Protein 3FW9 (pdb70)

Sequence (495 aa):
DLLSCLTFNGVRNHTTVFSADSDSDFNNRFLHLSIQNPLFQNSLISKPSAIILPGSKEELSNTIRCIRKGSWTIRLRSSGGHSYEGLSYTSDTPFILIDLMNLNRVSSIDLESETAWVESGSTLGELYYAITTESSSKLGFTAGWCPTVGTGGHISGGGFGMMSRRKYGLAADNVVDAILIDANGAILDRQAMGEDVFWAIRGGGGGVWGAIYAWKIKLLPVPEKVTVFRRVTKNVAIDDEATSLLHKWQFVAEEELEEDFTLSVLGGADEKQVWLTMLGFHFFGLKTVAKSTFDLLFPELGLVEEDYLEMSWGESFAYLAGLETVSQLNNRFLKFDERAFKTKVDLTKEEPLPSKAFYGLLERLSKEPNGFIALNGFGGQQMSKISSDFTPFPHRSGTRLMVEEYIVAWNQSEQKKKTEFLDWLEKVYEFMKPFVSKNPRLGYVNHHIIDLDLGGIDWGNKTVVNNAIEEISSRSWGESSYFLSNYYERLIRRAKTLIDPNNVFNHPQSIPPMA

Foldseek 3Di:
DLVVQLVVQPFDAKAFDDPPCPDVQLVVLVLQQQFCVQNDPVFAAARMEGEQQALSSQLSNLQSCVVDDAAEAEAQRNVQLVSRRGGDPTHHYHYYHLNLADWAADPVQQKIKGFQNHWQLQVLLVVVVVDLWWGAAFDLDLLHTNQFGQQAFGHYQLCLPVNTRLLFFDKWWFQFSNSDTDMDVRLDDLLSQCSRRVGHLFQGGTGITMGHIDTADSKKKKFKDKDKAFLVLQLVLVLLVLVCQQPPASQKHWKWKWFAAAGIIIIIIIIIGRDDDVVVCVSCVVRPCSVVDDSVRMDIHGPLQSSCVSLPHPGSVVSSPSSPNSDRWRKHKFKFWAQDRFDSVLSSVLHVLRNVAVQKMKIKTFHHRVQQVQDLSSHQQRQRNRTTMMMMIMGTDHPVCVVCVVVSVVSNVVNVVSCVVGGDPPPGAGGNSSDDCVLDFDDPVDVVCLVVVQVSLCSHLCRHGNPCLVSSQVSSCSRPVVRSRDDGNHRRHDD

InterPro domains:
  IPR006093 Oxygen oxidoreductase covalent FAD-binding site [PS00862] (71-104)
  IPR006094 FAD linked oxidase, N-terminal [PF01565] (71-207)
  IPR012951 Berberine/berberine-like [PF08031] (456-517)
  IPR016166 FAD-binding domain, PCMH-type [PS51387] (67-241)
  IPR016167 FAD-binding, type PCMH, subdomain 1 [G3DSA:3.30.43.10] (26-125)
  IPR016169 FAD-binding, type PCMH, subdomain 2 [G3DSA:3.30.465.10] (129-518)
  IPR036318 FAD-binding, type PCMH-like superfamily [SSF56176] (50-242)

Solvent-accessible surface area: 19916 Å² total; per-residue (Å²): 135,20,51,67,22,0,89,180,41,29,0,186,65,44,28,78,100,41,94,82,91,121,11,86,8,44,134,35,3,45,64,3,15,47,0,44,26,31,55,71,107,172,42,42,58,0,39,5,0,0,6,0,27,35,71,87,36,0,9,30,0,0,89,3,2,91,146,40,108,91,22,8,18,33,1,10,5,4,40,32,55,25,0,27,17,3,19,14,157,70,89,2,0,0,0,0,6,18,54,0,57,131,36,70,43,64,82,166,47,74,14,1,82,0,12,0,0,0,2,0,0,13,0,3,53,22,0,32,120,36,26,62,124,8,0,0,0,0,4,73,39,6,6,22,4,0,10,38,20,0,5,1,0,0,21,6,10,0,0,2,45,39,0,0,0,0,18,20,6,57,32,0,24,0,0,18,7,105,6,37,72,29,56,65,151,64,15,28,93,47,2,0,5,0,1,21,1,2,4,30,30,3,7,5,0,16,34,3,0,57,0,79,3,15,88,8,50,86,100,0,2,0,3,88,25,65,41,124,22,59,40,102,82,0,7,66,5,1,59,64,0,6,69,10,0,42,124,7,132,57,43,8,7,2,4,2,28,0,0,2,69,128,170,139,3,86,0,8,2,7,0,2,11,20,12,96,57,104,80,1,46,71,25,4,64,139,68,2,76,90,0,45,20,76,106,137,33,4,68,75,21,24,5,2,76,0,14,4,70,2,6,42,22,144,69,29,74,49,3,70,69,22,88,53,150,70,65,118,81,10,32,41,17,13,11,0,0,0,110,117,51,2,48,52,141,0,1,84,4,0,0,71,73,0,20,166,6,75,27,1,46,0,14,0,22,3,0,5,20,51,0,44,158,20,67,59,79,94,0,0,5,9,3,4,87,45,8,73,2,5,0,25,0,17,0,3,6,70,147,104,46,104,198,79,84,112,98,0,45,64,22,1,119,121,1,44,98,46,0,98,81,34,3,4,109,144,51,44,10,8,6,26,38,24,17,16,55,93,64,28,41,9,86,54,73,56,152,102,36,53,113,75,6,42,106,51,0,69,68,8,0,59,4,4,5,59,104,8,1,74,66,0,6,131,0,0,45,120,19,0,73,110,24,24,4,29,20,38,11,0,5,0,21,122,155

B-factor: mean 27.11, std 11.71, range [14.14, 94.74]

Radius of gyration: 22.15 Å; Cα contacts (8 Å, |Δi|>4): 1169; chains: 1; bounding box: 49×49×66 Å

CATH classification: 3.30.43.10 (+2 more: 3.30.465.10, 3.40.462.20)

Structure (mmCIF, N/CA/C/O backbone):
data_3FW9
#
_entry.id   3FW9
#
_cell.length_a   68.720
_cell.length_b   68.720
_cell.length_c   247.170
_cell.angle_alpha   90.000
_cell.angle_beta   90.000
_cell.angle_gamma   90.000
#
_symmetry.space_group_name_H-M   'P 41 21 2'
#
loop_
_entity.id
_entity.type
_entity.pdbx_description
1 polymer 'Reticuline oxidase'
2 branched alpha-D-mannopyranose-(1-4)-2-acetamido-2-deoxy-beta-D-glucopyranose-(1-4)-2-acetamido-2-deoxy-beta-D-glucopyranose
3 non-polymer 'FLAVIN-ADENINE DINUCLEOTIDE'
4 non-polymer (13aS)-3,10-dimethoxy-5,8,13,13a-tetrahydro-6H-isoquino[3,2-a]isoquinoline-2,9-diol
5 non-polymer 2-acetamido-2-deoxy-beta-D-glucopyranose
6 non-polymer 'MAGNESIUM ION'
7 water water
#
loop_
_atom_site.group_PDB
_atom_site.id
_atom_site.type_symbol
_atom_site.label_atom_id
_atom_site.label_alt_id
_atom_site.label_comp_id
_atom_site.label_asym_id
_atom_site.label_entity_id
_atom_site.label_seq_id
_atom_site.pdbx_PDB_ins_code
_atom_site.Cartn_x
_atom_site.Cartn_y
_atom_site.Cartn_z
_atom_site.occupancy
_atom_site.B_iso_or_equiv
_atom_site.auth_seq_id
_atom_site.auth_comp_id
_atom_site.auth_asym_id
_atom_site.auth_atom_id
_atom_site.pdbx_PDB_model_num
ATOM 1 N N . ASP A 1 1 ? -14.305 3.637 -48.468 1.00 71.39 26 ASP A N 1
ATOM 2 C CA . ASP A 1 1 ? -14.594 2.599 -47.486 1.00 64.01 26 ASP A CA 1
ATOM 3 C C . ASP A 1 1 ? -14.358 3.112 -46.067 1.00 58.76 26 ASP A C 1
ATOM 4 O O . ASP A 1 1 ? -13.497 3.962 -45.835 1.00 49.35 26 ASP A O 1
ATOM 9 N N . LEU A 1 2 ? -15.133 2.598 -45.120 1.00 50.61 27 LEU A N 1
ATOM 10 C CA . LEU A 1 2 ? -14.965 2.969 -43.721 1.00 43.35 27 LEU A CA 1
ATOM 11 C C . LEU A 1 2 ? -13.560 2.610 -43.248 1.00 46.25 27 LEU A C 1
ATOM 12 O O . LEU A 1 2 ? -12.898 3.397 -42.567 1.00 39.50 27 LEU A O 1
ATOM 17 N N . LEU A 1 3 ? -13.107 1.418 -43.625 1.00 56.33 28 LEU A N 1
ATOM 18 C CA . LEU A 1 3 ? -11.794 0.925 -43.226 1.00 61.62 28 LEU A CA 1
ATOM 19 C C . LEU A 1 3 ? -10.670 1.838 -43.704 1.00 60.54 28 LEU A C 1
ATOM 20 O O . LEU A 1 3 ? -9.730 2.117 -42.960 1.00 56.33 28 LEU A O 1
ATOM 25 N N . SER A 1 4 ? -10.767 2.301 -44.946 1.00 60.51 29 SER A N 1
ATOM 26 C CA . SER A 1 4 ? -9.738 3.166 -45.510 1.00 63.28 29 SER A CA 1
ATOM 27 C C . SER A 1 4 ? -9.658 4.486 -44.751 1.00 54.60 29 SER A C 1
ATOM 28 O O . SER A 1 4 ? -8.575 5.045 -44.577 1.00 48.67 29 SER A O 1
ATOM 31 N N . CYS A 1 5 ? -10.805 4.984 -44.297 1.00 40.54 30 CYS A N 1
ATOM 32 C CA . CYS A 1 5 ? -10.821 6.199 -43.497 1.00 38.42 30 CYS A CA 1
ATOM 33 C C . CYS A 1 5 ? -10.166 5.914 -42.149 1.00 39.60 30 CYS A C 1
ATOM 34 O O . CYS A 1 5 ? -9.312 6.674 -41.691 1.00 36.33 30 CYS A O 1
ATOM 37 N N . LEU A 1 6 ? -10.561 4.807 -41.527 1.00 37.09 31 LEU A N 1
ATOM 38 C CA . LEU A 1 6 ? -10.023 4.425 -40.224 1.00 34.37 31 LEU A CA 1
ATOM 39 C C . LEU A 1 6 ? -8.505 4.280 -40.278 1.00 38.50 31 LEU A C 1
ATOM 40 O O . LEU A 1 6 ? -7.797 4.698 -39.366 1.00 38.25 31 LEU A O 1
ATOM 45 N N . THR A 1 7 ? -8.010 3.698 -41.364 1.00 45.89 32 THR A N 1
ATOM 46 C CA . THR A 1 7 ? -6.576 3.483 -41.530 1.00 46.58 32 THR A CA 1
ATOM 47 C C . THR A 1 7 ? -5.821 4.786 -41.781 1.00 42.51 32 THR A C 1
ATOM 48 O O . THR A 1 7 ? -4.760 5.016 -41.201 1.00 53.75 32 THR A O 1
ATOM 52 N N . PHE A 1 8 ? -6.372 5.639 -42.639 1.00 43.65 33 PHE A N 1
ATOM 53 C CA . PHE A 1 8 ? -5.781 6.945 -42.907 1.00 54.40 33 PHE A CA 1
ATOM 54 C C . PHE A 1 8 ? -5.651 7.759 -41.622 1.00 50.77 33 PHE A C 1
ATOM 55 O O . PHE A 1 8 ? -4.799 8.643 -41.518 1.00 49.32 33 PHE A O 1
ATOM 63 N N . ASN A 1 9 ? -6.497 7.455 -40.641 1.00 37.48 34 ASN A N 1
ATOM 64 C CA . ASN A 1 9 ? -6.497 8.197 -39.384 1.00 43.05 34 ASN A CA 1
ATOM 65 C C . ASN A 1 9 ? -5.900 7.435 -38.202 1.00 43.54 34 ASN A C 1
ATOM 66 O O . ASN A 1 9 ? -6.001 7.880 -37.060 1.00 47.47 34 ASN A O 1
ATOM 71 N N . GLY A 1 10 ? -5.289 6.288 -38.476 1.00 40.50 35 GLY A N 1
ATOM 72 C CA . GLY A 1 10 ? -4.543 5.569 -37.457 1.00 41.21 35 GLY A CA 1
ATOM 73 C C . GLY A 1 10 ? -5.365 4.735 -36.491 1.00 43.82 35 GLY A C 1
ATOM 74 O O . GLY A 1 10 ? -4.949 4.504 -35.354 1.00 43.08 35 GLY A O 1
ATOM 75 N N . VAL A 1 11 ? -6.532 4.284 -36.937 1.00 33.19 36 VAL A N 1
ATOM 76 C CA . VAL A 1 11 ? -7.348 3.365 -36.151 1.00 33.41 36 VAL A CA 1
ATOM 77 C C . VAL A 1 11 ? -7.258 1.981 -36.780 1.00 36.73 36 VAL A C 1
ATOM 78 O O . VAL A 1 11 ? -7.815 1.744 -37.852 1.00 40.55 36 VAL A O 1
ATOM 82 N N . ARG A 1 12 ? -6.553 1.070 -36.118 1.00 35.01 37 ARG A N 1
ATOM 83 C CA . ARG A 1 12 ? -6.221 -0.216 -36.723 1.00 35.91 37 ARG A CA 1
ATOM 84 C C . ARG A 1 12 ? -7.008 -1.387 -36.148 1.00 33.68 37 ARG A C 1
ATOM 85 O O . ARG A 1 12 ? -7.119 -2.436 -36.782 1.00 34.05 37 ARG A O 1
ATOM 93 N N . ASN A 1 13 ? -7.545 -1.221 -34.944 1.00 29.00 38 ASN A N 1
ATOM 94 C CA . ASN A 1 13 ? -8.253 -2.319 -34.307 1.00 28.20 38 ASN A CA 1
ATOM 95 C C . ASN A 1 13 ? -9.707 -2.367 -34.741 1.00 26.51 38 ASN A C 1
ATOM 96 O O . ASN A 1 13 ? -10.591 -1.790 -34.099 1.00 25.85 38 ASN A O 1
ATOM 101 N N . HIS A 1 14 ? -9.948 -3.051 -35.851 1.00 28.92 39 HIS A N 1
ATOM 102 C CA . HIS A 1 14 ? -11.295 -3.202 -36.367 1.00 32.37 39 HIS A CA 1
ATOM 103 C C . HIS A 1 14 ? -11.468 -4.556 -37.040 1.00 36.42 39 HIS A C 1
ATOM 104 O O . HIS A 1 14 ? -10.506 -5.148 -37.538 1.00 36.15 39 HIS A O 1
ATOM 111 N N . THR A 1 15 ? -12.706 -5.038 -37.041 1.00 30.90 40 THR A N 1
ATOM 112 C CA A THR A 1 15 ? -13.033 -6.330 -37.628 0.24 28.42 40 THR A CA 1
ATOM 113 C CA B THR A 1 15 ? -13.035 -6.333 -37.617 0.76 27.53 40 THR A CA 1
ATOM 114 C C . THR A 1 15 ? -14.380 -6.254 -38.334 1.00 27.16 40 THR A C 1
ATOM 115 O O . THR A 1 15 ? -15.383 -5.870 -37.740 1.00 26.64 40 THR A O 1
ATOM 122 N N . VAL A 1 16 ? -14.406 -6.618 -39.612 1.00 27.79 41 VAL A N 1
ATOM 123 C CA . VAL A 1 16 ? -15.654 -6.584 -40.363 1.00 27.87 41 VAL A CA 1
ATOM 124 C C . VAL A 1 16 ? -16.485 -7.833 -40.101 1.00 26.92 41 VAL A C 1
ATOM 125 O O . VAL A 1 16 ? -15.953 -8.875 -39.707 1.00 28.60 41 VAL A O 1
ATOM 129 N N . PHE A 1 17 ? -17.789 -7.717 -40.331 1.00 27.61 42 PHE A N 1
ATOM 130 C CA . PHE A 1 17 ? -18.700 -8.840 -40.182 1.00 29.55 42 PHE A CA 1
ATOM 131 C C . PHE A 1 17 ? -18.171 -10.080 -40.890 1.00 32.33 42 PHE A C 1
ATOM 132 O O . PHE A 1 17 ? -17.630 -9.998 -41.995 1.00 33.75 42 PHE A O 1
ATOM 140 N N . SER A 1 18 ? -18.334 -11.228 -40.244 1.00 31.80 43 SER A N 1
ATOM 141 C CA . SER A 1 18 ? -17.987 -12.508 -40.847 1.00 31.21 43 SER A CA 1
ATOM 142 C C . SER A 1 18 ? -19.074 -13.535 -40.556 1.00 38.47 43 SER A C 1
ATOM 143 O O . SER A 1 18 ? -19.602 -13.589 -39.446 1.00 36.35 43 SER A O 1
ATOM 146 N N . ALA A 1 19 ? -19.399 -14.351 -41.554 1.00 45.92 44 ALA A N 1
ATOM 147 C CA . ALA A 1 19 ? -20.389 -15.410 -41.389 1.00 60.59 44 ALA A CA 1
ATOM 148 C C . ALA A 1 19 ? -19.799 -16.612 -40.653 1.00 59.57 44 ALA A C 1
ATOM 149 O O . ALA A 1 19 ? -20.530 -17.453 -40.131 1.00 59.03 44 ALA A O 1
ATOM 151 N N . ASP A 1 20 ? -18.471 -16.690 -40.623 1.00 52.11 45 ASP A N 1
ATOM 152 C CA . ASP A 1 20 ? -17.778 -17.745 -39.894 1.00 45.12 45 ASP A CA 1
ATOM 153 C C . ASP A 1 20 ? -18.254 -17.755 -38.445 1.00 53.41 45 ASP A C 1
ATOM 154 O O . ASP A 1 20 ? -18.056 -16.784 -37.713 1.00 43.27 45 ASP A O 1
ATOM 159 N N . SER A 1 21 ? -18.883 -18.855 -38.041 1.00 60.43 46 SER A N 1
ATOM 160 C CA . SER A 1 21 ? -19.507 -18.956 -36.723 1.00 67.80 46 SER A CA 1
ATOM 161 C C . SER A 1 21 ? -18.561 -18.612 -35.573 1.00 59.32 46 SER A C 1
ATOM 162 O O . SER A 1 21 ? -18.954 -17.943 -34.620 1.00 56.42 46 SER A O 1
ATOM 165 N N . ASP A 1 22 ? -17.319 -19.076 -35.656 1.00 45.97 47 ASP A N 1
ATOM 166 C CA . ASP A 1 22 ? -16.337 -18.769 -34.621 1.00 49.64 47 ASP A CA 1
ATOM 167 C C . ASP A 1 22 ? -15.241 -17.842 -35.138 1.00 40.46 47 ASP A C 1
ATOM 168 O O . ASP A 1 22 ? -14.080 -17.941 -34.737 1.00 36.59 47 ASP A O 1
ATOM 173 N N . SER A 1 23 ? -15.628 -16.936 -36.029 1.00 35.55 48 SER A N 1
ATOM 174 C CA . SER A 1 23 ? -14.743 -15.877 -36.492 1.00 33.41 48 SER A CA 1
ATOM 175 C C . SER A 1 23 ? -14.351 -14.983 -35.331 1.00 36.23 48 SER A C 1
ATOM 176 O O . SER A 1 23 ? -15.027 -14.958 -34.300 1.00 31.29 48 SER A O 1
ATOM 179 N N . ASP A 1 24 ? -13.263 -14.243 -35.501 1.00 30.32 49 ASP A N 1
ATOM 180 C CA . ASP A 1 24 ? -12.869 -13.237 -34.522 1.00 27.37 49 ASP A CA 1
ATOM 181 C C . ASP A 1 24 ? -13.978 -12.197 -34.329 1.00 27.97 49 ASP A C 1
ATOM 182 O O . ASP A 1 24 ? -14.239 -11.748 -33.214 1.00 29.61 49 ASP A O 1
ATOM 187 N N . PHE A 1 25 ? -14.624 -11.815 -35.424 1.00 26.25 50 PHE A N 1
ATOM 188 C CA . PHE A 1 25 ? -15.745 -10.887 -35.366 1.00 26.86 50 PHE A CA 1
ATOM 189 C C . PHE A 1 25 ? -16.783 -11.354 -34.350 1.00 26.59 50 PHE A C 1
ATOM 190 O O . PHE A 1 25 ? -17.209 -10.592 -33.480 1.00 23.76 50 PHE A O 1
ATOM 198 N N . ASN A 1 26 ? -17.195 -12.611 -34.466 1.00 27.27 51 ASN A N 1
ATOM 199 C CA A ASN A 1 26 ? -18.187 -13.183 -33.562 0.45 29.42 51 ASN A CA 1
ATOM 200 C CA B ASN A 1 26 ? -18.200 -13.138 -33.556 0.55 28.46 51 ASN A CA 1
ATOM 201 C C . ASN A 1 26 ? -17.680 -13.216 -32.125 1.00 28.65 51 ASN A C 1
ATO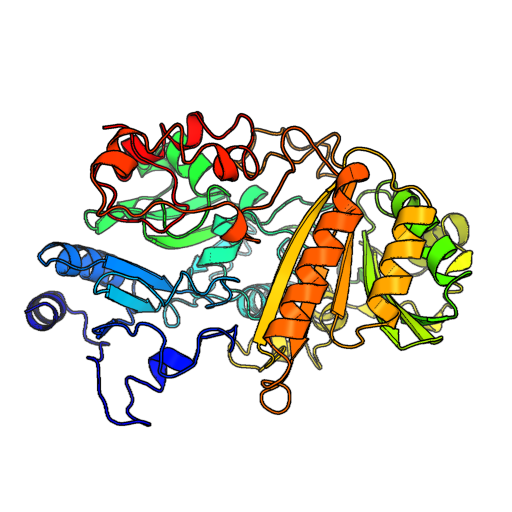M 202 O O . ASN A 1 26 ? -18.433 -12.979 -31.177 1.00 28.58 51 ASN A O 1
ATOM 211 N N . ARG A 1 27 ? -16.397 -13.520 -31.973 1.00 25.67 52 ARG A N 1
ATOM 212 C CA . ARG A 1 27 ? -15.786 -13.576 -30.654 1.00 25.04 52 ARG A CA 1
ATOM 213 C C . ARG A 1 27 ? -15.887 -12.216 -29.973 1.00 28.12 52 ARG A C 1
ATOM 214 O O . ARG A 1 27 ? -16.322 -12.120 -28.822 1.00 26.33 52 ARG A O 1
ATOM 222 N N . PHE A 1 28 ? -15.500 -11.162 -30.688 1.00 24.27 53 PHE A N 1
ATOM 223 C CA . PHE A 1 28 ? -15.586 -9.809 -30.136 1.00 27.22 53 PHE A CA 1
ATOM 224 C C . PHE A 1 28 ? -17.032 -9.394 -29.878 1.00 22.18 53 PHE A C 1
ATOM 225 O O . PHE A 1 28 ? -17.334 -8.776 -28.855 1.00 22.82 53 PHE A O 1
ATOM 233 N N . LEU A 1 29 ? -17.924 -9.723 -30.805 1.00 22.09 54 LEU A N 1
ATOM 234 C CA . LEU A 1 29 ? -19.331 -9.379 -30.634 1.00 23.08 54 LEU A CA 1
ATOM 235 C C . LEU A 1 29 ? -19.864 -9.935 -29.318 1.00 23.24 54 LEU A C 1
ATOM 236 O O . LEU A 1 29 ? -20.454 -9.208 -28.526 1.00 22.95 54 LEU A O 1
ATOM 241 N N . HIS A 1 30 ? -19.644 -11.225 -29.083 1.00 24.60 55 HIS A N 1
ATOM 242 C CA . HIS A 1 30 ? -20.271 -11.908 -27.952 1.00 23.62 55 HIS A CA 1
ATOM 243 C C . HIS A 1 30 ? -19.567 -11.680 -26.622 1.00 25.78 55 HIS A C 1
ATOM 244 O O . HIS A 1 30 ? -20.146 -11.897 -25.557 1.00 26.68 55 HIS A O 1
ATOM 251 N N . LEU A 1 31 ? -18.324 -11.219 -26.697 1.00 23.69 56 LEU A N 1
ATOM 252 C CA . LEU A 1 31 ? -17.481 -11.043 -25.525 1.00 24.56 56 LEU A CA 1
ATOM 253 C C . LEU A 1 31 ? -18.172 -10.214 -24.443 1.00 25.69 56 LEU A C 1
ATOM 254 O O . LEU A 1 31 ? -18.068 -10.523 -23.255 1.00 27.34 56 LEU A O 1
ATOM 259 N N . SER A 1 32 ? -18.882 -9.167 -24.857 1.00 22.36 57 SER A N 1
ATOM 260 C CA . SER A 1 32 ? -19.532 -8.273 -23.904 1.00 24.56 57 SER A CA 1
ATOM 261 C C . SER A 1 32 ? -21.046 -8.209 -24.067 1.00 23.93 57 SER A C 1
ATOM 262 O O . SER A 1 32 ? -21.663 -7.181 -23.782 1.00 25.26 57 SER A O 1
ATOM 265 N N . ILE A 1 33 ? -21.652 -9.295 -24.531 1.00 20.22 58 ILE A N 1
ATOM 266 C CA . ILE A 1 33 ? -23.108 -9.390 -24.482 1.00 21.29 58 ILE A CA 1
ATOM 267 C C . ILE A 1 33 ? -23.475 -9.960 -23.121 1.00 25.82 58 ILE A C 1
ATOM 268 O O . ILE A 1 33 ? -23.200 -11.129 -22.834 1.00 28.30 58 ILE A O 1
ATOM 273 N N . GLN A 1 34 ? -24.071 -9.128 -22.272 1.00 20.64 59 GLN A N 1
ATOM 274 C CA . GLN A 1 34 ? -24.341 -9.535 -20.894 1.00 19.52 59 GLN A CA 1
ATOM 275 C C . GLN A 1 34 ? -25.779 -9.978 -20.657 1.00 26.94 59 GLN A C 1
ATOM 276 O O . GLN A 1 34 ? -26.149 -10.338 -19.543 1.00 31.38 59 GLN A O 1
ATOM 282 N N . ASN A 1 35 ? -26.589 -9.950 -21.707 1.00 23.31 60 ASN A N 1
ATOM 283 C CA . ASN A 1 35 ? -27.917 -10.541 -21.647 1.00 19.75 60 ASN A CA 1
ATOM 284 C C . ASN A 1 35 ? -28.107 -11.487 -22.823 1.00 22.10 60 ASN A C 1
ATOM 285 O O . ASN A 1 35 ? -28.360 -11.039 -23.940 1.00 26.76 60 ASN A O 1
ATOM 290 N N . PRO A 1 36 ? -27.974 -12.800 -22.574 1.00 24.16 61 PRO A N 1
ATOM 291 C CA . PRO A 1 36 ? -28.099 -13.843 -23.598 1.00 24.50 61 PRO A CA 1
ATOM 292 C C . PRO A 1 36 ? -29.397 -13.759 -24.402 1.00 24.99 61 PRO A C 1
ATOM 293 O O . PRO A 1 36 ? -29.471 -14.344 -25.482 1.00 27.38 61 PRO A O 1
ATOM 297 N N . LEU A 1 37 ? -30.398 -13.051 -23.886 1.00 25.38 62 LEU A N 1
ATOM 298 C CA . LEU A 1 37 ? -31.649 -12.850 -24.614 1.00 23.85 62 LEU A CA 1
ATOM 299 C C . LEU A 1 37 ? -31.400 -12.263 -26.006 1.00 24.95 62 LEU A C 1
ATOM 300 O O . LEU A 1 37 ? -32.195 -12.465 -26.925 1.00 28.77 62 LEU A O 1
ATOM 305 N N . PHE A 1 38 ? -30.295 -11.539 -26.157 1.00 25.40 63 PHE A N 1
ATOM 306 C CA . PHE A 1 38 ? -29.989 -10.865 -27.418 1.00 27.12 63 PHE A CA 1
ATOM 307 C C . PHE A 1 38 ? -28.757 -11.445 -28.108 1.00 27.48 63 PHE A C 1
ATOM 308 O O . PHE A 1 38 ? -28.034 -10.735 -28.810 1.00 29.84 63 PHE A O 1
ATOM 316 N N . GLN A 1 39 ? -28.528 -12.738 -27.920 1.00 30.90 64 GLN A N 1
ATOM 317 C CA . GLN A 1 39 ? -27.323 -13.371 -28.444 1.00 35.18 64 GLN A CA 1
ATOM 318 C C . GLN A 1 39 ? -27.577 -14.240 -29.679 1.00 50.31 64 GLN A C 1
ATOM 319 O O . GLN A 1 39 ? -26.650 -14.543 -30.432 1.00 54.48 64 GLN A O 1
ATOM 325 N N . ASN A 1 40 ? -28.833 -14.619 -29.892 1.00 46.85 65 ASN A N 1
ATOM 326 C CA . ASN A 1 40 ? -29.183 -15.594 -30.929 1.00 52.53 65 ASN A CA 1
ATOM 327 C C . ASN A 1 40 ? -29.000 -15.121 -32.376 1.00 50.36 65 ASN A C 1
ATOM 328 O O . ASN A 1 40 ? -28.828 -13.931 -32.644 1.00 46.79 65 ASN A O 1
ATOM 333 N N . SER A 1 41 ? -29.059 -16.074 -33.302 1.00 55.86 66 SER A N 1
ATOM 334 C CA . SER A 1 41 ? -28.744 -15.831 -34.708 1.00 57.60 66 SER A CA 1
ATOM 335 C C . SER A 1 41 ? -29.758 -14.956 -35.447 1.00 53.83 66 SER A C 1
ATOM 336 O O . SER A 1 41 ? -29.474 -14.465 -36.538 1.00 63.20 66 SER A O 1
ATOM 339 N N . LEU A 1 42 ? -30.937 -14.768 -34.864 1.00 45.76 67 LEU A N 1
ATOM 340 C CA . LEU A 1 42 ? -31.974 -13.958 -35.502 1.00 51.04 67 LEU A CA 1
ATOM 341 C C . LEU A 1 42 ? -31.858 -12.467 -35.164 1.00 50.52 67 LEU A C 1
ATOM 342 O O . LEU A 1 42 ? -32.605 -11.644 -35.694 1.00 61.41 67 LEU A O 1
ATOM 347 N N . ILE A 1 43 ? -30.920 -12.131 -34.286 1.00 37.28 68 ILE A N 1
ATOM 348 C CA . ILE A 1 43 ? -30.708 -10.747 -33.864 1.00 31.55 68 ILE A CA 1
ATOM 349 C C . ILE A 1 43 ? -29.839 -9.987 -34.866 1.00 35.66 68 ILE A C 1
ATOM 350 O O . ILE A 1 43 ? -28.959 -10.570 -35.497 1.00 36.24 68 ILE A O 1
ATOM 355 N N . SER A 1 44 ? -30.091 -8.687 -35.004 1.00 36.58 69 SER A N 1
ATOM 356 C CA . SER A 1 44 ? -29.268 -7.817 -35.844 1.00 41.25 69 SER A CA 1
ATOM 357 C C . SER A 1 44 ? -27.798 -7.917 -35.444 1.00 28.51 69 SER A C 1
ATOM 358 O O . SER A 1 44 ? -27.493 -8.051 -34.264 1.00 29.83 69 SER A O 1
ATOM 361 N N . LYS A 1 45 ? -26.897 -7.861 -36.425 1.00 29.07 70 LYS A N 1
ATOM 362 C CA . LYS A 1 45 ? -25.453 -7.898 -36.156 1.00 26.44 70 LYS A CA 1
ATOM 363 C C . LYS A 1 45 ? -24.723 -6.703 -36.780 1.00 26.19 70 LYS A C 1
ATOM 364 O O . LYS A 1 45 ? -25.093 -6.234 -37.857 1.00 27.01 70 LYS A O 1
ATOM 370 N N . PRO A 1 46 ? -23.673 -6.210 -36.108 1.00 23.15 71 PRO A N 1
ATOM 371 C CA . PRO A 1 46 ? -22.936 -5.055 -36.638 1.00 23.72 71 PRO A CA 1
ATOM 372 C C . PRO A 1 46 ? -22.245 -5.373 -37.958 1.00 26.17 71 PRO A C 1
ATOM 373 O O . PRO A 1 46 ? -21.851 -6.517 -38.188 1.00 26.95 71 PRO A O 1
ATOM 377 N N . SER A 1 47 ? -22.082 -4.363 -38.808 1.00 23.67 72 SER A N 1
ATOM 378 C CA . SER A 1 47 ? -21.339 -4.531 -40.054 1.00 24.94 72 SER A CA 1
ATOM 379 C C . SER A 1 47 ? -19.833 -4.545 -39.810 1.00 24.60 72 SER A C 1
ATOM 380 O O . SER A 1 47 ? -19.066 -5.088 -40.608 1.00 26.74 72 SER A O 1
ATOM 383 N N . ALA A 1 48 ? -19.413 -3.939 -38.703 1.00 24.02 73 ALA A N 1
ATOM 384 C CA . ALA A 1 48 ? -18.023 -3.979 -38.276 1.00 22.89 73 ALA A CA 1
ATOM 385 C C . ALA A 1 48 ? -17.959 -3.630 -36.803 1.00 21.19 73 ALA A C 1
ATOM 386 O O . ALA A 1 48 ? -18.881 -3.013 -36.267 1.00 21.75 73 ALA A O 1
ATOM 388 N N . ILE A 1 49 ? -16.874 -4.039 -36.158 1.00 21.20 74 ILE A N 1
ATOM 389 C CA . ILE A 1 49 ? -16.635 -3.725 -34.757 1.00 23.12 74 ILE A CA 1
ATOM 390 C C . ILE A 1 49 ? -15.300 -3.000 -34.668 1.00 23.71 74 ILE A C 1
ATOM 391 O O . ILE A 1 49 ? -14.289 -3.483 -35.180 1.00 23.98 74 ILE A O 1
ATOM 396 N N . ILE A 1 50 ? -15.310 -1.827 -34.039 1.00 23.09 75 ILE A N 1
ATOM 397 C CA . ILE A 1 50 ? -14.111 -1.010 -33.885 1.00 24.21 75 ILE A CA 1
ATOM 398 C C . ILE A 1 50 ? -13.758 -0.935 -32.409 1.00 20.92 75 ILE A C 1
ATOM 399 O O . ILE A 1 50 ? -14.639 -0.696 -31.579 1.00 21.30 75 ILE A O 1
ATOM 404 N N . LEU A 1 51 ? -12.482 -1.134 -32.088 1.00 22.36 76 LEU A N 1
ATOM 405 C CA . LEU A 1 51 ? -11.997 -1.055 -30.711 1.00 23.60 76 LEU A CA 1
ATOM 406 C C . LEU A 1 51 ? -10.955 0.053 -30.570 1.00 24.42 76 LEU A C 1
ATOM 407 O O . LEU A 1 51 ? -9.751 -0.216 -30.602 1.00 28.26 76 LEU A O 1
ATOM 412 N N . PRO A 1 52 ? -11.411 1.304 -30.414 1.00 23.05 77 PRO A N 1
ATOM 413 C CA . PRO A 1 52 ? -10.478 2.432 -30.276 1.00 22.81 77 PRO A CA 1
ATOM 414 C C . PRO A 1 52 ? -9.625 2.311 -29.016 1.00 27.32 77 PRO A C 1
ATOM 415 O O . PRO A 1 52 ? -10.132 1.907 -27.970 1.00 25.55 77 PRO A O 1
ATOM 419 N N . GLY A 1 53 ? -8.344 2.653 -29.122 1.00 27.91 78 GLY A N 1
ATOM 420 C CA . GLY A 1 53 ? -7.425 2.513 -28.005 1.00 31.35 78 GLY A CA 1
ATOM 421 C C . GLY A 1 53 ? -7.049 3.819 -27.329 1.00 29.49 78 GLY A C 1
ATOM 422 O O . GLY A 1 53 ? -6.243 3.834 -26.399 1.00 32.07 78 GLY A O 1
ATOM 423 N N . SER A 1 54 ? -7.624 4.919 -27.798 1.00 25.85 79 SER A N 1
ATOM 424 C CA . SER A 1 54 ? -7.331 6.228 -27.226 1.00 27.67 79 SER A CA 1
ATOM 425 C C . SER A 1 54 ? -8.448 7.201 -27.551 1.00 28.88 79 SER A C 1
ATOM 426 O O . SER A 1 54 ? -9.301 6.918 -28.393 1.00 28.27 79 SER A O 1
ATOM 429 N N . LYS A 1 55 ? -8.448 8.351 -26.885 1.00 29.77 80 LYS A N 1
ATOM 430 C CA . LYS A 1 55 ? -9.478 9.351 -27.137 1.00 32.32 80 LYS A CA 1
ATOM 431 C C . LYS A 1 55 ? -9.372 9.879 -28.562 1.00 29.13 80 LYS A C 1
ATOM 432 O O . LYS A 1 55 ? -10.379 10.203 -29.190 1.00 29.34 80 LYS A O 1
ATOM 438 N N . GLU A 1 56 ? -8.147 9.959 -29.071 1.00 30.99 81 GLU A N 1
ATOM 439 C CA . GLU A 1 56 ? -7.931 10.382 -30.447 1.00 31.72 81 GLU A CA 1
ATOM 440 C C . GLU A 1 56 ? -8.519 9.372 -31.428 1.00 27.77 81 GLU A C 1
ATOM 441 O O . GLU A 1 56 ? -9.145 9.751 -32.417 1.00 27.27 81 GLU A O 1
ATOM 447 N N . GLU A 1 57 ? -8.315 8.087 -31.156 1.00 27.80 82 GLU A N 1
ATOM 448 C CA . GLU A 1 57 ? -8.890 7.041 -32.000 1.00 28.48 82 GLU A CA 1
ATOM 449 C C . GLU A 1 57 ? -10.415 7.046 -31.924 1.00 24.33 82 GLU A C 1
ATOM 450 O O . GLU A 1 57 ? -11.098 6.787 -32.916 1.00 24.75 82 GLU A O 1
ATOM 456 N N . LEU A 1 58 ? -10.953 7.337 -30.744 1.00 23.45 83 LEU A N 1
ATOM 457 C CA . LEU A 1 58 ? -12.401 7.408 -30.594 1.00 23.49 83 LEU A CA 1
ATOM 458 C C . LEU A 1 58 ? -12.960 8.556 -31.437 1.00 25.48 83 LEU A C 1
ATOM 459 O O . LEU A 1 58 ? -13.957 8.397 -32.143 1.00 24.50 83 LEU A O 1
ATOM 464 N N . SER A 1 59 ? -12.298 9.707 -31.367 1.00 27.14 84 SER A N 1
ATOM 465 C CA . SER A 1 59 ? -12.691 10.876 -32.147 1.00 28.38 84 SER A CA 1
ATOM 466 C C . SER A 1 59 ? -12.682 10.599 -33.649 1.00 28.34 84 SER A C 1
ATOM 467 O O . SER A 1 59 ? -13.636 10.915 -34.361 1.00 27.43 84 SER A O 1
ATOM 470 N N . ASN A 1 60 ? -11.596 10.006 -34.126 1.00 28.15 85 ASN A N 1
ATOM 471 C CA . ASN A 1 60 ? -11.454 9.726 -35.549 1.00 27.30 85 ASN A CA 1
ATOM 472 C C . ASN A 1 60 ? -12.388 8.611 -36.014 1.00 28.28 85 ASN A C 1
ATOM 473 O O . ASN A 1 60 ? -12.837 8.606 -37.159 1.00 30.18 85 ASN A O 1
ATOM 478 N N . THR A 1 61 ? -12.692 7.673 -35.125 1.00 29.12 86 THR A N 1
ATOM 479 C CA . THR A 1 61 ? -13.630 6.610 -35.464 1.00 26.43 86 THR A CA 1
ATOM 480 C C . THR A 1 61 ? -15.001 7.204 -35.768 1.00 27.90 86 THR A C 1
ATOM 481 O O . THR A 1 61 ? -15.632 6.872 -36.772 1.00 26.36 86 THR A O 1
ATOM 485 N N . ILE A 1 62 ? -15.454 8.097 -34.897 1.00 25.68 87 ILE A N 1
ATOM 486 C CA . ILE A 1 62 ? -16.723 8.779 -35.101 1.00 27.25 87 ILE A CA 1
ATOM 487 C C . ILE A 1 62 ? -16.696 9.603 -36.390 1.00 30.21 87 ILE A C 1
ATOM 488 O O . ILE A 1 62 ? -17.616 9.525 -37.200 1.00 28.97 87 ILE A O 1
ATOM 493 N N . ARG A 1 63 ? -15.629 10.370 -36.585 1.00 29.18 88 ARG A N 1
ATOM 494 C CA . ARG A 1 63 ? -15.499 11.188 -37.790 1.00 32.47 88 ARG A CA 1
ATOM 495 C C . ARG A 1 63 ? -15.612 10.355 -39.068 1.00 37.36 88 ARG A C 1
ATOM 496 O O . ARG A 1 63 ? -16.259 10.769 -40.032 1.00 34.54 88 ARG A O 1
ATOM 504 N N . CYS A 1 64 ? -14.992 9.180 -39.071 1.00 32.00 89 CYS A N 1
ATOM 505 C CA . CYS A 1 64 ? -15.032 8.304 -40.242 1.00 31.29 89 CYS A CA 1
ATOM 506 C C . CYS A 1 64 ? -16.411 7.703 -40.485 1.00 34.42 89 CYS A C 1
ATOM 507 O O . CYS A 1 64 ? -16.906 7.692 -41.614 1.00 31.12 89 CYS A O 1
ATOM 510 N N . ILE A 1 65 ? -17.026 7.193 -39.424 1.00 28.18 90 ILE A N 1
ATOM 511 C CA . ILE A 1 65 ? -18.339 6.579 -39.540 1.00 29.72 90 ILE A CA 1
ATOM 512 C C . ILE A 1 65 ? -19.339 7.558 -40.146 1.00 35.25 90 ILE A C 1
ATOM 513 O O . ILE A 1 65 ? -20.217 7.171 -40.917 1.00 35.70 90 ILE A O 1
ATOM 518 N N . ARG A 1 66 ? -19.185 8.834 -39.813 1.00 32.81 91 ARG A N 1
ATOM 519 C CA . ARG A 1 66 ? -20.106 9.853 -40.305 1.00 39.95 91 ARG A CA 1
ATOM 520 C C . ARG A 1 66 ? -19.998 10.104 -41.808 1.00 40.46 91 ARG A C 1
ATOM 521 O O . ARG A 1 66 ? -20.974 10.502 -42.446 1.00 43.89 91 ARG A O 1
ATOM 529 N N . LYS A 1 67 ? -18.817 9.874 -42.369 1.00 35.14 92 LYS A N 1
ATOM 530 C CA . LYS A 1 67 ? -18.621 10.016 -43.809 1.00 38.22 92 LYS A CA 1
ATOM 531 C C . LYS A 1 67 ? -19.434 8.970 -44.565 1.00 42.00 92 LYS A C 1
ATOM 532 O O . LYS A 1 67 ? -19.583 9.044 -45.787 1.00 42.08 92 LYS A O 1
ATOM 538 N N . GLY A 1 68 ? -19.955 7.995 -43.828 1.00 40.95 93 GLY A N 1
ATOM 539 C CA . GLY A 1 68 ? -20.798 6.967 -44.407 1.00 33.89 93 GLY A CA 1
ATOM 540 C C . GLY A 1 68 ? -22.239 7.081 -43.954 1.00 36.58 93 GLY A C 1
ATOM 541 O O . GLY A 1 68 ? -22.649 8.091 -43.379 1.00 46.88 93 GLY A O 1
ATOM 542 N N . SER A 1 69 ? -23.017 6.040 -44.219 1.00 35.96 94 SER A N 1
ATOM 543 C CA . SER A 1 69 ? -24.389 5.981 -43.743 1.00 45.75 94 SER A CA 1
ATOM 544 C C . SER A 1 69 ? -24.507 4.811 -42.783 1.00 50.56 94 SER A C 1
ATOM 545 O O . SER A 1 69 ? -24.932 3.717 -43.155 1.00 55.02 94 SER A O 1
ATOM 548 N N . TRP A 1 70 ? -24.100 5.052 -41.544 1.00 36.96 95 TRP A N 1
ATOM 549 C CA . TRP A 1 70 ? -24.117 4.031 -40.513 1.00 32.70 95 TRP A CA 1
ATOM 550 C C . TRP A 1 70 ? -24.805 4.567 -39.277 1.00 28.09 95 TRP A C 1
ATOM 551 O O . TRP A 1 70 ? -24.773 5.766 -39.012 1.00 36.72 95 TRP A O 1
ATOM 562 N N . THR A 1 71 ? -25.411 3.672 -38.508 1.00 24.78 96 THR A N 1
ATOM 563 C CA . THR A 1 71 ? -25.856 4.023 -37.172 1.00 22.50 96 THR A CA 1
ATOM 564 C C . THR A 1 71 ? -24.739 3.664 -36.205 1.00 23.50 96 THR A C 1
ATOM 565 O O . THR A 1 71 ? -24.184 2.572 -36.271 1.00 25.22 96 THR A O 1
ATOM 569 N N . ILE A 1 72 ? -24.387 4.595 -35.326 1.00 20.47 97 ILE A N 1
ATOM 570 C CA . ILE A 1 72 ? -23.350 4.337 -34.335 1.00 20.24 97 ILE A CA 1
ATOM 571 C C . ILE A 1 72 ? -23.924 3.605 -33.124 1.00 19.38 97 ILE A C 1
ATOM 572 O O . ILE A 1 72 ? -24.981 3.969 -32.614 1.00 20.46 97 ILE A O 1
ATOM 577 N N . ARG A 1 73 ? -23.232 2.561 -32.676 1.00 18.18 98 ARG A N 1
ATOM 578 C CA . ARG A 1 73 ? -23.576 1.904 -31.416 1.00 18.81 98 ARG A CA 1
ATOM 579 C C . ARG A 1 73 ? -22.353 1.843 -30.516 1.00 20.05 98 ARG A C 1
ATOM 580 O O . ARG A 1 73 ? -21.318 1.301 -30.909 1.00 23.99 98 ARG A O 1
ATOM 588 N N . LEU A 1 74 ? -22.476 2.421 -29.322 1.00 16.85 99 LEU A N 1
ATOM 589 C CA . LEU A 1 74 ? -21.405 2.428 -28.332 1.00 17.55 99 LEU A CA 1
ATOM 590 C C . LEU A 1 74 ? -21.632 1.339 -27.300 1.00 16.97 99 LEU A C 1
ATOM 591 O O . LEU A 1 74 ? -22.737 1.190 -26.781 1.00 18.44 99 LEU A O 1
ATOM 596 N N . ARG A 1 75 ? -20.582 0.588 -26.987 1.00 17.54 100 ARG A N 1
ATOM 597 C CA . ARG A 1 75 ? -20.679 -0.408 -25.924 1.00 15.75 100 ARG A CA 1
ATOM 598 C C . ARG A 1 75 ? -19.521 -0.297 -24.950 1.00 15.59 100 ARG A C 1
ATOM 599 O O . ARG A 1 75 ? -18.359 -0.259 -25.339 1.00 17.41 100 ARG A O 1
ATOM 607 N N . SER A 1 76 ? -19.869 -0.235 -23.667 1.00 15.16 101 SER A N 1
ATOM 608 C CA A SER A 1 76 ? -18.888 -0.210 -22.593 0.68 17.12 101 SER A CA 1
ATOM 609 C CA B SER A 1 76 ? -18.873 -0.227 -22.610 0.32 16.86 101 SER A CA 1
ATOM 610 C C . SER A 1 76 ? -18.887 -1.579 -21.916 1.00 15.87 101 SER A C 1
ATOM 611 O O . SER A 1 76 ? -18.067 -2.436 -22.227 1.00 20.01 101 SER A O 1
ATOM 616 N N . GLY A 1 77 ? -19.832 -1.790 -21.005 1.00 14.81 102 GLY A N 1
ATOM 617 C CA . GLY A 1 77 ? -19.946 -3.072 -20.329 1.00 15.69 102 GLY A CA 1
ATOM 618 C C . GLY A 1 77 ? -20.939 -4.055 -20.942 1.00 16.60 102 GLY A C 1
ATOM 619 O O . GLY A 1 77 ? -20.938 -5.238 -20.593 1.00 17.70 102 GLY A O 1
ATOM 620 N N . GLY A 1 78 ? -21.800 -3.573 -21.836 1.00 15.57 103 GLY A N 1
ATOM 621 C CA . GLY A 1 78 ? -22.752 -4.437 -22.518 1.00 15.09 103 GLY A CA 1
ATOM 622 C C . GLY A 1 78 ? -23.924 -4.912 -21.675 1.00 16.97 103 GLY A C 1
ATOM 623 O O . GLY A 1 78 ? -24.586 -5.894 -22.025 1.00 18.42 103 GLY A O 1
ATOM 624 N N . HIS A 1 79 ? -24.198 -4.208 -20.578 1.00 16.06 104 HIS A N 1
ATOM 625 C CA . HIS A 1 79 ? -25.262 -4.622 -19.670 1.00 15.94 104 HIS A CA 1
ATOM 626 C C . HIS A 1 79 ? -26.663 -4.118 -20.009 1.00 16.86 104 HIS A C 1
ATOM 627 O O . HIS A 1 79 ? -27.615 -4.451 -19.310 1.00 17.13 104 HIS A O 1
ATOM 634 N N . SER A 1 80 ? -26.795 -3.342 -21.080 1.00 15.47 105 SER A N 1
ATOM 635 C CA . SER A 1 80 ? -28.114 -2.838 -21.471 1.00 15.57 105 SER A CA 1
ATOM 636 C C . SER A 1 80 ? -29.175 -3.924 -21.347 1.00 17.35 105 SER A C 1
ATOM 637 O O . SER A 1 80 ? -29.053 -4.987 -21.958 1.00 17.11 105 SER A O 1
ATOM 640 N N . TYR A 1 81 ? -30.236 -3.648 -20.594 1.00 15.92 106 TYR A N 1
ATOM 641 C CA . TYR A 1 81 ? -31.284 -4.637 -20.394 1.00 16.98 106 TYR A CA 1
ATOM 642 C C . TYR A 1 81 ? -31.972 -4.995 -21.709 1.00 18.19 106 TYR A C 1
ATOM 643 O O . TYR A 1 81 ? -32.564 -6.068 -21.835 1.00 23.97 106 TYR A O 1
ATOM 652 N N . GLU A 1 82 ? -31.890 -4.087 -22.680 1.00 17.05 107 GLU A N 1
ATOM 653 C CA . GLU A 1 82 ? -32.568 -4.265 -23.962 1.00 17.87 107 GLU A CA 1
ATOM 654 C C . GLU A 1 82 ? -31.572 -4.405 -25.110 1.00 19.41 107 GLU A C 1
ATOM 655 O O . GLU A 1 82 ? -31.947 -4.297 -26.282 1.00 19.95 107 GLU A O 1
ATOM 661 N N . GLY A 1 83 ? -30.309 -4.650 -24.772 1.00 18.55 108 GLY A N 1
ATOM 662 C CA . GLY A 1 83 ? -29.275 -4.891 -25.766 1.00 21.19 108 GLY A CA 1
ATOM 663 C C . GLY A 1 83 ? -29.008 -3.717 -26.691 1.00 17.83 108 GLY A C 1
ATOM 664 O O . GLY A 1 83 ? -28.536 -3.907 -27.814 1.00 19.56 108 GLY A O 1
ATOM 665 N N . LEU A 1 84 ? -29.276 -2.501 -26.220 1.00 17.74 109 LEU A N 1
ATOM 666 C CA . LEU A 1 84 ? -29.220 -1.327 -27.088 1.00 19.70 109 LEU A CA 1
ATOM 667 C C . LEU A 1 84 ? -27.807 -0.854 -27.423 1.00 19.04 109 LEU A C 1
ATOM 668 O O . LEU A 1 84 ? -27.632 0.045 -28.239 1.00 19.34 109 LEU A O 1
ATOM 673 N N . SER A 1 85 ? -26.800 -1.456 -26.800 1.00 16.30 110 SER A N 1
ATOM 674 C CA . SER A 1 85 ? -25.422 -1.125 -27.130 1.00 16.50 110 SER A CA 1
ATOM 675 C C . SER A 1 85 ? -24.860 -1.961 -28.287 1.00 17.01 110 SER A C 1
ATOM 676 O O . SER A 1 85 ? -23.767 -1.676 -28.765 1.00 20.13 110 SER A O 1
ATOM 679 N N . TYR A 1 86 ? -25.592 -2.982 -28.737 1.00 16.54 111 TYR A N 1
ATOM 680 C CA . TYR A 1 86 ? -25.059 -3.875 -29.775 1.00 18.48 111 TYR A CA 1
ATOM 681 C C . TYR A 1 86 ? -26.126 -4.417 -30.728 1.00 21.47 111 TYR A C 1
ATOM 682 O O . TYR A 1 86 ? -25.905 -5.420 -31.412 1.00 20.84 111 TYR A O 1
ATOM 691 N N . THR A 1 87 ? -27.277 -3.752 -30.770 1.00 18.86 112 THR A N 1
ATOM 692 C CA . THR A 1 87 ? -28.329 -4.078 -31.730 1.00 18.69 112 THR A CA 1
ATOM 693 C C . THR A 1 87 ? -28.875 -2.799 -32.340 1.00 18.80 112 THR A C 1
ATOM 694 O O . THR A 1 87 ? -28.788 -1.728 -31.735 1.00 21.82 112 THR A O 1
ATOM 698 N N . SER A 1 88 ? -29.440 -2.929 -33.538 1.00 22.21 113 SER A N 1
ATOM 699 C CA . SER A 1 88 ? -30.028 -1.805 -34.265 1.00 23.40 113 SER A CA 1
ATOM 700 C C . SER A 1 88 ? -30.817 -2.329 -35.461 1.00 26.14 113 SER A C 1
ATOM 701 O O . SER A 1 88 ? -30.413 -3.297 -36.104 1.00 28.01 113 SER A O 1
ATOM 704 N N . ASP A 1 89 ? -31.945 -1.689 -35.755 1.00 29.00 114 ASP A N 1
ATOM 705 C CA . ASP A 1 89 ? -32.755 -2.091 -36.901 1.00 35.83 114 ASP A CA 1
ATOM 706 C C . ASP A 1 89 ? -32.165 -1.581 -38.213 1.00 39.59 114 ASP A C 1
ATOM 707 O O . ASP A 1 89 ? -32.520 -2.054 -39.290 1.00 48.05 114 ASP A O 1
ATOM 712 N N . THR A 1 90 ? -31.260 -0.616 -38.111 1.00 24.82 115 THR A N 1
ATOM 713 C CA . THR A 1 90 ? -30.555 -0.095 -39.271 1.00 26.16 115 THR A CA 1
ATOM 714 C C . THR A 1 90 ? -29.101 -0.563 -39.229 1.00 26.51 115 THR A C 1
ATOM 715 O O . THR A 1 90 ? -28.559 -0.796 -38.150 1.00 26.84 115 THR A O 1
ATOM 719 N N . PRO A 1 91 ? -28.466 -0.714 -40.402 1.00 23.88 116 PRO A N 1
ATOM 720 C CA . PRO A 1 91 ? -27.061 -1.129 -40.451 1.00 28.14 116 PRO A CA 1
ATOM 721 C C . PRO A 1 91 ? -26.234 -0.286 -39.493 1.00 25.91 116 PRO A C 1
ATOM 722 O O . PRO A 1 91 ? -26.370 0.939 -39.476 1.00 25.44 116 PRO A O 1
ATOM 726 N N . PHE A 1 92 ? -25.390 -0.931 -38.695 1.00 22.84 117 PHE A N 1
ATOM 727 C CA . PHE A 1 92 ? -24.696 -0.205 -37.643 1.00 22.70 117 PHE A CA 1
ATOM 728 C C . PHE A 1 92 ? -23.252 -0.633 -37.469 1.00 23.49 117 PHE A C 1
ATOM 729 O O . PHE A 1 92 ? -22.852 -1.722 -37.887 1.00 23.97 117 PHE A O 1
ATOM 737 N N . ILE A 1 93 ? -22.471 0.260 -36.873 1.00 23.38 118 ILE A N 1
ATOM 738 C CA . ILE A 1 93 ? -21.088 -0.009 -36.536 1.00 20.37 118 ILE A CA 1
ATOM 739 C C . ILE A 1 93 ? -21.008 -0.046 -35.021 1.00 19.63 118 ILE A C 1
ATOM 740 O O . ILE A 1 93 ? -21.471 0.869 -34.344 1.00 21.58 118 ILE A O 1
ATOM 745 N N . LEU A 1 94 ? -20.446 -1.123 -34.492 1.00 19.82 119 LEU A N 1
ATOM 746 C CA . LEU A 1 94 ? -20.290 -1.261 -33.054 1.00 19.01 119 LEU A CA 1
ATOM 747 C C . LEU A 1 94 ? -18.927 -0.731 -32.623 1.00 19.26 119 LEU A C 1
ATOM 748 O O . LEU A 1 94 ? -17.880 -1.240 -33.046 1.00 21.04 119 LEU A O 1
ATOM 753 N N . ILE A 1 95 ? -18.948 0.315 -31.803 1.00 19.57 120 ILE A N 1
ATOM 754 C CA . ILE A 1 95 ? -17.734 0.846 -31.211 1.00 18.37 120 ILE A CA 1
ATOM 755 C C . ILE A 1 95 ? -17.644 0.291 -29.806 1.00 19.01 120 ILE A C 1
ATOM 756 O O . ILE A 1 95 ? -18.356 0.731 -28.901 1.00 19.11 120 ILE A O 1
ATOM 761 N N . ASP A 1 96 ? -16.788 -0.709 -29.644 1.00 19.41 121 ASP A N 1
ATOM 762 C CA . ASP A 1 96 ? -16.586 -1.360 -28.361 1.00 19.61 121 ASP A CA 1
ATOM 763 C C . ASP A 1 96 ? -15.437 -0.690 -27.620 1.00 19.96 121 ASP A C 1
ATOM 764 O O . ASP A 1 96 ? -14.329 -0.571 -28.146 1.00 21.51 121 ASP A O 1
ATOM 769 N N . LEU A 1 97 ? -15.708 -0.262 -26.391 1.00 17.86 122 LEU A N 1
ATOM 770 C CA . LEU A 1 97 ? -14.772 0.555 -25.619 1.00 17.58 122 LEU A CA 1
ATOM 771 C C . LEU A 1 97 ? -13.914 -0.240 -24.632 1.00 18.83 122 LEU A C 1
ATOM 772 O O . LEU A 1 97 ? -13.258 0.352 -23.771 1.00 19.63 122 LEU A O 1
ATOM 777 N N . MET A 1 98 ? -13.893 -1.566 -24.762 1.00 20.05 123 MET A N 1
ATOM 778 C CA . MET A 1 98 ? -13.187 -2.413 -23.787 1.00 21.19 123 MET A CA 1
ATOM 779 C C . MET A 1 98 ? -11.704 -2.098 -23.607 1.00 24.20 123 MET A C 1
ATOM 780 O O . MET A 1 98 ? -11.149 -2.356 -22.541 1.00 24.59 123 MET A O 1
ATOM 785 N N . ASN A 1 99 ? -11.056 -1.562 -24.638 1.00 19.77 124 ASN A N 1
ATOM 786 C CA . ASN A 1 99 ? -9.648 -1.194 -24.522 1.00 22.48 124 ASN A CA 1
ATOM 787 C C . ASN A 1 99 ? -9.421 0.126 -23.797 1.00 23.12 124 ASN A C 1
ATOM 788 O O . ASN A 1 99 ? -8.287 0.457 -23.432 1.00 27.15 124 ASN A O 1
ATOM 793 N N . LEU A 1 100 ? -10.498 0.877 -23.596 1.00 19.60 125 LEU A N 1
ATOM 794 C CA . LEU A 1 100 ? -10.439 2.121 -22.839 1.00 21.08 125 LEU A CA 1
ATOM 795 C C . LEU A 1 100 ? -10.846 1.845 -21.396 1.00 20.23 125 LEU A C 1
ATOM 796 O O . LEU A 1 100 ? -11.911 2.282 -20.941 1.00 19.23 125 LEU A O 1
ATOM 801 N N . ASN A 1 101 ? -10.003 1.101 -20.683 1.00 20.93 126 ASN A N 1
ATOM 802 C CA . ASN A 1 101 ? -10.336 0.703 -19.316 1.00 24.23 126 ASN A CA 1
ATOM 803 C C . ASN A 1 101 ? -9.310 1.145 -18.285 1.00 24.29 126 ASN A C 1
ATOM 804 O O . ASN A 1 101 ? -9.161 0.515 -17.237 1.00 23.99 126 ASN A O 1
ATOM 809 N N . ARG A 1 102 ? -8.625 2.243 -18.583 1.00 21.44 127 ARG A N 1
ATOM 810 C CA . ARG A 1 102 ? -7.638 2.809 -17.668 1.00 22.80 127 ARG A CA 1
ATOM 811 C C . ARG A 1 102 ? -8.280 3.650 -16.575 1.00 20.66 127 ARG A C 1
ATOM 812 O O . ARG A 1 102 ? -9.121 4.510 -16.840 1.00 21.95 127 ARG A O 1
ATOM 820 N N . VAL A 1 103 ? -7.861 3.399 -15.341 1.00 19.42 128 VAL A N 1
ATOM 821 C CA . VAL A 1 103 ? -8.296 4.186 -14.199 1.00 19.02 128 VAL A CA 1
ATOM 822 C C . VAL A 1 103 ? -7.066 4.901 -13.665 1.00 20.34 128 VAL A C 1
ATOM 823 O O . VAL A 1 103 ? -6.041 4.268 -13.405 1.00 24.24 128 VAL A O 1
ATOM 827 N N . SER A 1 104 ? -7.153 6.222 -13.538 1.00 19.45 129 SER A N 1
ATOM 828 C CA A SER A 1 104 ? -6.041 7.013 -13.019 0.44 19.72 129 SER A CA 1
ATOM 829 C CA B SER A 1 104 ? -6.042 7.016 -13.027 0.56 19.49 129 SER A CA 1
ATOM 830 C C . SER A 1 104 ? -6.450 7.714 -11.734 1.00 20.09 129 SER A C 1
ATOM 831 O O . SER A 1 104 ? -7.227 8.672 -11.752 1.00 20.84 129 SER A O 1
ATOM 836 N N . ILE A 1 105 ? -5.927 7.223 -10.617 1.00 17.96 130 ILE A N 1
ATOM 837 C CA . ILE A 1 105 ? -6.262 7.769 -9.309 1.00 19.07 130 ILE A CA 1
ATOM 838 C C . ILE A 1 105 ? -5.285 8.854 -8.900 1.00 19.19 130 ILE A C 1
ATOM 839 O O . ILE A 1 105 ? -4.069 8.664 -8.970 1.00 20.68 130 ILE A O 1
ATOM 844 N N . ASP A 1 106 ? -5.818 10.002 -8.495 1.00 19.16 131 ASP A N 1
ATOM 845 C CA . ASP A 1 106 ? -4.988 11.086 -7.982 1.00 20.52 131 ASP A CA 1
ATOM 846 C C . ASP A 1 106 ? -5.232 11.193 -6.485 1.00 19.68 131 ASP A C 1
ATOM 847 O O . ASP A 1 106 ? -6.257 11.734 -6.057 1.00 19.23 131 ASP A O 1
ATOM 852 N N . LEU A 1 107 ? -4.302 10.659 -5.699 1.00 19.51 132 LEU A N 1
ATOM 853 C CA . LEU A 1 107 ? -4.449 10.658 -4.247 1.00 17.18 132 LEU A CA 1
ATOM 854 C C . LEU A 1 107 ? -4.269 12.044 -3.635 1.00 20.47 132 LEU A C 1
ATOM 855 O O . LEU A 1 107 ? -4.717 12.283 -2.516 1.00 22.98 132 LEU A O 1
ATOM 860 N N . GLU A 1 108 ? -3.626 12.954 -4.364 1.00 18.98 133 GLU A N 1
ATOM 861 C CA . GLU A 1 108 ? -3.428 14.313 -3.851 1.00 20.42 133 GLU A CA 1
ATOM 862 C C . GLU A 1 108 ? -4.703 15.152 -3.911 1.00 19.57 133 GLU A C 1
ATOM 863 O O . GLU A 1 108 ? -4.928 16.011 -3.053 1.00 21.26 133 GLU A O 1
ATOM 869 N N . SER A 1 109 ? -5.535 14.904 -4.915 1.00 17.10 134 SER A N 1
ATOM 870 C CA . SER A 1 109 ? -6.822 15.579 -5.004 1.00 18.03 134 SER A CA 1
ATOM 871 C C . SER A 1 109 ? -7.986 14.691 -4.573 1.00 17.72 134 SER A C 1
ATOM 872 O O . SER A 1 109 ? -9.110 15.169 -4.401 1.00 19.36 134 SER A O 1
ATOM 875 N N . GLU A 1 110 ? -7.715 13.396 -4.405 1.00 17.87 135 GLU A N 1
ATOM 876 C CA . GLU A 1 110 ? -8.764 12.410 -4.134 1.00 17.93 135 GLU A CA 1
ATOM 877 C C . GLU A 1 110 ? -9.868 12.470 -5.197 1.00 16.93 135 GLU A C 1
ATOM 878 O O . GLU A 1 110 ? -11.067 12.594 -4.909 1.00 18.16 135 GLU A O 1
ATOM 884 N N . THR A 1 111 ? -9.414 12.389 -6.444 1.00 17.40 136 THR A N 1
ATOM 885 C CA . THR A 1 111 ? -10.280 12.267 -7.609 1.00 18.79 136 THR A CA 1
ATOM 886 C C . THR A 1 111 ? -9.707 11.153 -8.476 1.00 20.72 136 THR A C 1
ATOM 887 O O . THR A 1 111 ? -8.597 10.678 -8.228 1.00 19.31 136 THR A O 1
ATOM 891 N N . ALA A 1 112 ? -10.454 10.738 -9.493 1.00 17.65 137 ALA A N 1
ATOM 892 C CA . ALA A 1 112 ? -9.943 9.769 -10.457 1.00 17.34 137 ALA A CA 1
ATOM 893 C C . ALA A 1 112 ? -10.487 10.088 -11.829 1.00 17.45 137 ALA A C 1
ATOM 894 O O . ALA A 1 112 ? -11.629 10.520 -11.964 1.00 19.02 137 ALA A O 1
ATOM 896 N N . TRP A 1 113 ? -9.661 9.884 -12.846 1.00 17.24 138 TRP A N 1
ATOM 897 C CA . TRP A 1 113 ? -10.133 9.863 -14.226 1.00 17.18 138 TRP A CA 1
ATOM 898 C C . TRP A 1 113 ? -10.339 8.408 -14.623 1.00 17.90 138 TRP A C 1
ATOM 899 O O . TRP A 1 113 ? -9.440 7.577 -14.469 1.00 21.06 138 TRP A O 1
ATOM 910 N N . VAL A 1 114 ? -11.528 8.110 -15.133 1.00 16.48 139 VAL A N 1
ATOM 911 C CA . VAL A 1 114 ? -11.939 6.743 -15.408 1.00 17.92 139 VAL A CA 1
ATOM 912 C C . VAL A 1 114 ? -12.363 6.628 -16.863 1.00 17.48 139 VAL A C 1
ATOM 913 O O . VAL A 1 114 ? -13.399 7.165 -17.250 1.00 17.02 139 VAL A O 1
ATOM 917 N N . GLU A 1 115 ? -11.558 5.961 -17.685 1.00 18.41 140 GLU A N 1
ATOM 918 C CA . GLU A 1 115 ? -11.967 5.724 -19.070 1.00 18.01 140 GLU A CA 1
ATOM 919 C C . GLU A 1 115 ? -13.274 4.938 -19.081 1.00 18.09 140 GLU A C 1
ATOM 920 O O . GLU A 1 115 ? -13.509 4.079 -18.230 1.00 17.40 140 GLU A O 1
ATOM 926 N N . SER A 1 116 ? -14.124 5.240 -20.054 1.00 16.76 141 SER A N 1
ATOM 927 C CA . SER A 1 116 ? -15.514 4.779 -20.037 1.00 18.47 141 SER A CA 1
ATOM 928 C C . SER A 1 116 ? -15.723 3.295 -20.329 1.00 18.52 141 SER A C 1
ATOM 929 O O . SER A 1 116 ? -16.833 2.791 -20.160 1.00 18.71 141 SER A O 1
ATOM 932 N N . GLY A 1 117 ? -14.680 2.598 -20.775 1.00 17.11 142 GLY A N 1
ATOM 933 C CA . GLY A 1 117 ? -14.757 1.158 -20.925 1.00 16.63 142 GLY A CA 1
ATOM 934 C C . GLY A 1 117 ? -14.501 0.417 -19.618 1.00 17.36 142 GLY A C 1
ATOM 935 O O . GLY A 1 117 ? -14.713 -0.791 -19.533 1.00 19.87 142 GLY A O 1
ATOM 936 N N . SER A 1 118 ? -14.042 1.140 -18.596 1.00 18.44 143 SER A N 1
ATOM 937 C CA . SER A 1 118 ? -13.795 0.538 -17.287 1.00 17.49 143 SER A CA 1
ATOM 938 C C . SER A 1 118 ? -15.092 0.034 -16.670 1.00 17.50 143 SER A C 1
ATOM 939 O O . SER A 1 118 ? -16.112 0.730 -16.708 1.00 19.23 143 SER A O 1
ATOM 942 N N . THR A 1 119 ? -15.062 -1.159 -16.083 1.00 17.07 144 THR A N 1
ATOM 943 C CA . THR A 1 119 ? -16.228 -1.658 -15.348 1.00 16.10 144 THR A CA 1
ATOM 944 C C . THR A 1 119 ? -16.233 -1.122 -13.919 1.00 16.77 144 THR A C 1
ATOM 945 O O . THR A 1 119 ? -15.215 -0.607 -13.438 1.00 17.13 144 THR A O 1
ATOM 949 N N . LEU A 1 120 ? -17.376 -1.245 -13.246 1.00 15.58 145 LEU A N 1
ATOM 950 C CA . LEU A 1 120 ? -17.464 -0.887 -11.831 1.00 15.77 145 LEU A CA 1
ATOM 951 C C . LEU A 1 120 ? -16.439 -1.665 -11.010 1.00 15.28 145 LEU A C 1
ATOM 952 O O . LEU A 1 120 ? -15.767 -1.087 -10.147 1.00 16.24 145 LEU A O 1
ATOM 957 N N . GLY A 1 121 ? -16.319 -2.964 -11.273 1.00 15.69 146 GLY A N 1
ATOM 958 C CA . GLY A 1 121 ? -15.365 -3.792 -10.553 1.00 15.90 146 GLY A CA 1
ATOM 959 C C . GLY A 1 121 ? -13.941 -3.302 -10.733 1.00 17.05 146 GLY A C 1
ATOM 960 O O . GLY A 1 121 ? -13.178 -3.214 -9.775 1.00 16.97 146 GLY A O 1
ATOM 961 N N . GLU A 1 122 ? -13.571 -2.992 -11.971 1.00 17.21 147 GLU A N 1
ATOM 962 C CA . GLU A 1 122 ? -12.223 -2.483 -12.247 1.00 17.63 147 GLU A CA 1
ATOM 963 C C . GLU A 1 122 ? -11.964 -1.181 -11.486 1.00 17.59 147 GLU A C 1
ATOM 964 O O . GLU A 1 122 ? -10.886 -0.972 -10.918 1.00 18.43 147 GLU A O 1
ATOM 970 N N . LEU A 1 123 ? -12.964 -0.306 -11.475 1.00 17.65 148 LEU A N 1
ATOM 971 C CA . LEU A 1 123 ? -12.880 0.946 -10.730 1.00 16.14 148 LEU A CA 1
ATOM 972 C C . LEU A 1 123 ? -12.722 0.708 -9.224 1.00 16.35 148 LEU A C 1
ATOM 973 O O . LEU A 1 123 ? -11.833 1.277 -8.588 1.00 17.33 148 LEU A O 1
ATOM 978 N N . TYR A 1 124 ? -13.591 -0.128 -8.659 1.00 15.51 149 TYR A N 1
ATOM 979 C CA . TYR A 1 124 ? -13.533 -0.429 -7.231 1.00 16.31 149 TYR A CA 1
ATOM 980 C C . TYR A 1 124 ? -12.171 -1.039 -6.857 1.00 18.18 149 TYR A C 1
ATOM 981 O O . TYR A 1 124 ? -11.576 -0.700 -5.825 1.00 18.40 149 TYR A O 1
ATOM 990 N N . TYR A 1 125 ? -11.685 -1.951 -7.696 1.00 17.30 150 TYR A N 1
ATOM 991 C CA . TYR A 1 125 ? -10.402 -2.596 -7.454 1.00 17.56 150 TYR A CA 1
ATOM 992 C C . TYR A 1 125 ? -9.283 -1.561 -7.439 1.00 17.47 150 TYR A C 1
ATOM 993 O O . TYR A 1 125 ? -8.446 -1.562 -6.544 1.00 17.76 150 TYR A O 1
ATOM 1002 N N . ALA A 1 126 ? -9.282 -0.675 -8.431 1.00 18.03 151 ALA A N 1
ATOM 1003 C CA . ALA A 1 126 ? -8.253 0.353 -8.523 1.00 17.40 151 ALA A CA 1
ATOM 1004 C C . ALA A 1 126 ? -8.258 1.264 -7.291 1.00 15.65 151 ALA A C 1
ATOM 1005 O O . ALA A 1 126 ? -7.195 1.612 -6.763 1.00 18.06 151 ALA A O 1
ATOM 1007 N N . ILE A 1 127 ? -9.447 1.650 -6.835 1.00 15.87 152 ILE A N 1
ATOM 1008 C CA . ILE A 1 127 ? -9.554 2.510 -5.658 1.00 16.51 152 ILE A CA 1
ATOM 1009 C C . ILE A 1 127 ? -9.012 1.803 -4.419 1.00 19.08 152 ILE A C 1
ATOM 1010 O O . ILE A 1 127 ? -8.183 2.350 -3.686 1.00 18.41 152 ILE A O 1
ATOM 1015 N N . THR A 1 128 ? -9.461 0.575 -4.193 1.00 18.89 153 THR A N 1
ATOM 1016 C CA A THR A 1 128 ? -9.029 -0.237 -3.054 0.43 19.99 153 THR A CA 1
ATOM 1017 C CA B THR A 1 128 ? -9.023 -0.135 -3.002 0.57 18.91 153 THR A CA 1
ATOM 1018 C C . THR A 1 128 ? -7.515 -0.426 -3.014 1.00 21.64 153 THR A C 1
ATOM 1019 O O . THR A 1 128 ? -6.886 -0.441 -1.951 1.00 22.30 153 THR A O 1
ATOM 1026 N N . GLU A 1 129 ? -6.925 -0.610 -4.192 1.00 19.46 154 GLU A N 1
ATOM 1027 C CA . GLU A 1 129 ? -5.478 -0.787 -4.287 1.00 21.39 154 GLU A CA 1
ATOM 1028 C C . GLU A 1 129 ? -4.725 0.486 -3.888 1.00 23.39 154 GLU A C 1
ATOM 1029 O O . GLU A 1 129 ? -3.630 0.416 -3.331 1.00 26.51 154 GLU A O 1
ATOM 1035 N N . SER A 1 130 ? -5.325 1.642 -4.160 1.00 18.02 155 SER A N 1
ATOM 1036 C CA . SER A 1 130 ? -4.671 2.930 -3.926 1.00 17.48 155 SER A CA 1
ATOM 1037 C C . SER A 1 130 ? -4.789 3.414 -2.487 1.00 21.66 155 SER A C 1
ATOM 1038 O O . SER A 1 130 ? -3.919 4.135 -1.996 1.00 21.46 155 SER A O 1
ATOM 1041 N N . SER A 1 131 ? -5.873 3.037 -1.815 1.00 21.11 156 SER A N 1
ATOM 1042 C CA . SER A 1 131 ? -6.162 3.601 -0.506 1.00 18.06 156 SER A CA 1
ATOM 1043 C C . SER A 1 131 ? -7.142 2.747 0.280 1.00 18.79 156 SER A C 1
ATOM 1044 O O . SER A 1 131 ? -8.042 2.131 -0.293 1.00 23.65 156 SER A O 1
ATOM 1047 N N . SER A 1 132 ? -6.970 2.744 1.598 1.00 20.86 157 SER A N 1
ATOM 1048 C CA . SER A 1 132 ? -7.866 2.030 2.495 1.00 23.75 157 SER A CA 1
ATOM 1049 C C . SER A 1 132 ? -8.969 2.936 3.040 1.00 18.97 157 SER A C 1
ATOM 1050 O O . SER A 1 132 ? -9.838 2.476 3.781 1.00 21.66 157 SER A O 1
ATOM 1053 N N . LYS A 1 133 ? -8.938 4.217 2.674 1.00 17.19 158 LYS A N 1
ATOM 1054 C CA . LYS A 1 133 ? -9.878 5.193 3.228 1.00 19.76 158 LYS A CA 1
ATOM 1055 C C . LYS A 1 133 ? -10.710 5.914 2.169 1.00 17.25 158 LYS A C 1
ATOM 1056 O O . LYS A 1 133 ? -11.358 6.927 2.462 1.00 18.69 158 LYS A O 1
ATOM 1062 N N . LEU A 1 134 ? -10.695 5.391 0.947 1.00 16.52 159 LEU A N 1
ATOM 1063 C CA . LEU A 1 134 ? -11.469 5.974 -0.145 1.00 16.13 159 LEU A CA 1
ATOM 1064 C C . LEU A 1 134 ? -12.330 4.921 -0.822 1.00 16.47 159 LEU A C 1
ATOM 1065 O O . LEU A 1 134 ? -11.937 3.754 -0.928 1.00 17.31 159 LEU A O 1
ATOM 1070 N N . GLY A 1 135 ? -13.497 5.351 -1.289 1.00 15.15 160 GLY A N 1
ATOM 1071 C CA . GLY A 1 135 ? -14.400 4.489 -2.034 1.00 16.46 160 GLY A CA 1
ATOM 1072 C C . GLY A 1 135 ? -15.163 5.298 -3.061 1.00 15.12 160 GLY A C 1
ATOM 1073 O O . GLY A 1 135 ? -14.839 6.459 -3.315 1.00 15.46 160 GLY A O 1
ATOM 1074 N N . PHE A 1 136 ? -16.174 4.688 -3.666 1.00 17.10 161 PHE A N 1
ATOM 1075 C CA . PHE A 1 136 ? -17.018 5.403 -4.611 1.00 16.65 161 PHE A CA 1
ATOM 1076 C C . PHE A 1 136 ? -18.406 4.791 -4.639 1.00 16.02 161 PHE A C 1
ATOM 1077 O O . PHE A 1 136 ? -18.569 3.580 -4.454 1.00 19.67 161 PHE A O 1
ATOM 1085 N N . THR A 1 137 ? -19.406 5.637 -4.873 1.00 16.07 162 THR A N 1
ATOM 1086 C CA . THR A 1 137 ? -20.785 5.183 -4.889 1.00 18.55 162 THR A CA 1
ATOM 1087 C C . THR A 1 137 ? -21.218 4.859 -6.309 1.00 15.88 162 THR A C 1
ATOM 1088 O O . THR A 1 137 ? -21.305 5.730 -7.165 1.00 16.34 162 THR A O 1
ATOM 1092 N N . ALA A 1 138 ? -21.449 3.577 -6.557 1.00 15.31 163 ALA A N 1
ATOM 1093 C CA . ALA A 1 138 ? -22.032 3.137 -7.811 1.00 15.81 163 ALA A CA 1
ATOM 1094 C C . ALA A 1 138 ? -22.722 1.800 -7.579 1.00 17.81 163 ALA A C 1
ATOM 1095 O O . ALA A 1 138 ? -22.941 1.391 -6.438 1.00 17.08 163 ALA A O 1
ATOM 1097 N N . GLY A 1 139 ? -23.054 1.118 -8.667 1.00 15.12 164 GLY A N 1
ATOM 1098 C CA . GLY A 1 139 ? -23.867 -0.077 -8.602 1.00 16.29 164 GLY A CA 1
ATOM 1099 C C . GLY A 1 139 ? -23.234 -1.295 -7.972 1.00 16.22 164 GLY A C 1
ATOM 1100 O O . GLY A 1 139 ? -22.040 -1.336 -7.674 1.00 19.15 164 GLY A O 1
ATOM 1101 N N . TRP A 1 140 ? -24.070 -2.313 -7.818 1.00 18.10 165 TRP A N 1
ATOM 1102 C CA . TRP A 1 140 ? -23.763 -3.527 -7.080 1.00 20.94 165 TRP A CA 1
ATOM 1103 C C . TRP A 1 140 ? -23.111 -4.584 -7.989 1.00 22.99 165 TRP A C 1
ATOM 1104 O O . TRP A 1 140 ? -22.242 -5.340 -7.546 1.00 23.29 165 TRP A O 1
ATOM 1115 N N . CYS A 1 141 ? -23.510 -4.622 -9.263 1.00 19.70 166 CYS A N 1
ATOM 1116 C CA . CYS A 1 141 ? -22.974 -5.613 -10.206 1.00 20.41 166 CYS A CA 1
ATOM 1117 C C . CYS A 1 141 ? -21.593 -5.202 -10.734 1.00 17.50 166 CYS A C 1
ATOM 1118 O O . CYS A 1 141 ? -21.459 -4.164 -11.372 1.00 20.05 166 CYS A O 1
ATOM 1121 N N . PRO A 1 142 ? -20.559 -6.027 -10.493 1.00 19.07 167 PRO A N 1
ATOM 1122 C CA . PRO A 1 142 ? -19.191 -5.603 -10.822 1.00 19.41 167 PRO A CA 1
ATOM 1123 C C . PRO A 1 142 ? -18.836 -5.544 -12.309 1.00 19.97 167 PRO A C 1
ATOM 1124 O O . PRO A 1 142 ? -17.858 -4.871 -12.638 1.00 21.18 167 PRO A O 1
ATOM 1128 N N . THR A 1 143 ? -19.579 -6.223 -13.181 1.00 19.71 168 THR A N 1
ATOM 1129 C CA . THR A 1 143 ? -19.219 -6.227 -14.599 1.00 18.57 168 THR A CA 1
ATOM 1130 C C . THR A 1 143 ? -19.922 -5.143 -15.413 1.00 16.74 168 THR A C 1
ATOM 1131 O O . THR A 1 143 ? -19.707 -5.028 -16.619 1.00 18.72 168 THR A O 1
ATOM 1135 N N . VAL A 1 144 ? -20.755 -4.344 -14.754 1.00 16.63 169 VAL A N 1
ATOM 1136 C CA . VAL A 1 144 ? -21.397 -3.207 -15.409 1.00 16.28 169 VAL A CA 1
ATOM 1137 C C . VAL A 1 144 ? -20.341 -2.183 -15.843 1.00 17.14 169 VAL A C 1
ATOM 1138 O O . VAL A 1 144 ? -19.372 -1.945 -15.129 1.00 16.32 169 VAL A O 1
ATOM 1142 N N . GLY A 1 145 ? -20.514 -1.591 -17.019 1.00 16.57 170 GLY A N 1
ATOM 1143 C CA . GLY A 1 145 ? -19.574 -0.598 -17.516 1.00 16.73 170 GLY A CA 1
ATOM 1144 C C . GLY A 1 145 ? -19.865 0.800 -16.999 1.00 15.29 170 GLY A C 1
ATOM 1145 O O . GLY A 1 145 ? -21.033 1.183 -16.856 1.00 16.09 170 GLY A O 1
ATOM 1146 N N . THR A 1 146 ? -18.816 1.571 -16.719 1.00 14.21 171 THR A N 1
ATOM 1147 C CA . THR A 1 146 ? -19.013 2.952 -16.276 1.00 15.14 171 THR A CA 1
ATOM 1148 C C . THR A 1 146 ? -19.637 3.803 -17.376 1.00 17.53 171 THR A C 1
ATOM 1149 O O . THR A 1 146 ? -20.328 4.780 -17.093 1.00 17.44 171 THR A O 1
ATOM 1153 N N . GLY A 1 147 ? -19.405 3.424 -18.631 1.00 18.42 172 GLY A N 1
ATOM 1154 C CA . GLY A 1 147 ? -19.929 4.189 -19.754 1.00 18.45 172 GLY A CA 1
ATOM 1155 C C . GLY A 1 147 ? -21.441 4.324 -19.716 1.00 17.24 172 GLY A C 1
ATOM 1156 O O . GLY A 1 147 ? -21.973 5.436 -19.712 1.00 20.07 172 GLY A O 1
ATOM 1157 N N . GLY A 1 148 ? -22.141 3.199 -19.682 1.00 15.69 173 GLY A N 1
ATOM 1158 C CA . GLY A 1 148 ? -23.590 3.236 -19.606 1.00 14.14 173 GLY A CA 1
ATOM 1159 C C . GLY A 1 148 ? -24.100 3.621 -18.223 1.00 15.22 173 GLY A C 1
ATOM 1160 O O . GLY A 1 148 ? -25.053 4.385 -18.083 1.00 16.27 173 GLY A O 1
ATOM 1161 N N . HIS A 1 149 ? -23.452 3.088 -17.193 1.00 14.75 174 HIS A N 1
ATOM 1162 C CA . HIS A 1 149 ? -23.960 3.180 -15.824 1.00 15.30 174 HIS A CA 1
ATOM 1163 C C . HIS A 1 149 ? -23.968 4.612 -15.317 1.00 15.12 174 HIS A C 1
ATOM 1164 O O . HIS A 1 149 ? -24.981 5.107 -14.827 1.00 15.27 174 HIS A O 1
ATOM 1171 N N . ILE A 1 150 ? -22.826 5.278 -15.417 1.00 14.73 175 ILE A N 1
ATOM 1172 C CA . ILE A 1 150 ? -22.758 6.648 -14.947 1.00 14.21 175 ILE A CA 1
ATOM 1173 C C . ILE A 1 150 ? -23.602 7.573 -15.832 1.00 15.04 175 ILE A C 1
ATOM 1174 O O . ILE A 1 150 ? -24.211 8.520 -15.345 1.00 15.86 175 ILE A O 1
ATOM 1179 N N . SER A 1 151 ? -23.670 7.272 -17.127 1.00 14.40 176 SER A N 1
ATOM 1180 C CA . SER A 1 151 ? -24.512 8.044 -18.038 1.00 16.15 176 SER A CA 1
ATOM 1181 C C . SER A 1 151 ? -25.981 8.053 -17.628 1.00 14.57 176 SER A C 1
ATOM 1182 O O . SER A 1 151 ? -26.699 9.012 -17.921 1.00 15.23 176 SER A O 1
ATOM 1185 N N . GLY A 1 152 ? -26.417 6.985 -16.964 1.00 14.20 177 GLY A N 1
ATOM 1186 C CA . GLY A 1 152 ? -27.806 6.837 -16.559 1.00 14.92 177 GLY A CA 1
ATOM 1187 C C . GLY A 1 152 ? -28.071 7.096 -15.086 1.00 14.67 177 GLY A C 1
ATOM 1188 O O . GLY A 1 152 ? -29.209 6.947 -14.631 1.00 16.88 177 GLY A O 1
ATOM 1189 N N . GLY A 1 153 ? -27.040 7.497 -14.344 1.00 15.30 178 GLY A N 1
ATOM 1190 C CA . GLY A 1 153 ? -27.191 7.763 -12.916 1.00 15.72 178 GLY A CA 1
ATOM 1191 C C . GLY A 1 153 ? -26.271 6.894 -12.075 1.00 14.26 178 GLY A C 1
ATOM 1192 O O . GLY A 1 153 ? -25.134 7.279 -11.786 1.00 15.25 178 GLY A O 1
ATOM 1193 N N . GLY A 1 154 ? -26.757 5.720 -11.689 1.00 14.30 179 GLY A N 1
ATOM 1194 C CA . GLY A 1 154 ? -25.922 4.722 -11.045 1.00 15.23 179 GLY A CA 1
ATOM 1195 C C . GLY A 1 154 ? -26.157 4.628 -9.552 1.00 15.23 179 GLY A C 1
ATOM 1196 O O . GLY A 1 154 ? -25.541 5.358 -8.764 1.00 15.99 179 GLY A O 1
ATOM 1197 N N . PHE A 1 155 ? -27.041 3.711 -9.168 1.00 15.11 180 PHE A N 1
ATOM 1198 C CA . PHE A 1 155 ? -27.481 3.566 -7.781 1.00 16.14 180 PHE A CA 1
ATOM 1199 C C . PHE A 1 155 ? -26.877 2.319 -7.153 1.00 18.18 180 PHE A C 1
ATOM 1200 O O . PHE A 1 155 ? -26.796 1.268 -7.785 1.00 19.47 180 PHE A O 1
ATOM 1208 N N . GLY A 1 156 ? -26.455 2.424 -5.901 1.00 16.08 181 GLY A N 1
ATOM 1209 C CA . GLY A 1 156 ? -25.882 1.279 -5.224 1.00 18.28 181 GLY A CA 1
ATOM 1210 C C . GLY A 1 156 ? -25.975 1.351 -3.713 1.00 16.97 181 GLY A C 1
ATOM 1211 O O . GLY A 1 156 ? -26.707 2.174 -3.158 1.00 18.65 181 GLY A O 1
ATOM 1212 N N . MET A 1 157 ? -25.205 0.494 -3.053 1.00 18.23 182 MET A N 1
ATOM 1213 C CA . MET A 1 157 ? -25.326 0.286 -1.613 1.00 18.23 182 MET A CA 1
ATOM 1214 C C . MET A 1 157 ? -24.880 1.473 -0.767 1.00 19.58 182 MET A C 1
ATOM 1215 O O . MET A 1 157 ? -25.150 1.503 0.433 1.00 21.59 182 MET A O 1
ATOM 1220 N N . MET A 1 158 ? -24.195 2.435 -1.376 1.00 17.71 183 MET A N 1
ATOM 1221 C CA . MET A 1 158 ? -23.803 3.640 -0.652 1.00 17.00 183 MET A CA 1
ATOM 1222 C C . MET A 1 158 ? -24.557 4.881 -1.125 1.00 15.64 183 MET A C 1
ATOM 1223 O O . MET A 1 158 ? -24.215 5.998 -0.748 1.00 16.94 183 MET A O 1
ATOM 1228 N N . SER A 1 159 ? -25.601 4.693 -1.923 1.00 16.38 184 SER A N 1
ATOM 1229 C CA . SER A 1 159 ? -26.335 5.848 -2.443 1.00 17.01 184 SER A CA 1
ATOM 1230 C C . SER A 1 159 ? -27.114 6.625 -1.373 1.00 16.07 184 SER A C 1
ATOM 1231 O O . SER A 1 159 ? -27.362 7.818 -1.534 1.00 17.81 184 SER A O 1
ATOM 1234 N N . ARG A 1 160 ? -27.493 5.969 -0.285 1.00 16.72 185 ARG A N 1
ATOM 1235 C CA A ARG A 1 160 ? -28.191 6.679 0.783 0.40 17.48 185 ARG A CA 1
ATOM 1236 C CA B ARG A 1 160 ? -28.184 6.653 0.806 0.60 17.25 185 ARG A CA 1
ATOM 1237 C C . ARG A 1 160 ? -27.229 7.592 1.537 1.00 17.51 185 ARG A C 1
ATOM 1238 O O . ARG A 1 160 ? -27.662 8.517 2.226 1.00 18.91 185 ARG A O 1
ATOM 1253 N N . LYS A 1 161 ? -25.927 7.344 1.378 1.00 16.33 186 LYS A N 1
ATOM 1254 C CA . LYS A 1 161 ? -24.885 8.173 1.989 1.00 19.54 186 LYS A CA 1
ATOM 1255 C C . LYS A 1 161 ? -24.366 9.235 1.017 1.00 18.13 186 LYS A C 1
ATOM 1256 O O . LYS A 1 161 ? -24.129 10.381 1.407 1.00 20.56 186 LYS A O 1
ATOM 1262 N N . TYR A 1 162 ? -24.203 8.856 -0.252 1.00 16.59 187 TYR A N 1
ATOM 1263 C CA . TYR A 1 162 ? -23.495 9.705 -1.206 1.00 16.98 187 TYR A CA 1
ATOM 1264 C C . TYR A 1 162 ? -24.224 9.964 -2.526 1.00 16.41 187 TYR A C 1
ATOM 1265 O O . TYR A 1 162 ? -23.688 10.646 -3.405 1.00 17.96 187 TYR A O 1
ATOM 1274 N N . GLY A 1 163 ? -25.425 9.423 -2.672 1.00 16.38 188 GLY A N 1
ATOM 1275 C CA . GLY A 1 163 ? -26.181 9.604 -3.901 1.00 17.86 188 GLY A CA 1
ATOM 1276 C C . GLY A 1 163 ? -25.714 8.693 -5.022 1.00 14.85 188 GLY A C 1
ATOM 1277 O O . GLY A 1 163 ? -25.104 7.655 -4.784 1.00 16.75 188 GLY A O 1
ATOM 1278 N N . LEU A 1 164 ? -26.015 9.088 -6.255 1.00 15.58 189 LEU A N 1
ATOM 1279 C CA . LEU A 1 164 ? -25.66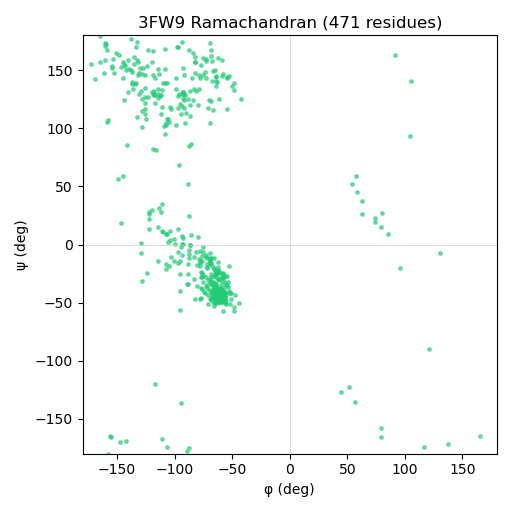5 8.291 -7.430 1.00 15.40 189 LEU A CA 1
ATOM 1280 C C . LEU A 1 164 ? -24.215 8.510 -7.858 1.00 15.40 189 LEU A C 1
ATOM 1281 O O . LEU A 1 164 ? -23.597 9.515 -7.512 1.00 16.78 189 LEU A O 1
ATOM 1286 N N . ALA A 1 165 ? -23.684 7.574 -8.644 1.00 14.53 190 ALA A N 1
ATOM 1287 C CA . ALA A 1 165 ? -22.381 7.777 -9.256 1.00 14.91 190 ALA A CA 1
ATOM 1288 C C . ALA A 1 165 ? -22.347 9.129 -9.959 1.00 17.02 190 ALA A C 1
ATOM 1289 O O . ALA A 1 165 ? -21.410 9.910 -9.794 1.00 16.63 190 ALA A O 1
ATOM 1291 N N . ALA A 1 166 ? -23.392 9.416 -10.729 1.00 15.64 191 ALA A N 1
ATOM 1292 C CA . ALA A 1 166 ? -23.439 10.652 -11.507 1.00 15.82 191 ALA A CA 1
ATOM 1293 C C . ALA A 1 166 ? -23.446 11.918 -10.653 1.00 15.43 191 ALA A C 1
ATOM 1294 O O . ALA A 1 166 ? -23.050 12.986 -11.132 1.00 17.32 191 ALA A O 1
ATOM 1296 N N . ASP A 1 167 ? -23.899 11.799 -9.405 1.00 15.50 192 ASP A N 1
ATOM 1297 C CA . ASP A 1 167 ? -23.935 12.928 -8.475 1.00 16.32 192 ASP A CA 1
ATOM 1298 C C . ASP A 1 167 ? -22.534 13.300 -7.986 1.00 17.70 192 ASP A C 1
ATOM 1299 O O . ASP A 1 167 ? -22.355 14.321 -7.319 1.00 21.50 192 ASP A O 1
ATOM 1304 N N . ASN A 1 168 ? -21.549 12.468 -8.315 1.00 15.54 193 ASN A N 1
ATOM 1305 C CA . ASN A 1 168 ? -20.189 12.667 -7.835 1.00 16.06 193 ASN A CA 1
ATOM 1306 C C . ASN A 1 168 ? -19.184 12.791 -8.979 1.00 16.10 193 ASN A C 1
ATOM 1307 O O . ASN A 1 168 ? -17.989 12.557 -8.799 1.00 18.47 193 ASN A O 1
ATOM 1312 N N . VAL A 1 169 ? -19.696 13.163 -10.151 1.00 16.01 194 VAL A N 1
ATOM 1313 C CA . VAL A 1 169 ? -18.870 13.447 -11.322 1.00 15.85 194 VAL A CA 1
ATOM 1314 C C . VAL A 1 169 ? -18.572 14.949 -11.377 1.00 16.10 194 VAL A C 1
ATOM 1315 O O . VAL A 1 169 ? -19.487 15.771 -11.280 1.00 18.39 194 VAL A O 1
ATOM 1319 N N . VAL A 1 170 ? -17.297 15.307 -11.529 1.00 16.31 195 VAL A N 1
ATOM 1320 C CA . VAL A 1 170 ? -16.892 16.720 -11.480 1.00 17.25 195 VAL A CA 1
ATOM 1321 C C . VAL A 1 170 ? -16.343 17.238 -12.813 1.00 19.91 195 VAL A C 1
ATOM 1322 O O . VAL A 1 170 ? -16.207 18.448 -13.011 1.00 19.35 195 VAL A O 1
ATOM 1326 N N . ASP A 1 171 ? -16.030 16.318 -13.721 1.00 18.35 196 ASP A N 1
ATOM 1327 C CA . ASP A 1 171 ? -15.604 16.668 -15.075 1.00 17.57 196 ASP A CA 1
ATOM 1328 C C . ASP A 1 171 ? -15.818 15.419 -15.917 1.00 16.98 196 ASP A C 1
ATOM 1329 O O . ASP A 1 171 ? -16.131 14.350 -15.389 1.00 17.35 196 ASP A O 1
ATOM 1334 N N . ALA A 1 172 ? -15.669 15.561 -17.229 1.00 18.30 197 ALA A N 1
ATOM 1335 C CA . ALA A 1 172 ? -15.793 14.440 -18.150 1.00 16.59 197 ALA A CA 1
ATOM 1336 C C . ALA A 1 172 ? -15.204 14.866 -19.477 1.00 17.22 197 ALA A C 1
ATOM 1337 O O . ALA A 1 172 ? -15.104 16.060 -19.756 1.00 19.70 197 ALA A O 1
ATOM 1339 N N . ILE A 1 173 ? -14.787 13.894 -20.279 1.00 18.71 198 ILE A N 1
ATOM 1340 C CA . ILE A 1 173 ? -14.407 14.172 -21.656 1.00 18.08 198 ILE A CA 1
ATOM 1341 C C . ILE A 1 173 ? -15.455 13.543 -22.555 1.00 18.64 198 ILE A C 1
ATOM 1342 O O . ILE A 1 173 ? -15.649 12.327 -22.536 1.00 18.74 198 ILE A O 1
ATOM 1347 N N . LEU A 1 174 ? -16.141 14.380 -23.330 1.00 18.99 199 LEU A N 1
ATOM 1348 C CA . LEU A 1 174 ? -17.187 13.920 -24.235 1.00 17.40 199 LEU A CA 1
ATOM 1349 C C . LEU A 1 174 ? -16.718 14.115 -25.668 1.00 20.75 199 LEU A C 1
ATOM 1350 O O . LEU A 1 174 ? -16.272 15.203 -26.029 1.00 23.21 199 LEU A O 1
ATOM 1355 N N . ILE A 1 175 ? -16.809 13.061 -26.475 1.00 18.45 200 ILE A N 1
ATOM 1356 C CA . ILE A 1 175 ? -16.495 13.157 -27.900 1.00 18.02 200 ILE A CA 1
ATOM 1357 C C . ILE A 1 175 ? -17.808 13.343 -28.639 1.00 20.69 200 ILE A C 1
ATOM 1358 O O . ILE A 1 175 ? -18.688 12.478 -28.573 1.00 19.75 200 ILE A O 1
ATOM 1363 N N . ASP A 1 176 ? -17.957 14.475 -29.323 1.00 20.10 201 ASP A N 1
ATOM 1364 C CA . ASP A 1 176 ? -19.249 14.806 -29.927 1.00 18.39 201 ASP A CA 1
ATOM 1365 C C . ASP A 1 176 ? -19.415 14.272 -31.344 1.00 22.79 201 ASP A C 1
ATOM 1366 O O . ASP A 1 176 ? -18.549 13.566 -31.851 1.00 21.56 201 ASP A O 1
ATOM 1371 N N . ALA A 1 177 ? -20.550 14.591 -31.955 1.00 24.02 202 ALA A N 1
ATOM 1372 C CA . ALA A 1 177 ? -20.892 14.064 -33.272 1.00 23.18 202 ALA A CA 1
ATOM 1373 C C . ALA A 1 177 ? -19.856 14.387 -34.344 1.00 25.37 202 ALA A C 1
ATOM 1374 O O . ALA A 1 177 ? -19.769 13.685 -35.348 1.00 26.44 202 ALA A O 1
ATOM 1376 N N . ASN A 1 178 ? -19.087 15.452 -34.140 1.00 26.43 203 ASN A N 1
ATOM 1377 C CA . ASN A 1 178 ? -18.054 15.834 -35.106 1.00 28.96 203 ASN A CA 1
ATOM 1378 C C . ASN A 1 178 ? -16.649 15.395 -34.696 1.00 28.29 203 ASN A C 1
ATOM 1379 O O . ASN A 1 178 ? -15.668 15.729 -35.361 1.00 30.00 203 ASN A O 1
ATOM 1384 N N . GLY A 1 179 ? -16.552 14.651 -33.600 1.00 23.92 204 GLY A N 1
ATOM 1385 C CA . GLY A 1 179 ? -15.263 14.197 -33.109 1.00 21.94 204 GLY A CA 1
ATOM 1386 C C . GLY A 1 179 ? -14.550 15.197 -32.212 1.00 20.71 204 GLY A C 1
ATOM 1387 O O . GLY A 1 179 ? -13.388 14.999 -31.865 1.00 25.73 204 GLY A O 1
ATOM 1388 N N . ALA A 1 180 ? -15.240 16.268 -31.836 1.00 23.73 205 ALA A N 1
ATOM 1389 C CA . ALA A 1 180 ? -14.647 17.258 -30.941 1.00 24.97 205 ALA A CA 1
ATOM 1390 C C . ALA A 1 180 ? -14.373 16.613 -29.591 1.00 26.65 205 ALA A C 1
ATOM 1391 O O . ALA A 1 180 ? -15.134 15.758 -29.139 1.00 27.25 205 ALA A O 1
ATOM 1393 N N . ILE A 1 181 ? -13.282 17.016 -28.955 1.00 22.25 206 ILE A N 1
ATOM 1394 C CA . ILE A 1 181 ? -12.925 16.480 -27.649 1.00 22.13 206 ILE A CA 1
ATOM 1395 C C . ILE A 1 181 ? -13.235 17.539 -26.594 1.00 21.62 206 ILE A C 1
ATOM 1396 O O . ILE A 1 181 ? -12.514 18.524 -26.467 1.00 20.48 206 ILE A O 1
ATOM 1401 N N . LEU A 1 182 ? -14.314 17.331 -25.845 1.00 19.80 207 LEU A N 1
ATOM 1402 C CA . LEU A 1 182 ? -14.880 18.377 -24.991 1.00 22.17 207 LEU A CA 1
ATOM 1403 C C . LEU A 1 182 ? -14.833 18.023 -23.509 1.00 20.06 207 LEU A C 1
ATOM 1404 O O . LEU A 1 182 ? -15.404 17.014 -23.095 1.00 18.61 207 LEU A O 1
ATOM 1409 N N . ASP A 1 183 ? -14.178 18.860 -22.709 1.00 19.31 208 ASP A N 1
ATOM 1410 C CA . ASP A 1 183 ? -14.275 18.727 -21.258 1.00 18.28 208 ASP A CA 1
ATOM 1411 C C . ASP A 1 183 ? -15.481 19.511 -20.735 1.00 19.23 208 ASP A C 1
ATOM 1412 O O . ASP A 1 183 ? -16.268 20.046 -21.518 1.00 19.61 208 ASP A O 1
ATOM 1417 N N . ARG A 1 184 ? -15.638 19.558 -19.416 1.00 19.20 209 ARG A N 1
ATOM 1418 C CA . ARG A 1 184 ? -16.796 20.214 -18.821 1.00 20.07 209 ARG A CA 1
ATOM 1419 C C . ARG A 1 184 ? -16.908 21.665 -19.291 1.00 22.85 209 ARG A C 1
ATOM 1420 O O . ARG A 1 184 ? -17.985 22.124 -19.668 1.00 20.81 209 ARG A O 1
ATOM 1428 N N . GLN A 1 185 ? -15.789 22.382 -19.285 1.00 20.57 210 GLN A N 1
ATOM 1429 C CA . GLN A 1 185 ? -15.800 23.785 -19.694 1.00 22.91 210 GLN A CA 1
ATOM 1430 C C . GLN A 1 185 ? -16.199 23.961 -21.159 1.00 26.73 210 GLN A C 1
ATOM 1431 O O . GLN A 1 185 ? -16.900 24.914 -21.508 1.00 30.77 210 GLN A O 1
ATOM 1437 N N . ALA A 1 186 ? -15.760 23.040 -22.014 1.00 21.50 211 ALA A N 1
ATOM 1438 C CA . ALA A 1 186 ? -16.055 23.123 -23.442 1.00 21.79 211 ALA A CA 1
ATOM 1439 C C . ALA A 1 186 ? -17.505 22.781 -23.775 1.00 24.09 211 ALA A C 1
ATOM 1440 O O . ALA A 1 186 ? -18.127 23.442 -24.613 1.00 25.85 211 ALA A O 1
ATOM 1442 N N . MET A 1 187 ? -18.043 21.745 -23.135 1.00 20.15 212 MET A N 1
ATOM 1443 C CA . MET A 1 187 ? -19.397 21.307 -23.458 1.00 22.04 212 MET A CA 1
ATOM 1444 C C . MET A 1 187 ? -20.462 22.226 -22.858 1.00 21.86 212 MET A C 1
ATOM 1445 O O . MET A 1 187 ? -21.581 22.298 -23.363 1.00 23.66 212 MET A O 1
ATOM 1450 N N . GLY A 1 188 ? -20.114 22.920 -21.781 1.00 21.08 213 GLY A N 1
ATOM 1451 C CA . GLY A 1 188 ? -21.044 23.839 -21.146 1.00 21.90 213 GLY A CA 1
ATOM 1452 C C . GLY A 1 188 ? -21.860 23.170 -20.058 1.00 22.95 213 GLY A C 1
ATOM 1453 O O . GLY A 1 188 ? -21.952 21.940 -20.001 1.00 20.78 213 GLY A O 1
ATOM 1454 N N . GLU A 1 189 ? -22.469 23.974 -19.194 1.00 22.71 214 GLU A N 1
ATOM 1455 C CA . GLU A 1 189 ? -23.133 23.420 -18.014 1.00 22.63 214 GLU A CA 1
ATOM 1456 C C . GLU A 1 189 ? -24.405 22.615 -18.317 1.00 22.94 214 GLU A C 1
ATOM 1457 O O . GLU A 1 189 ? -24.708 21.655 -17.609 1.00 23.70 214 GLU A O 1
ATOM 1463 N N . ASP A 1 190 ? -25.139 22.984 -19.364 1.00 19.33 215 ASP A N 1
ATOM 1464 C CA . ASP A 1 190 ? -26.333 22.223 -19.742 1.00 21.91 215 ASP A CA 1
ATOM 1465 C C . ASP A 1 190 ? -25.975 20.805 -20.198 1.00 20.57 215 ASP A C 1
ATOM 1466 O O . ASP A 1 190 ? -26.608 19.828 -19.795 1.00 20.75 215 ASP A O 1
ATOM 1471 N N . VAL A 1 191 ? -24.961 20.691 -21.048 1.00 20.12 216 VAL A N 1
ATOM 1472 C CA . VAL A 1 191 ? -24.542 19.381 -21.527 1.00 20.03 216 VAL A CA 1
ATOM 1473 C C . VAL A 1 191 ? -23.870 18.563 -20.423 1.00 19.01 216 VAL A C 1
ATOM 1474 O O . VAL A 1 191 ? -24.100 17.359 -20.311 1.00 18.63 216 VAL A O 1
ATOM 1478 N N . PHE A 1 192 ? -23.069 19.221 -19.587 1.00 19.20 217 PHE A N 1
ATOM 1479 C CA . PHE A 1 192 ? -22.414 18.523 -18.484 1.00 17.46 217 PHE A CA 1
ATOM 1480 C C . PHE A 1 192 ? -23.444 18.005 -17.478 1.00 19.28 217 PHE A C 1
ATOM 1481 O O . PHE A 1 192 ? -23.251 16.958 -16.857 1.00 17.02 217 PHE A O 1
ATOM 1489 N N . TRP A 1 193 ? -24.538 18.746 -17.325 1.00 18.97 218 TRP A N 1
ATOM 1490 C CA . TRP A 1 193 ? -25.681 18.285 -16.541 1.00 18.85 218 TRP A CA 1
ATOM 1491 C C . TRP A 1 193 ? -26.335 17.076 -17.214 1.00 18.29 218 TRP A C 1
ATOM 1492 O O . TRP A 1 193 ? -26.545 16.041 -16.581 1.00 17.98 218 TRP A O 1
ATOM 1503 N N . ALA A 1 194 ? -26.632 17.199 -18.507 1.00 17.37 219 ALA A N 1
ATOM 1504 C CA . ALA A 1 194 ? -27.337 16.146 -19.233 1.00 18.12 219 ALA A CA 1
ATOM 1505 C C . ALA A 1 194 ? -26.626 14.795 -19.203 1.00 16.28 219 ALA A C 1
ATOM 1506 O O . ALA A 1 194 ? -27.272 13.753 -19.084 1.00 16.55 219 ALA A O 1
ATOM 1508 N N . ILE A 1 195 ? -25.300 14.794 -19.328 1.00 17.67 220 ILE A N 1
ATOM 1509 C CA . ILE A 1 195 ? -24.585 13.520 -19.393 1.00 15.77 220 ILE A CA 1
ATOM 1510 C C . ILE A 1 195 ? -24.540 12.794 -18.048 1.00 15.91 220 ILE A C 1
ATOM 1511 O O . ILE A 1 195 ? -24.270 11.595 -18.001 1.00 17.38 220 ILE A O 1
ATOM 1516 N N . ARG A 1 196 ? -24.820 13.518 -16.968 1.00 16.06 221 ARG A N 1
ATOM 1517 C CA . ARG A 1 196 ? -24.766 12.935 -15.629 1.00 17.09 221 ARG A CA 1
ATOM 1518 C C . ARG A 1 196 ? -26.097 12.307 -15.228 1.00 15.96 221 ARG A C 1
ATOM 1519 O O . ARG A 1 196 ? -26.639 12.614 -14.165 1.00 15.97 221 ARG A O 1
ATOM 1527 N N . GLY A 1 197 ? -26.630 11.431 -16.079 1.00 16.77 222 GLY A N 1
ATOM 1528 C CA . GLY A 1 197 ? -27.882 10.756 -15.768 1.00 17.51 222 GLY A CA 1
ATOM 1529 C C . GLY A 1 197 ? -28.921 10.788 -16.873 1.00 15.30 222 GLY A C 1
ATOM 1530 O O . GLY A 1 197 ? -29.948 10.121 -16.775 1.00 15.58 222 GLY A O 1
ATOM 1531 N N . GLY A 1 198 ? -28.650 11.548 -17.930 1.00 14.98 223 GLY A N 1
ATOM 1532 C CA . GLY A 1 198 ? -29.600 11.699 -19.022 1.00 15.87 223 GLY A CA 1
ATOM 1533 C C . GLY A 1 198 ? -29.695 10.511 -19.959 1.00 16.84 223 GLY A C 1
ATOM 1534 O O . GLY A 1 198 ? -30.499 10.526 -20.896 1.00 17.20 223 GLY A O 1
ATOM 1535 N N . GLY A 1 199 ? -28.879 9.490 -19.710 1.00 15.75 224 GLY A N 1
ATOM 1536 C CA . GLY A 1 199 ? -28.920 8.262 -20.483 1.00 15.38 224 GLY A CA 1
ATOM 1537 C C . GLY A 1 199 ? -27.770 8.131 -21.458 1.00 14.95 224 GLY A C 1
ATOM 1538 O O . GLY A 1 199 ? -27.366 9.102 -22.105 1.00 16.55 224 GLY A O 1
ATOM 1539 N N . GLY A 1 200 ? -27.243 6.916 -21.580 1.00 15.89 225 GLY A N 1
ATOM 1540 C CA . GLY A 1 200 ? -26.189 6.657 -22.545 1.00 15.01 225 GLY A CA 1
ATOM 1541 C C . GLY A 1 200 ? -26.692 6.579 -23.973 1.00 16.27 225 GLY A C 1
ATOM 1542 O O . GLY A 1 200 ? -27.888 6.387 -24.225 1.00 17.42 225 GLY A O 1
ATOM 1543 N N . GLY A 1 201 ? -25.766 6.754 -24.912 1.00 15.24 226 GLY A N 1
ATOM 1544 C CA . GLY A 1 201 ? -26.086 6.640 -26.327 1.00 15.50 226 GLY A CA 1
ATOM 1545 C C . GLY A 1 201 ? -26.871 7.801 -26.916 1.00 16.79 226 GLY A C 1
ATOM 1546 O O . GLY A 1 201 ? -27.528 7.642 -27.951 1.00 17.17 226 GLY A O 1
ATOM 1547 N N . VAL A 1 202 ? -26.793 8.969 -26.282 1.00 16.82 227 VAL A N 1
ATOM 1548 C CA . VAL A 1 202 ? -27.650 10.095 -26.645 1.00 17.00 227 VAL A CA 1
ATOM 1549 C C . VAL A 1 202 ? -26.899 11.404 -26.911 1.00 17.52 227 VAL A C 1
ATOM 1550 O O . VAL A 1 202 ? -27.335 12.216 -27.735 1.00 18.32 227 VAL A O 1
ATOM 1554 N N . TRP A 1 203 ? -25.776 11.612 -26.224 1.00 17.13 228 TRP A N 1
ATOM 1555 C CA . TRP A 1 203 ? -25.115 12.922 -26.211 1.00 17.02 228 TRP A CA 1
ATOM 1556 C C . TRP A 1 203 ? -23.827 12.971 -27.020 1.00 18.39 228 TRP A C 1
ATOM 1557 O O . TRP A 1 203 ? -23.339 14.053 -27.367 1.00 20.17 228 TRP A O 1
ATOM 1568 N N . GLY A 1 204 ? -23.295 11.791 -27.326 1.00 19.02 229 GLY A N 1
ATOM 1569 C CA . GLY A 1 204 ? -21.945 11.650 -27.833 1.00 17.85 229 GLY A CA 1
ATOM 1570 C C . GLY A 1 204 ? -21.317 10.466 -27.129 1.00 17.99 229 GLY A C 1
ATOM 1571 O O . GLY A 1 204 ? -21.999 9.741 -26.401 1.00 18.49 229 GLY A O 1
ATOM 1572 N N . ALA A 1 205 ? -20.022 10.268 -27.328 1.00 16.53 230 ALA A N 1
ATOM 1573 C CA . ALA A 1 205 ? -19.335 9.163 -26.674 1.00 16.37 230 ALA A CA 1
ATOM 1574 C C . ALA A 1 205 ? -18.521 9.696 -25.503 1.00 18.04 230 ALA A C 1
ATOM 1575 O O . ALA A 1 205 ? -17.596 10.488 -25.691 1.00 18.42 230 ALA A O 1
ATOM 1577 N N . ILE A 1 206 ? -18.866 9.281 -24.289 1.00 14.81 231 ILE A N 1
ATOM 1578 C CA . ILE A 1 206 ? -18.040 9.647 -23.149 1.00 16.67 231 ILE A CA 1
ATOM 1579 C C . ILE A 1 206 ? -16.715 8.907 -23.289 1.00 17.06 231 ILE A C 1
ATOM 1580 O O . ILE A 1 206 ? -16.699 7.678 -23.418 1.00 17.94 231 ILE A O 1
ATOM 1585 N N . TYR A 1 207 ? -15.610 9.652 -23.302 1.00 16.05 232 TYR A N 1
ATOM 1586 C CA . TYR A 1 207 ? -14.286 9.035 -23.283 1.00 15.40 232 TYR A CA 1
ATOM 1587 C C . TYR A 1 207 ? -13.874 8.666 -21.852 1.00 16.79 232 TYR A C 1
ATOM 1588 O O . TYR A 1 207 ? -13.407 7.553 -21.599 1.00 18.66 232 TYR A O 1
ATOM 1597 N N . ALA A 1 208 ? -14.055 9.599 -20.923 1.00 17.75 233 ALA A N 1
ATOM 1598 C CA . ALA A 1 208 ? -13.658 9.382 -19.535 1.00 17.18 233 ALA A CA 1
ATOM 1599 C C . ALA A 1 208 ? -14.480 10.239 -18.589 1.00 18.41 233 ALA A C 1
ATOM 1600 O O . ALA A 1 208 ? -14.972 11.300 -18.966 1.00 18.39 233 ALA A O 1
ATOM 1602 N N . TRP A 1 209 ? -14.637 9.750 -17.361 1.00 16.60 234 TRP A N 1
ATOM 1603 C CA . TRP A 1 209 ? -15.316 10.466 -16.294 1.00 16.79 234 TRP A CA 1
ATOM 1604 C C . TRP A 1 209 ? -14.278 10.916 -15.282 1.00 17.50 234 TRP A C 1
ATOM 1605 O O . TRP A 1 209 ? -13.381 10.148 -14.952 1.00 18.40 234 TRP A O 1
ATOM 1616 N N . LYS A 1 210 ? -14.403 12.136 -14.770 1.00 16.71 235 LYS A N 1
ATOM 1617 C CA . LYS A 1 210 ? -13.620 12.518 -13.595 1.00 16.15 235 LYS A CA 1
ATOM 1618 C C . LYS A 1 210 ? -14.526 12.511 -12.370 1.00 14.98 235 LYS A C 1
ATOM 1619 O O . LYS A 1 210 ? -15.511 13.252 -12.303 1.00 17.15 235 LYS A O 1
ATOM 1625 N N . ILE A 1 211 ? -14.200 11.652 -11.413 1.00 16.03 236 ILE A N 1
ATOM 1626 C CA . ILE A 1 211 ? -15.045 11.463 -10.245 1.00 18.48 236 ILE A CA 1
ATOM 1627 C C . ILE A 1 211 ? -14.341 11.915 -8.985 1.00 16.47 236 ILE A C 1
ATOM 1628 O O . ILE A 1 211 ? -13.114 11.871 -8.895 1.00 17.30 236 ILE A O 1
ATOM 1633 N N . LYS A 1 212 ? -15.132 12.353 -8.012 1.00 17.04 237 LYS A N 1
ATOM 1634 C CA . LYS A 1 212 ? -14.611 12.645 -6.691 1.00 17.40 237 LYS A CA 1
ATOM 1635 C C . LYS A 1 212 ? -14.661 11.373 -5.867 1.00 17.48 237 LYS A C 1
ATOM 1636 O O . LYS A 1 212 ? -15.715 10.742 -5.749 1.00 19.01 237 LYS A O 1
ATOM 1642 N N . LEU A 1 213 ? -13.514 10.991 -5.321 1.00 15.76 238 LEU A N 1
ATOM 1643 C CA . LEU A 1 213 ? -13.435 9.831 -4.449 1.00 17.61 238 LEU A CA 1
ATOM 1644 C C . LEU A 1 213 ? -13.939 10.218 -3.064 1.00 18.24 238 LEU A C 1
ATOM 1645 O O . LEU A 1 213 ? -13.772 11.360 -2.626 1.00 18.87 238 LEU A O 1
ATOM 1650 N N . LEU A 1 214 ? -14.577 9.270 -2.388 1.00 17.89 239 LEU A N 1
ATOM 1651 C CA . LEU A 1 214 ? -15.340 9.583 -1.186 1.00 17.81 239 LEU A CA 1
ATOM 1652 C C . LEU A 1 214 ? -14.793 8.852 0.032 1.00 16.78 239 LEU A C 1
ATOM 1653 O O . LEU A 1 214 ? -14.322 7.721 -0.066 1.00 18.56 239 LEU A O 1
ATOM 1658 N N . PRO A 1 215 ? -14.864 9.491 1.202 1.00 16.76 240 PRO A N 1
ATOM 1659 C CA . PRO A 1 215 ? -14.286 8.842 2.383 1.00 17.32 240 PRO A CA 1
ATOM 1660 C C . PRO A 1 215 ? -15.046 7.583 2.801 1.00 19.39 240 PRO A C 1
ATOM 1661 O O . PRO A 1 215 ? -16.276 7.526 2.739 1.00 18.77 240 PRO A O 1
ATOM 1665 N N . VAL A 1 216 ? -14.292 6.574 3.213 1.00 17.61 241 VAL A N 1
ATOM 1666 C CA . VAL A 1 216 ? -14.851 5.397 3.856 1.00 17.65 241 VAL A CA 1
ATOM 1667 C C . VAL A 1 216 ? -13.944 5.056 5.030 1.00 18.31 241 VAL A C 1
ATOM 1668 O O . VAL A 1 216 ? -12.736 5.320 4.983 1.00 17.99 241 VAL A O 1
ATOM 1672 N N . PRO A 1 217 ? -14.514 4.493 6.104 1.00 17.50 242 PRO A N 1
ATOM 1673 C CA . PRO A 1 217 ? -13.673 4.045 7.221 1.00 20.38 242 PRO A CA 1
ATOM 1674 C C . PRO A 1 217 ? -12.809 2.862 6.783 1.00 15.87 242 PRO A C 1
ATOM 1675 O O . PRO A 1 217 ? -13.157 2.184 5.818 1.00 18.09 242 PRO A O 1
ATOM 1679 N N . GLU A 1 218 ? -11.705 2.613 7.480 1.00 20.45 243 GLU A N 1
ATOM 1680 C CA . GLU A 1 218 ? -10.847 1.491 7.116 1.00 19.52 243 GLU A CA 1
ATOM 1681 C C . GLU A 1 218 ? -11.541 0.141 7.301 1.00 20.02 243 GLU A C 1
ATOM 1682 O O . GLU A 1 218 ? -11.225 -0.830 6.610 1.00 23.00 243 GLU A O 1
ATOM 1688 N N . LYS A 1 219 ? -12.501 0.086 8.220 1.00 19.71 244 LYS A N 1
ATOM 1689 C CA . LYS A 1 219 ? -13.350 -1.088 8.363 1.00 20.40 244 LYS A CA 1
ATOM 1690 C C . LYS A 1 219 ? -14.816 -0.672 8.338 1.00 20.41 244 LYS A C 1
ATOM 1691 O O . LYS A 1 219 ? -15.239 0.195 9.100 1.00 21.90 244 LYS A O 1
ATOM 1697 N N . VAL A 1 220 ? -15.572 -1.281 7.434 1.00 16.42 245 VAL A N 1
ATOM 1698 C CA . VAL A 1 220 ? -17.021 -1.166 7.424 1.00 15.75 245 VAL A CA 1
ATOM 1699 C C . VAL A 1 220 ? -17.620 -2.502 7.866 1.00 17.77 245 VAL A C 1
ATOM 1700 O O . VAL A 1 220 ? -16.914 -3.510 7.959 1.00 18.14 245 VAL A O 1
ATOM 1704 N N . THR A 1 221 ? -18.916 -2.508 8.151 1.00 18.03 246 THR A N 1
ATOM 1705 C CA . THR A 1 221 ? -19.586 -3.731 8.576 1.00 17.59 246 THR A CA 1
ATOM 1706 C C . THR A 1 221 ? -20.654 -4.101 7.573 1.00 18.98 246 THR A C 1
ATOM 1707 O O . THR A 1 221 ? -21.446 -3.254 7.162 1.00 19.36 246 THR A O 1
ATOM 1711 N N . VAL A 1 222 ? -20.671 -5.364 7.171 1.00 16.89 247 VAL A N 1
ATOM 1712 C CA . VAL A 1 222 ? -21.697 -5.855 6.269 1.00 16.41 247 VAL A CA 1
ATOM 1713 C C . VAL A 1 222 ? -22.274 -7.165 6.780 1.00 19.81 247 VAL A C 1
ATOM 1714 O O . VAL A 1 222 ? -21.665 -7.861 7.605 1.00 20.08 247 VAL A O 1
ATOM 1718 N N . PHE A 1 223 ? -23.477 -7.475 6.317 1.00 19.16 248 PHE A N 1
ATOM 1719 C CA . PHE A 1 223 ? -23.998 -8.822 6.442 1.00 19.29 248 PHE A CA 1
ATOM 1720 C C . PHE A 1 223 ? -24.704 -9.243 5.167 1.00 18.94 248 PHE A C 1
ATOM 1721 O O . PHE A 1 223 ? -25.211 -8.408 4.409 1.00 18.37 248 PHE A O 1
ATOM 1729 N N A ARG A 1 224 ? -24.679 -10.542 4.897 0.43 19.28 249 ARG A N 1
ATOM 1730 N N B ARG A 1 224 ? -24.736 -10.555 4.963 0.57 18.77 249 ARG A N 1
ATOM 1731 C CA A ARG A 1 224 ? -25.411 -11.113 3.774 0.43 21.12 249 ARG A CA 1
ATOM 1732 C CA B ARG A 1 224 ? -25.328 -11.172 3.790 0.57 22.25 249 ARG A CA 1
ATOM 1733 C C A ARG A 1 224 ? -26.029 -12.411 4.262 0.43 21.69 249 ARG A C 1
ATOM 1734 C C B ARG A 1 224 ? -26.010 -12.433 4.308 0.57 21.75 249 ARG A C 1
ATOM 1735 O O A ARG A 1 224 ? -25.382 -13.458 4.283 0.43 23.56 249 ARG A O 1
ATOM 1736 O O B ARG A 1 224 ? -25.381 -13.488 4.408 0.57 21.33 249 ARG A O 1
ATOM 1751 N N . VAL A 1 225 ? -27.287 -12.318 4.673 1.00 19.83 250 VAL A N 1
ATOM 1752 C CA . VAL A 1 225 ? -27.963 -13.395 5.377 1.00 20.06 250 VAL A CA 1
ATOM 1753 C C . VAL A 1 225 ? -29.265 -13.777 4.701 1.00 18.40 250 VAL A C 1
ATOM 1754 O O . VAL A 1 225 ? -30.154 -12.940 4.532 1.00 21.06 250 VAL A O 1
ATOM 1758 N N . THR A 1 226 ? -29.380 -15.040 4.316 1.00 20.88 251 THR A N 1
ATOM 1759 C CA . THR A 1 226 ? -30.595 -15.518 3.680 1.00 21.44 251 THR A CA 1
ATOM 1760 C C . THR A 1 226 ? -31.513 -16.151 4.714 1.00 21.78 251 THR A C 1
ATOM 1761 O O . THR A 1 226 ? -31.128 -17.099 5.413 1.00 26.81 251 THR A O 1
ATOM 1765 N N . LYS A 1 227 ? -32.715 -15.598 4.827 1.00 22.95 252 LYS A N 1
ATOM 1766 C CA . LYS A 1 227 ? -33.752 -16.153 5.682 1.00 20.63 252 LYS A CA 1
ATOM 1767 C C . LYS A 1 227 ? -34.594 -17.124 4.868 1.00 25.25 252 LYS A C 1
ATOM 1768 O O . LYS A 1 227 ? -35.067 -16.788 3.780 1.00 24.59 252 LYS A O 1
ATOM 1774 N N . ASN A 1 228 ? -34.771 -18.328 5.395 1.00 24.58 253 ASN A N 1
ATOM 1775 C CA . ASN A 1 228 ? -35.638 -19.315 4.777 1.00 25.25 253 ASN A CA 1
ATOM 1776 C C . ASN A 1 228 ? -36.890 -19.443 5.620 1.00 22.99 253 ASN A C 1
ATOM 1777 O O . ASN A 1 228 ? -36.867 -20.022 6.707 1.00 27.64 253 ASN A O 1
ATOM 1782 N N . VAL A 1 229 ? -37.976 -18.866 5.119 1.00 23.19 254 VAL A N 1
ATOM 1783 C CA . VAL A 1 229 ? -39.186 -18.694 5.905 1.00 24.11 254 VAL A CA 1
ATOM 1784 C C . VAL A 1 229 ? -40.439 -19.009 5.100 1.00 24.13 254 VAL A C 1
ATOM 1785 O O . VAL A 1 229 ? -40.369 -19.314 3.907 1.00 28.18 254 VAL A O 1
ATOM 1789 N N . ALA A 1 230 ? -41.584 -18.941 5.768 1.00 23.26 255 ALA A N 1
ATOM 1790 C CA . ALA A 1 230 ? -42.875 -19.142 5.119 1.00 24.76 255 ALA A CA 1
ATOM 1791 C C . ALA A 1 230 ? -43.486 -17.791 4.780 1.00 25.93 255 ALA A C 1
ATOM 1792 O O . ALA A 1 230 ? -43.005 -16.758 5.239 1.00 23.11 255 ALA A O 1
ATOM 1794 N N . ILE A 1 231 ? -44.559 -17.795 3.996 1.00 23.15 256 ILE A N 1
ATOM 1795 C CA . ILE A 1 231 ? -45.077 -16.546 3.446 1.00 22.38 256 ILE A CA 1
ATOM 1796 C C . ILE A 1 231 ? -45.592 -15.549 4.498 1.00 25.54 256 ILE A C 1
ATOM 1797 O O . ILE A 1 231 ? -45.461 -14.339 4.322 1.00 23.28 256 ILE A O 1
ATOM 1802 N N . ASP A 1 232 ? -46.161 -16.035 5.595 1.00 25.09 257 ASP A N 1
ATOM 1803 C CA A ASP A 1 232 ? -46.651 -15.124 6.610 0.30 24.94 257 ASP A CA 1
ATOM 1804 C CA B ASP A 1 232 ? -46.649 -15.142 6.653 0.70 25.05 257 ASP A CA 1
ATOM 1805 C C . ASP A 1 232 ? -45.502 -14.312 7.205 1.00 22.84 257 ASP A C 1
ATOM 1806 O O . ASP A 1 232 ? -45.590 -13.087 7.292 1.00 23.10 257 ASP A O 1
ATOM 1815 N N . GLU A 1 233 ? -44.423 -14.991 7.586 1.00 23.43 258 GLU A N 1
ATOM 1816 C CA . GLU A 1 233 ? -43.257 -14.310 8.137 1.00 22.19 258 GLU A CA 1
ATOM 1817 C C . GLU A 1 233 ? -42.547 -13.463 7.084 1.00 19.91 258 GLU A C 1
ATOM 1818 O O . GLU A 1 233 ? -42.132 -12.346 7.366 1.00 19.73 258 GLU A O 1
ATOM 1824 N N . ALA A 1 234 ? -42.407 -13.991 5.871 1.00 19.36 259 ALA A N 1
ATOM 1825 C CA . ALA A 1 234 ? -41.773 -13.225 4.798 1.00 21.19 259 ALA A CA 1
ATOM 1826 C C . ALA A 1 234 ? -42.530 -11.927 4.533 1.00 20.51 259 ALA A C 1
ATOM 1827 O O . ALA A 1 234 ? -41.929 -10.880 4.302 1.00 18.41 259 ALA A O 1
ATOM 1829 N N . THR A 1 235 ? -43.857 -12.003 4.561 1.00 18.25 260 THR A N 1
ATOM 1830 C CA . THR A 1 235 ? -44.685 -10.829 4.317 1.00 18.17 260 THR A CA 1
ATOM 1831 C C . THR A 1 235 ? -44.484 -9.782 5.414 1.00 18.85 260 THR A C 1
ATOM 1832 O O . THR A 1 235 ? -44.306 -8.595 5.127 1.00 19.52 260 THR A O 1
ATOM 1836 N N . SER A 1 236 ? -44.501 -10.213 6.672 1.00 17.51 261 SER A N 1
ATOM 1837 C CA . SER A 1 236 ? -44.300 -9.262 7.764 1.00 19.85 261 SER A CA 1
ATOM 1838 C C . SER A 1 236 ? -42.872 -8.694 7.791 1.00 18.03 261 SER A C 1
ATOM 1839 O O . SER A 1 236 ? -42.650 -7.540 8.175 1.00 18.88 261 SER A O 1
ATOM 1842 N N . LEU A 1 237 ? -41.902 -9.502 7.378 1.00 18.61 262 LEU A N 1
ATOM 1843 C CA . LEU A 1 237 ? -40.528 -9.022 7.273 1.00 20.58 262 LEU A CA 1
ATOM 1844 C C . LEU A 1 237 ? -40.418 -7.940 6.208 1.00 19.06 262 LEU A C 1
ATOM 1845 O O . LEU A 1 237 ? -39.859 -6.876 6.457 1.00 18.81 262 LEU A O 1
ATOM 1850 N N . LEU A 1 238 ? -40.945 -8.208 5.018 1.00 18.06 263 LEU A N 1
ATOM 1851 C CA . LEU A 1 238 ? -40.857 -7.220 3.946 1.00 18.30 263 LEU A CA 1
ATOM 1852 C C . LEU A 1 238 ? -41.659 -5.964 4.271 1.00 18.04 263 LEU A C 1
ATOM 1853 O O . LEU A 1 238 ? -41.223 -4.851 3.983 1.00 18.00 263 LEU A O 1
ATOM 1858 N N . HIS A 1 239 ? -42.831 -6.138 4.875 1.00 17.99 264 HIS A N 1
ATOM 1859 C CA . HIS A 1 239 ? -43.669 -4.994 5.208 1.00 19.61 264 HIS A CA 1
ATOM 1860 C C . HIS A 1 239 ? -42.990 -4.064 6.220 1.00 20.85 264 HIS A C 1
ATOM 1861 O O . HIS A 1 239 ? -43.098 -2.840 6.113 1.00 20.47 264 HIS A O 1
ATOM 1868 N N . LYS A 1 240 ? -42.289 -4.636 7.197 1.00 18.95 265 LYS A N 1
ATOM 1869 C CA . LYS A 1 240 ? -41.541 -3.810 8.144 1.00 18.70 265 LYS A CA 1
ATOM 1870 C C . LYS A 1 240 ? -40.251 -3.289 7.502 1.00 18.54 265 LYS A C 1
ATOM 1871 O O . LYS A 1 240 ? -39.848 -2.141 7.732 1.00 18.52 265 LYS A O 1
ATOM 1877 N N . TRP A 1 241 ? -39.617 -4.128 6.684 1.00 17.71 266 TRP A N 1
ATOM 1878 C CA . TRP A 1 241 ? -38.391 -3.728 5.996 1.00 19.26 266 TRP A CA 1
ATOM 1879 C C . TRP A 1 241 ? -38.512 -2.360 5.323 1.00 18.69 266 TRP A C 1
ATOM 1880 O O . TRP A 1 241 ? -37.591 -1.551 5.382 1.00 17.94 266 TRP A O 1
ATOM 1891 N N . GLN A 1 242 ? -39.633 -2.103 4.659 1.00 17.65 267 GLN A N 1
ATOM 1892 C CA . GLN A 1 242 ? -39.742 -0.862 3.894 1.00 20.39 267 GLN A CA 1
ATOM 1893 C C . GLN A 1 242 ? -39.576 0.374 4.777 1.00 19.14 267 GLN A C 1
ATOM 1894 O O . GLN A 1 242 ? -39.014 1.382 4.350 1.00 21.19 267 GLN A O 1
ATOM 1900 N N . PHE A 1 243 ? -40.058 0.296 6.012 1.00 18.20 268 PHE A N 1
ATOM 1901 C CA . PHE A 1 243 ? -39.963 1.439 6.911 1.00 20.63 268 PHE A CA 1
ATOM 1902 C C . PHE A 1 243 ? -38.549 1.559 7.471 1.00 24.72 268 PHE A C 1
ATOM 1903 O O . PHE A 1 243 ? -37.967 2.650 7.483 1.00 24.07 268 PHE A O 1
ATOM 1911 N N . VAL A 1 244 ? -37.991 0.436 7.915 1.00 20.10 269 VAL A N 1
ATOM 1912 C CA . VAL A 1 244 ? -36.614 0.421 8.407 1.00 19.53 269 VAL A CA 1
ATOM 1913 C C . VAL A 1 244 ? -35.652 0.972 7.350 1.00 20.09 269 VAL A C 1
ATOM 1914 O O . VAL A 1 244 ? -34.840 1.850 7.639 1.00 22.36 269 VAL A O 1
ATOM 1918 N N . ALA A 1 245 ? -35.770 0.476 6.121 1.00 18.68 270 ALA A N 1
ATOM 1919 C CA . ALA A 1 245 ? -34.879 0.869 5.025 1.00 19.11 270 ALA A CA 1
ATOM 1920 C C . ALA A 1 245 ? -34.866 2.361 4.693 1.00 23.77 270 ALA A C 1
ATOM 1921 O O . ALA A 1 245 ? -33.800 2.961 4.560 1.00 25.61 270 ALA A O 1
ATOM 1923 N N . GLU A 1 246 ? -36.043 2.953 4.527 1.00 21.19 271 GLU A N 1
ATOM 1924 C CA A GLU A 1 246 ? -36.127 4.361 4.160 0.55 23.97 271 GLU A CA 1
ATOM 1925 C CA B GLU A 1 246 ? -36.140 4.362 4.163 0.45 23.95 271 GLU A CA 1
ATOM 1926 C C . GLU A 1 246 ? -35.741 5.260 5.328 1.00 22.33 271 GLU A C 1
ATOM 1927 O O . GLU A 1 246 ? -35.198 6.349 5.130 1.00 24.48 271 GLU A O 1
ATOM 1938 N N . GLU A 1 247 ? -36.017 4.798 6.543 1.00 20.49 272 GLU A N 1
ATOM 1939 C CA . GLU A 1 247 ? -35.791 5.617 7.724 1.00 20.72 272 GLU A CA 1
ATOM 1940 C C . GLU A 1 247 ? -34.399 5.526 8.359 1.00 22.72 272 GLU A C 1
ATOM 1941 O O . GLU A 1 247 ? -34.035 6.390 9.156 1.00 27.80 272 GLU A O 1
ATOM 1947 N N . LEU A 1 248 ? -33.632 4.490 8.023 1.00 23.77 273 LEU A N 1
ATOM 1948 C CA . LEU A 1 248 ? -32.289 4.341 8.582 1.00 24.96 273 LEU A CA 1
ATOM 1949 C C . LEU A 1 248 ? -31.480 5.612 8.372 1.00 21.77 273 LEU A C 1
ATOM 1950 O O . LEU A 1 248 ? -31.624 6.286 7.350 1.00 24.29 273 LEU A O 1
ATOM 1955 N N . GLU A 1 249 ? -30.622 5.944 9.332 1.00 21.14 274 GLU A N 1
ATOM 1956 C CA . GLU A 1 249 ? -29.681 7.036 9.125 1.00 20.46 274 GLU A CA 1
ATOM 1957 C C . GLU A 1 249 ? -28.797 6.740 7.918 1.00 19.67 274 GLU A C 1
ATOM 1958 O O . GLU A 1 249 ? -28.642 5.582 7.514 1.00 20.39 274 GLU A O 1
ATOM 1964 N N . GLU A 1 250 ? -28.210 7.786 7.344 1.00 19.97 275 GLU A N 1
ATOM 1965 C CA . GLU A 1 250 ? -27.482 7.646 6.078 1.00 19.41 275 GLU A CA 1
ATOM 1966 C C . GLU A 1 250 ? -26.269 6.710 6.132 1.00 19.89 275 GLU A C 1
ATOM 1967 O O . GLU A 1 250 ? -25.797 6.252 5.090 1.00 21.14 275 GLU A O 1
ATOM 1973 N N . ASP A 1 251 ? -25.762 6.433 7.332 1.00 18.16 276 ASP A N 1
ATOM 1974 C CA . ASP A 1 251 ? -24.616 5.539 7.489 1.00 17.91 276 ASP A CA 1
ATOM 1975 C C . ASP A 1 251 ? -24.995 4.058 7.425 1.00 19.59 276 ASP A C 1
ATOM 1976 O O . ASP A 1 251 ? -24.148 3.194 7.662 1.00 19.26 276 ASP A O 1
ATOM 1981 N N . PHE A 1 252 ? -26.257 3.765 7.112 1.00 19.07 277 PHE A N 1
ATOM 1982 C CA . PHE A 1 252 ? -26.725 2.382 7.011 1.00 17.26 277 PHE A CA 1
ATOM 1983 C C . PHE A 1 252 ? -27.502 2.161 5.727 1.00 18.26 277 PHE A C 1
ATOM 1984 O O . PHE A 1 252 ? -28.219 3.051 5.267 1.00 19.79 277 PHE A O 1
ATOM 1992 N N . THR A 1 253 ? -27.382 0.961 5.172 1.00 15.63 278 THR A N 1
ATOM 1993 C CA . THR A 1 253 ? -28.247 0.525 4.081 1.00 17.75 278 THR A CA 1
ATOM 1994 C C . THR A 1 253 ? -28.693 -0.905 4.355 1.00 18.30 278 THR A C 1
ATOM 1995 O O . THR A 1 253 ? -27.878 -1.756 4.721 1.00 18.85 278 THR A O 1
ATOM 1999 N N . LEU A 1 254 ? -29.987 -1.165 4.191 1.00 15.56 279 LEU A N 1
ATOM 2000 C CA . LEU A 1 254 ? -30.510 -2.529 4.253 1.00 16.49 279 LEU A CA 1
ATOM 2001 C C . LEU A 1 254 ? -31.335 -2.799 3.015 1.00 16.58 279 LEU A C 1
ATOM 2002 O O . LEU A 1 254 ? -32.380 -2.182 2.810 1.00 16.34 279 LEU A O 1
ATOM 2007 N N . SER A 1 255 ? -30.869 -3.733 2.194 1.00 14.19 280 SER A N 1
ATOM 2008 C CA . SER A 1 255 ? -31.560 -4.086 0.956 1.00 16.90 280 SER A CA 1
ATOM 2009 C C . SER A 1 255 ? -31.901 -5.567 0.927 1.00 16.49 280 SER A C 1
ATOM 2010 O O . SER A 1 255 ? -31.406 -6.337 1.756 1.00 18.35 280 SER A O 1
ATOM 2013 N N . VAL A 1 256 ? -32.755 -5.975 -0.010 1.00 16.49 281 VAL A N 1
ATOM 2014 C CA . VAL A 1 256 ? -33.224 -7.360 -0.045 1.00 16.88 281 VAL A CA 1
ATOM 2015 C C . VAL A 1 256 ? -33.242 -7.940 -1.455 1.00 21.27 281 VAL A C 1
ATOM 2016 O O . VAL A 1 256 ? -33.638 -7.271 -2.414 1.00 21.21 281 VAL A O 1
ATOM 2020 N N . LEU A 1 257 ? -32.805 -9.187 -1.569 1.00 18.91 282 LEU A N 1
ATOM 2021 C CA . LEU A 1 257 ? -33.085 -10.007 -2.744 1.00 21.74 282 LEU A CA 1
ATOM 2022 C C . LEU A 1 257 ? -34.049 -11.098 -2.304 1.00 21.99 282 LEU A C 1
ATOM 2023 O O . LEU A 1 257 ? -33.842 -11.726 -1.268 1.00 23.55 282 LEU A O 1
ATOM 2028 N N . GLY A 1 258 ? -35.110 -11.329 -3.070 1.00 20.80 283 GLY A N 1
ATOM 2029 C CA . GLY A 1 258 ? -36.115 -12.284 -2.640 1.00 20.61 283 GLY A CA 1
ATOM 2030 C C . GLY A 1 258 ? -36.674 -13.171 -3.735 1.00 19.85 283 GLY A C 1
ATOM 2031 O O . GLY A 1 258 ? -36.733 -12.777 -4.897 1.00 21.23 283 GLY A O 1
ATOM 2032 N N . GLY A 1 259 ? -37.094 -14.371 -3.349 1.00 19.60 284 GLY A N 1
ATOM 2033 C CA . GLY A 1 259 ? -37.691 -15.317 -4.272 1.00 19.08 284 GLY A CA 1
ATOM 2034 C C . GLY A 1 259 ? -38.403 -16.408 -3.498 1.00 20.33 284 GLY A C 1
ATOM 2035 O O . GLY A 1 259 ? -38.415 -16.403 -2.266 1.00 22.56 284 GLY A O 1
ATOM 2036 N N . ALA A 1 260 ? -39.012 -17.351 -4.204 1.00 21.03 285 ALA A N 1
ATOM 2037 C CA . ALA A 1 260 ? -39.721 -18.417 -3.520 1.00 21.31 285 ALA A CA 1
ATOM 2038 C C . ALA A 1 260 ? -39.949 -19.623 -4.414 1.00 24.19 285 ALA A C 1
ATOM 2039 O O . ALA A 1 260 ? -39.676 -19.589 -5.609 1.00 26.55 285 ALA A O 1
ATOM 2041 N N . ASP A 1 261 ? -40.462 -20.685 -3.812 1.00 24.22 286 ASP A N 1
ATOM 2042 C CA . ASP A 1 261 ? -40.808 -21.896 -4.541 1.00 28.25 286 ASP A CA 1
ATOM 2043 C C . ASP A 1 261 ? -41.813 -22.644 -3.686 1.00 31.00 286 ASP A C 1
ATOM 2044 O O . ASP A 1 261 ? -41.451 -23.235 -2.666 1.00 28.09 286 ASP A O 1
ATOM 2049 N N . GLU A 1 262 ? -43.077 -22.592 -4.096 1.00 28.19 287 GLU A N 1
ATOM 2050 C CA . GLU A 1 262 ? -44.174 -23.123 -3.293 1.00 26.02 287 GLU A CA 1
ATOM 2051 C C . GLU A 1 262 ? -44.119 -22.573 -1.865 1.00 29.96 287 GLU A C 1
ATOM 2052 O O . GLU A 1 262 ? -44.137 -21.358 -1.676 1.00 30.15 287 GLU A O 1
ATOM 2058 N N . LYS A 1 263 ? -44.039 -23.440 -0.862 1.00 28.89 288 LYS A N 1
ATOM 2059 C CA . LYS A 1 263 ? -44.087 -22.964 0.525 1.00 26.91 288 LYS A CA 1
ATOM 2060 C C . LYS A 1 263 ? -42.795 -22.321 1.022 1.00 29.26 288 LYS A C 1
ATOM 2061 O O . LYS A 1 263 ? -42.783 -21.670 2.068 1.00 28.70 288 LYS A O 1
ATOM 2067 N N . GLN A 1 264 ? -41.707 -22.505 0.287 1.00 27.26 289 GLN A N 1
ATOM 2068 C CA . GLN A 1 264 ? -40.420 -21.991 0.733 1.00 29.39 289 GLN A CA 1
ATOM 2069 C C . GLN A 1 264 ? -40.124 -20.610 0.165 1.00 26.21 289 GLN A C 1
ATOM 2070 O O . GLN A 1 264 ? -40.046 -20.434 -1.050 1.00 27.13 289 GLN A O 1
ATOM 2076 N N . VAL A 1 265 ? -39.958 -19.631 1.048 1.00 25.00 290 VAL A N 1
ATOM 2077 C CA . VAL A 1 265 ? -39.554 -18.294 0.631 1.00 23.79 290 VAL A CA 1
ATOM 2078 C C . VAL A 1 265 ? -38.130 -18.036 1.090 1.00 23.06 290 VAL A C 1
ATOM 2079 O O . VAL A 1 265 ? -37.749 -18.410 2.199 1.00 25.81 290 VAL A O 1
ATOM 2083 N N . TRP A 1 266 ? -37.335 -17.405 0.235 1.00 23.49 291 TRP A N 1
ATOM 2084 C CA . TRP A 1 266 ? -35.997 -16.986 0.626 1.00 22.45 291 TRP A CA 1
ATOM 2085 C C . TRP A 1 266 ? -35.859 -15.473 0.502 1.00 21.85 291 TRP A C 1
ATOM 2086 O O . TRP A 1 266 ? -36.234 -14.891 -0.514 1.00 22.76 291 TRP A O 1
ATOM 2097 N N . LEU A 1 267 ? -35.335 -14.844 1.551 1.00 19.85 292 LEU A N 1
ATOM 2098 C CA . LEU A 1 267 ? -35.034 -13.419 1.549 1.00 20.63 292 LEU A CA 1
ATOM 2099 C C . LEU A 1 267 ? -33.580 -13.220 1.935 1.00 22.37 292 LEU A C 1
ATOM 2100 O O . LEU A 1 267 ? -33.193 -13.491 3.071 1.00 22.17 292 LEU A O 1
ATOM 2105 N N . THR A 1 268 ? -32.770 -12.762 0.990 1.00 18.32 293 THR A N 1
ATOM 2106 C CA . THR A 1 268 ? -31.375 -12.451 1.279 1.00 18.65 293 THR A CA 1
ATOM 2107 C C . THR A 1 268 ? -31.248 -10.994 1.705 1.00 20.23 293 THR A C 1
ATOM 2108 O O . THR A 1 268 ? -31.490 -10.075 0.918 1.00 20.63 293 THR A O 1
ATOM 2112 N N . MET A 1 269 ? -30.880 -10.794 2.965 1.00 18.20 294 MET A N 1
ATOM 2113 C CA . MET A 1 269 ? -30.758 -9.461 3.528 1.00 16.30 294 MET A CA 1
ATOM 2114 C C . MET A 1 269 ? -29.336 -8.979 3.343 1.00 17.82 294 MET A C 1
ATOM 2115 O O . MET A 1 269 ? -28.391 -9.647 3.768 1.00 19.18 294 MET A O 1
ATOM 2120 N N . LEU A 1 270 ? -29.196 -7.824 2.703 1.00 15.19 295 LEU A N 1
ATOM 2121 C CA . LEU A 1 270 ? -27.898 -7.229 2.417 1.00 16.67 295 LEU A CA 1
ATOM 2122 C C . LEU A 1 270 ? -27.737 -5.969 3.243 1.00 16.67 295 LEU A C 1
ATOM 2123 O O . LEU A 1 2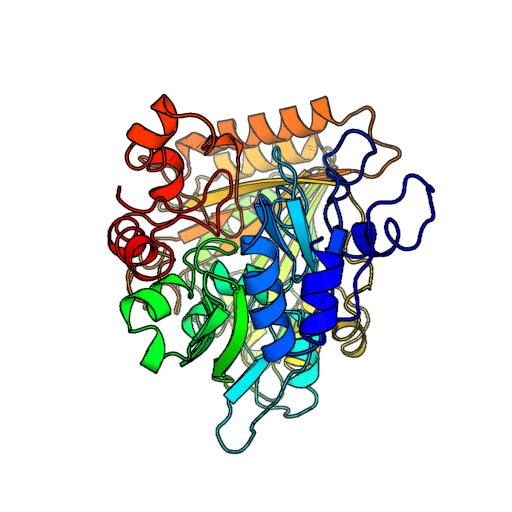70 ? -28.433 -4.975 3.021 1.00 17.80 295 LEU A O 1
ATOM 2128 N N . GLY A 1 271 ? -26.818 -6.005 4.201 1.00 17.12 296 GLY A N 1
ATOM 2129 C CA . GLY A 1 271 ? -26.626 -4.879 5.098 1.00 18.47 296 GLY A CA 1
ATOM 2130 C C . GLY A 1 271 ? -25.254 -4.245 4.986 1.00 17.15 296 GLY A C 1
ATOM 2131 O O . GLY A 1 271 ? -24.250 -4.935 4.788 1.00 19.06 296 GLY A O 1
ATOM 2132 N N . PHE A 1 272 ? -25.215 -2.921 5.124 1.00 18.10 297 PHE A N 1
ATOM 2133 C CA . PHE A 1 272 ? -23.971 -2.163 5.061 1.00 16.85 297 PHE A CA 1
ATOM 2134 C C . PHE A 1 272 ? -24.015 -1.074 6.117 1.00 18.15 297 PHE A C 1
ATOM 2135 O O . PHE A 1 272 ? -25.005 -0.343 6.224 1.00 20.58 297 PHE A O 1
ATOM 2143 N N . HIS A 1 273 ? -22.950 -0.972 6.907 1.00 16.96 298 HIS A N 1
ATOM 2144 C CA . HIS A 1 273 ? -22.788 0.144 7.823 1.00 19.21 298 HIS A CA 1
ATOM 2145 C C . HIS A 1 273 ? -21.421 0.792 7.671 1.00 16.25 298 HIS A C 1
ATOM 2146 O O . HIS A 1 273 ? -20.394 0.108 7.628 1.00 17.63 298 HIS A O 1
ATOM 2153 N N . PHE A 1 274 ? -21.446 2.121 7.579 1.00 17.79 299 PHE A N 1
ATOM 2154 C CA A PHE A 1 274 ? -20.232 2.939 7.530 0.47 17.95 299 PHE A CA 1
ATOM 2155 C CA B PHE A 1 274 ? -20.273 2.979 7.527 0.53 19.79 299 PHE A CA 1
ATOM 2156 C C . PHE A 1 274 ? -19.616 3.049 8.913 1.00 20.20 299 PHE A C 1
ATOM 2157 O O . PHE A 1 274 ? -19.558 4.128 9.508 1.00 22.83 299 PHE A O 1
ATOM 2172 N N . GLY A 1 275 ? -19.151 1.921 9.433 1.00 18.94 300 GLY A N 1
ATOM 2173 C CA . GLY A 1 275 ? -18.591 1.888 10.773 1.00 20.15 300 GLY A CA 1
ATOM 2174 C C . GLY A 1 275 ? -18.454 0.471 11.292 1.00 21.72 300 GLY A C 1
ATOM 2175 O O . GLY A 1 275 ? -18.540 -0.487 10.525 1.00 19.68 300 GLY A O 1
ATOM 2176 N N . LEU A 1 276 ? -18.247 0.352 12.602 1.00 24.60 301 LEU A N 1
ATOM 2177 C CA . LEU A 1 276 ? -17.942 -0.923 13.249 1.00 23.14 301 LEU A CA 1
ATOM 2178 C C . LEU A 1 276 ? -19.175 -1.726 13.666 1.00 22.80 301 LEU A C 1
ATOM 2179 O O . LEU A 1 276 ? -20.297 -1.213 13.681 1.00 22.66 301 LEU A O 1
ATOM 2184 N N . LYS A 1 277 ? -18.952 -2.988 14.023 1.00 20.76 302 LYS A N 1
ATOM 2185 C CA . LYS A 1 277 ? -20.051 -3.943 14.144 1.00 23.12 302 LYS A CA 1
ATOM 2186 C C . LYS A 1 277 ? -20.892 -3.762 15.405 1.00 22.60 302 LYS A C 1
ATOM 2187 O O . LYS A 1 277 ? -22.068 -4.126 15.425 1.00 23.61 302 LYS A O 1
ATOM 2193 N N . THR A 1 278 ? -20.292 -3.205 16.453 1.00 24.52 303 THR A N 1
ATOM 2194 C CA . THR A 1 278 ? -21.033 -2.923 17.675 1.00 24.45 303 THR A CA 1
ATOM 2195 C C . THR A 1 278 ? -22.199 -1.975 17.401 1.00 24.25 303 THR A C 1
ATOM 2196 O O . THR A 1 278 ? -23.334 -2.238 17.801 1.00 25.27 303 THR A O 1
ATOM 2200 N N . VAL A 1 279 ? -21.910 -0.878 16.707 1.00 25.24 304 VAL A N 1
ATOM 2201 C CA . VAL A 1 279 ? -22.938 0.086 16.338 1.00 24.63 304 VAL A CA 1
ATOM 2202 C C . VAL A 1 279 ? -23.910 -0.522 15.333 1.00 24.20 304 VAL A C 1
ATOM 2203 O O . VAL A 1 279 ? -25.121 -0.331 15.429 1.00 24.44 304 VAL A O 1
ATOM 2207 N N . ALA A 1 280 ? -23.379 -1.261 14.365 1.00 23.05 305 ALA A N 1
ATOM 2208 C CA . ALA A 1 280 ? -24.225 -1.897 13.367 1.00 21.80 305 ALA A CA 1
ATOM 2209 C C . ALA A 1 280 ? -25.280 -2.792 14.018 1.00 21.09 305 ALA A C 1
ATOM 2210 O O . ALA A 1 280 ? -26.478 -2.683 13.727 1.00 21.21 305 ALA A O 1
ATOM 2212 N N . LYS A 1 281 ? -24.836 -3.669 14.913 1.00 21.15 306 LYS A N 1
ATOM 2213 C CA . LYS A 1 281 ? -25.752 -4.619 15.532 1.00 22.96 306 LYS A CA 1
ATOM 2214 C C . LYS A 1 281 ? -26.701 -3.943 16.522 1.00 24.03 306 LYS A C 1
ATOM 2215 O O . LYS A 1 281 ? -27.865 -4.310 16.618 1.00 23.27 306 LYS A O 1
ATOM 2221 N N . SER A 1 282 ? -26.200 -2.953 17.253 1.00 24.83 307 SER A N 1
ATOM 2222 C CA . SER A 1 282 ? -27.050 -2.198 18.162 1.00 24.94 307 SER A CA 1
ATOM 2223 C C . SER A 1 282 ? -28.237 -1.589 17.411 1.00 22.04 307 SER A C 1
ATOM 2224 O O . SER A 1 282 ? -29.379 -1.631 17.877 1.00 25.77 307 SER A O 1
ATOM 2227 N N . THR A 1 283 ? -27.965 -1.060 16.223 1.00 23.88 308 THR A N 1
ATOM 2228 C CA . THR A 1 283 ? -28.991 -0.407 15.417 1.00 22.95 308 THR A CA 1
ATOM 2229 C C . THR A 1 283 ? -30.050 -1.379 14.893 1.00 23.07 308 THR A C 1
ATOM 2230 O O . THR A 1 283 ? -31.250 -1.103 14.960 1.00 22.50 308 THR A O 1
ATOM 2234 N N . PHE A 1 284 ? -29.614 -2.520 14.368 1.00 20.63 309 PHE A N 1
ATOM 2235 C CA . PHE A 1 284 ? -30.576 -3.490 13.853 1.00 21.03 309 PHE A CA 1
ATOM 2236 C C . PHE A 1 284 ? -31.291 -4.267 14.963 1.00 23.59 309 PHE A C 1
ATOM 2237 O O . PHE A 1 284 ? -32.436 -4.688 14.792 1.00 24.25 309 PHE A O 1
ATOM 2245 N N . ASP A 1 285 ? -30.629 -4.423 16.109 1.00 24.16 310 ASP A N 1
ATOM 2246 C CA . ASP A 1 285 ? -31.285 -5.008 17.278 1.00 23.71 310 ASP A CA 1
ATOM 2247 C C . ASP A 1 285 ? -32.460 -4.126 17.699 1.00 27.58 310 ASP A C 1
ATOM 2248 O O . ASP A 1 285 ? -33.531 -4.620 18.048 1.00 27.82 310 ASP A O 1
ATOM 2253 N N . LEU A 1 286 ? -32.247 -2.814 17.663 1.00 23.59 311 LEU A N 1
ATOM 2254 C CA . LEU A 1 286 ? -33.281 -1.848 18.020 1.00 24.32 311 LEU A CA 1
ATOM 2255 C C . LEU A 1 286 ? -34.392 -1.774 16.973 1.00 25.22 311 LEU A C 1
ATOM 2256 O O . LEU A 1 286 ? -35.576 -1.886 17.293 1.00 26.37 311 LEU A O 1
ATOM 2261 N N . LEU A 1 287 ? -34.000 -1.596 15.716 1.00 22.26 312 LEU A N 1
ATOM 2262 C CA . LEU A 1 287 ? -34.955 -1.276 14.664 1.00 22.69 312 LEU A CA 1
ATOM 2263 C C . LEU A 1 287 ? -35.589 -2.484 13.974 1.00 20.85 312 LEU A C 1
ATOM 2264 O O . LEU A 1 287 ? -36.688 -2.378 13.437 1.00 24.50 312 LEU A O 1
ATOM 2269 N N . PHE A 1 288 ? -34.905 -3.623 13.981 1.00 22.69 313 PHE A N 1
ATOM 2270 C CA . PHE A 1 288 ? -35.376 -4.773 13.210 1.00 22.71 313 PHE A CA 1
ATOM 2271 C C . PHE A 1 288 ? -34.986 -6.092 13.869 1.00 23.44 313 PHE A C 1
ATOM 2272 O O . PHE A 1 288 ? -34.326 -6.927 13.255 1.00 22.65 313 PHE A O 1
ATOM 2280 N N . PRO A 1 289 ? -35.387 -6.291 15.130 1.00 22.75 314 PRO A N 1
ATOM 2281 C CA . PRO A 1 289 ? -34.997 -7.531 15.807 1.00 19.55 314 PRO A CA 1
ATOM 2282 C C . PRO A 1 289 ? -35.623 -8.764 15.163 1.00 22.28 314 PRO A C 1
ATOM 2283 O O . PRO A 1 289 ? -35.114 -9.870 15.357 1.00 24.15 314 PRO A O 1
ATOM 2287 N N . GLU A 1 290 ? -36.699 -8.562 14.405 1.00 21.90 315 GLU A N 1
ATOM 2288 C CA . GLU A 1 290 ? -37.397 -9.645 13.721 1.00 23.94 315 GLU A CA 1
ATOM 2289 C C . GLU A 1 290 ? -36.520 -10.363 12.698 1.00 24.74 315 GLU A C 1
ATOM 2290 O O . GLU A 1 290 ? -36.806 -11.501 12.329 1.00 26.79 315 GLU A O 1
ATOM 2296 N N . LEU A 1 291 ? -35.469 -9.694 12.231 1.00 22.02 316 LEU A N 1
ATOM 2297 C CA . LEU A 1 291 ? -34.530 -10.308 11.296 1.00 23.79 316 LEU A CA 1
ATOM 2298 C C . LEU A 1 291 ? -33.788 -11.475 11.931 1.00 25.77 316 LEU A C 1
ATOM 2299 O O . LEU A 1 291 ? -33.318 -12.376 11.235 1.00 29.57 316 LEU A O 1
ATOM 2304 N N . GLY A 1 292 ? -33.668 -11.448 13.254 1.00 24.60 317 GLY A N 1
ATOM 2305 C CA . GLY A 1 292 ? -32.986 -12.509 13.971 1.00 27.75 317 GLY A CA 1
ATOM 2306 C C . GLY A 1 292 ? -31.517 -12.643 13.612 1.00 27.99 317 GLY A C 1
ATOM 2307 O O . GLY A 1 292 ? -30.992 -13.753 13.531 1.00 31.76 317 GLY A O 1
ATOM 2308 N N . LEU A 1 293 ? -30.849 -11.515 13.395 1.00 25.95 318 LEU A N 1
ATOM 2309 C CA . LEU A 1 293 ? -29.417 -11.526 13.108 1.00 25.16 318 LEU A CA 1
ATOM 2310 C C . LEU A 1 293 ? -28.630 -11.792 14.381 1.00 31.34 318 LEU A C 1
ATOM 2311 O O . LEU A 1 293 ? -29.033 -11.372 15.467 1.00 33.71 318 LEU A O 1
ATOM 2316 N N . VAL A 1 294 ? -27.514 -12.499 14.244 1.00 27.40 319 VAL A N 1
ATOM 2317 C CA . VAL A 1 294 ? -26.654 -12.802 15.380 1.00 26.75 319 VAL A CA 1
ATOM 2318 C C . VAL A 1 294 ? -25.271 -12.194 15.164 1.00 25.40 319 VAL A C 1
ATOM 2319 O O . VAL A 1 294 ? -24.934 -11.773 14.055 1.00 24.38 319 VAL A O 1
ATOM 2323 N N . GLU A 1 295 ? -24.471 -12.142 16.225 1.00 27.01 320 GLU A N 1
ATOM 2324 C CA . GLU A 1 295 ? -23.158 -11.517 16.152 1.00 30.59 320 GLU A CA 1
ATOM 2325 C C . GLU A 1 295 ? -22.339 -12.036 14.974 1.00 27.52 320 GLU A C 1
ATOM 2326 O O . GLU A 1 295 ? -21.688 -11.259 14.278 1.00 24.95 320 GLU A O 1
ATOM 2332 N N . GLU A 1 296 ? -22.390 -13.344 14.742 1.00 26.73 321 GLU A N 1
ATOM 2333 C CA . GLU A 1 296 ? -21.583 -13.963 13.693 1.00 24.00 321 GLU A CA 1
ATOM 2334 C C . GLU A 1 296 ? -22.020 -13.568 12.284 1.00 21.47 321 GLU A C 1
ATOM 2335 O O . GLU A 1 296 ? -21.312 -13.835 11.313 1.00 26.50 321 GLU A O 1
ATOM 2341 N N . ASP A 1 297 ? -23.187 -12.939 12.170 1.00 23.18 322 ASP A N 1
ATOM 2342 C CA . ASP A 1 297 ? -23.664 -12.464 10.871 1.00 23.81 322 ASP A CA 1
ATOM 2343 C C . ASP A 1 297 ? -22.954 -11.185 10.433 1.00 23.43 322 ASP A C 1
ATOM 2344 O O . ASP A 1 297 ? -22.830 -10.910 9.236 1.00 24.77 322 ASP A O 1
ATOM 2349 N N . TYR A 1 298 ? -22.504 -10.399 11.406 1.00 22.24 323 TYR A N 1
ATOM 2350 C CA . TYR A 1 298 ? -21.857 -9.118 11.134 1.00 20.45 323 TYR A CA 1
ATOM 2351 C C . TYR A 1 298 ? -20.361 -9.281 10.892 1.00 20.67 323 TYR A C 1
ATOM 2352 O O . TYR A 1 298 ? -19.624 -9.752 11.768 1.00 22.72 323 TYR A O 1
ATOM 2361 N N . LEU A 1 299 ? -19.912 -8.878 9.708 1.00 19.46 324 LEU A N 1
ATOM 2362 C CA . LEU A 1 299 ? -18.506 -8.999 9.351 1.00 22.63 324 LEU A CA 1
ATOM 2363 C C . LEU A 1 299 ? -17.876 -7.633 9.112 1.00 19.29 324 LEU A C 1
ATOM 2364 O O . LEU A 1 299 ? -18.396 -6.820 8.341 1.00 19.70 324 LEU A O 1
ATOM 2369 N N . GLU A 1 300 ? -16.748 -7.392 9.773 1.00 19.15 325 GLU A N 1
ATOM 2370 C CA . GLU A 1 300 ? -15.969 -6.176 9.565 1.00 18.50 325 GLU A CA 1
ATOM 2371 C C . GLU A 1 300 ? -14.907 -6.432 8.511 1.00 17.04 325 GLU A C 1
ATOM 2372 O O . GLU A 1 300 ? -14.173 -7.421 8.574 1.00 20.97 325 GLU A O 1
ATOM 2378 N N . MET A 1 301 ? -14.823 -5.534 7.538 1.00 19.26 326 MET A N 1
ATOM 2379 C CA . MET A 1 301 ? -13.879 -5.696 6.442 1.00 19.40 326 MET A CA 1
ATOM 2380 C C . MET A 1 301 ? -13.628 -4.348 5.771 1.00 17.40 326 MET A C 1
ATOM 2381 O O . MET A 1 301 ? -14.277 -3.349 6.094 1.00 18.08 326 MET A O 1
ATOM 2386 N N . SER A 1 302 ? -12.675 -4.302 4.847 1.00 17.25 327 SER A N 1
ATOM 2387 C CA . SER A 1 302 ? -12.417 -3.057 4.129 1.00 17.51 327 SER A CA 1
ATOM 2388 C C . SER A 1 302 ? -13.589 -2.720 3.205 1.00 16.14 327 SER A C 1
ATOM 2389 O O . SER A 1 302 ? -14.410 -3.588 2.880 1.00 17.22 327 SER A O 1
ATOM 2392 N N . TRP A 1 303 ? -13.673 -1.464 2.777 1.00 15.89 328 TRP A N 1
ATOM 2393 C CA . TRP A 1 303 ? -14.708 -1.092 1.812 1.00 16.34 328 TRP A CA 1
ATOM 2394 C C . TRP A 1 303 ? -14.642 -1.952 0.539 1.00 14.73 328 TRP A C 1
ATOM 2395 O O . TRP A 1 303 ? -15.667 -2.439 0.047 1.00 15.20 328 TRP A O 1
ATOM 2406 N N . GLY A 1 304 ? -13.442 -2.148 0.003 1.00 17.04 329 GLY A N 1
ATOM 2407 C CA . GLY A 1 304 ? -13.309 -2.943 -1.207 1.00 17.56 329 GLY A CA 1
ATOM 2408 C C . GLY A 1 304 ? -13.778 -4.374 -1.003 1.00 16.29 329 GLY A C 1
ATOM 2409 O O . GLY A 1 304 ? -14.490 -4.940 -1.838 1.00 17.43 329 GLY A O 1
ATOM 2410 N N . GLU A 1 305 ? -13.377 -4.967 0.115 1.00 16.27 330 GLU A N 1
ATOM 2411 C CA . GLU A 1 305 ? -13.845 -6.303 0.461 1.00 17.24 330 GLU A CA 1
ATOM 2412 C C . GLU A 1 305 ? -15.364 -6.327 0.554 1.00 16.64 330 GLU A C 1
ATOM 2413 O O . GLU A 1 305 ? -15.989 -7.284 0.107 1.00 16.95 330 GLU A O 1
ATOM 2419 N N . SER A 1 306 ? -15.951 -5.279 1.132 1.00 15.79 331 SER A N 1
ATOM 2420 C CA . SER A 1 306 ? -17.389 -5.252 1.369 1.00 16.54 331 SER A CA 1
ATOM 2421 C C . SER A 1 306 ? -18.180 -5.259 0.065 1.00 17.87 331 SER A C 1
ATOM 2422 O O . SER A 1 306 ? -19.226 -5.895 -0.021 1.00 18.59 331 SER A O 1
ATOM 2425 N N . PHE A 1 307 ? -17.686 -4.554 -0.948 1.00 17.79 332 PHE A N 1
ATOM 2426 C CA . PHE A 1 307 ? -18.390 -4.510 -2.226 1.00 17.75 332 PHE A CA 1
ATOM 2427 C C . PHE A 1 307 ? -18.268 -5.840 -2.967 1.00 21.15 332 PHE A C 1
ATOM 2428 O O . PHE A 1 307 ? -19.217 -6.288 -3.620 1.00 22.51 332 PHE A O 1
ATOM 2436 N N . ALA A 1 308 ? -17.118 -6.494 -2.840 1.00 17.64 333 ALA A N 1
ATOM 2437 C CA . ALA A 1 308 ? -16.971 -7.829 -3.415 1.00 18.29 333 ALA A CA 1
ATOM 2438 C C . ALA A 1 308 ? -17.887 -8.816 -2.693 1.00 20.51 333 ALA A C 1
ATOM 2439 O O . ALA A 1 308 ? -18.580 -9.615 -3.324 1.00 22.70 333 ALA A O 1
ATOM 2441 N N . TYR A 1 309 ? -17.898 -8.747 -1.365 1.00 17.67 334 TYR A N 1
ATOM 2442 C CA . TYR A 1 309 ? -18.689 -9.659 -0.546 1.00 19.75 334 TYR A CA 1
ATOM 2443 C C . TYR A 1 309 ? -20.197 -9.512 -0.772 1.00 20.87 334 TYR A C 1
ATOM 2444 O O . TYR A 1 309 ? -20.906 -10.507 -0.936 1.00 20.89 334 TYR A O 1
ATOM 2453 N N . LEU A 1 310 ? -20.685 -8.277 -0.785 1.00 18.99 335 LEU A N 1
ATOM 2454 C CA . LEU A 1 310 ? -22.121 -8.052 -0.964 1.00 19.19 335 LEU A CA 1
ATOM 2455 C C . LEU A 1 310 ? -22.614 -8.556 -2.319 1.00 23.76 335 LEU A C 1
ATOM 2456 O O . LEU A 1 310 ? -23.775 -8.948 -2.441 1.00 22.44 335 LEU A O 1
ATOM 2461 N N . ALA A 1 311 ? -21.739 -8.539 -3.326 1.00 21.02 336 ALA A N 1
ATOM 2462 C CA . ALA A 1 311 ? -22.074 -9.044 -4.663 1.00 20.86 336 ALA A CA 1
ATOM 2463 C C . ALA A 1 311 ? -21.843 -10.548 -4.824 1.00 23.14 336 ALA A C 1
ATOM 2464 O O . ALA A 1 311 ? -22.072 -11.106 -5.900 1.00 24.19 336 ALA A O 1
ATOM 2466 N N . GLY A 1 312 ? -21.374 -11.201 -3.766 1.00 21.87 337 GLY A N 1
ATOM 2467 C CA . GLY A 1 312 ? -21.156 -12.636 -3.794 1.00 19.70 337 GLY A CA 1
ATOM 2468 C C . GLY A 1 312 ? -19.886 -13.102 -4.488 1.00 22.13 337 GLY A C 1
ATOM 2469 O O . GLY A 1 312 ? -19.755 -14.288 -4.800 1.00 25.45 337 GLY A O 1
ATOM 2470 N N . LEU A 1 313 ? -18.945 -12.192 -4.728 1.00 22.28 338 LEU A N 1
ATOM 2471 C CA . LEU A 1 313 ? -17.671 -12.574 -5.333 1.00 20.75 338 LEU A CA 1
ATOM 2472 C C . LEU A 1 313 ? -16.822 -13.334 -4.324 1.00 23.80 338 LEU A C 1
ATOM 2473 O O . LEU A 1 313 ? -17.040 -13.231 -3.113 1.00 26.57 338 LEU A O 1
ATOM 2478 N N . GLU A 1 314 ? -15.853 -14.091 -4.820 1.00 23.14 339 GLU A N 1
ATOM 2479 C CA . GLU A 1 314 ? -14.963 -14.850 -3.946 1.00 23.00 339 GLU A CA 1
ATOM 2480 C C . GLU A 1 314 ? -13.909 -13.959 -3.279 1.00 28.70 339 GLU A C 1
ATOM 2481 O O . GLU A 1 314 ? -13.578 -14.150 -2.108 1.00 32.21 339 GLU A O 1
ATOM 2487 N N . THR A 1 315 ? -13.391 -12.986 -4.024 1.00 24.52 340 THR A N 1
ATOM 2488 C CA . THR A 1 315 ? -12.300 -12.131 -3.554 1.00 22.90 340 THR A CA 1
ATOM 2489 C C . THR A 1 315 ? -12.410 -10.737 -4.138 1.00 24.02 340 THR A C 1
ATOM 2490 O O . THR A 1 315 ? -13.101 -10.530 -5.134 1.00 22.81 340 THR A O 1
ATOM 2494 N N . VAL A 1 316 ? -11.703 -9.784 -3.534 1.00 21.22 341 VAL A N 1
ATOM 2495 C CA . VAL A 1 316 ? -11.520 -8.466 -4.127 1.00 20.96 341 VAL A CA 1
ATOM 2496 C C . VAL A 1 316 ? -10.878 -8.570 -5.505 1.00 20.76 341 VAL A C 1
ATOM 2497 O O . VAL A 1 316 ? -11.233 -7.830 -6.420 1.00 21.55 341 VAL A O 1
ATOM 2501 N N . SER A 1 317 ? -9.936 -9.494 -5.665 1.00 19.22 342 SER A N 1
ATOM 2502 C CA . SER A 1 317 ? -9.293 -9.662 -6.958 1.00 18.54 342 SER A CA 1
ATOM 2503 C C . SER A 1 317 ? -10.309 -9.875 -8.067 1.00 20.88 342 SER A C 1
ATOM 2504 O O . SER A 1 317 ? -10.116 -9.399 -9.186 1.00 20.27 342 SER A O 1
ATOM 2507 N N . GLN A 1 318 ? -11.385 -10.595 -7.768 1.00 19.86 343 GLN A N 1
ATOM 2508 C CA . GLN A 1 318 ? -12.394 -10.876 -8.786 1.00 20.87 343 GLN A CA 1
ATOM 2509 C C . GLN A 1 318 ? -13.054 -9.608 -9.324 1.00 19.50 343 GLN A C 1
ATOM 2510 O O . GLN A 1 318 ? -13.563 -9.608 -10.447 1.00 19.94 343 GLN A O 1
ATOM 2516 N N . LEU A 1 319 ? -13.048 -8.532 -8.540 1.00 18.85 344 LEU A N 1
ATOM 2517 C CA . LEU A 1 319 ? -13.575 -7.256 -9.022 1.00 16.77 344 LEU A CA 1
ATOM 2518 C C . LEU A 1 319 ? -12.868 -6.819 -10.299 1.00 19.26 344 LEU A C 1
ATOM 2519 O O . LEU A 1 319 ? -13.470 -6.170 -11.152 1.00 19.30 344 LEU A O 1
ATOM 2524 N N . ASN A 1 320 ? -11.592 -7.171 -10.425 1.00 18.14 345 ASN A N 1
ATOM 2525 C CA . ASN A 1 320 ? -10.785 -6.692 -11.545 1.00 19.26 345 ASN A CA 1
ATOM 2526 C C . ASN A 1 320 ? -10.899 -7.551 -12.798 1.00 18.57 345 ASN A C 1
ATOM 2527 O O . ASN A 1 320 ? -10.154 -7.350 -13.756 1.00 24.00 345 ASN A O 1
ATOM 2532 N N . ASN A 1 321 ? -11.823 -8.506 -12.794 1.00 21.09 346 ASN A N 1
ATOM 2533 C CA . ASN A 1 321 ? -11.990 -9.401 -13.938 1.00 20.74 346 ASN A CA 1
ATOM 2534 C C . ASN A 1 321 ? -13.280 -9.098 -14.693 1.00 22.94 346 ASN A C 1
ATOM 2535 O O . ASN A 1 321 ? -14.340 -9.603 -14.335 1.00 22.53 346 ASN A O 1
ATOM 2540 N N . ARG A 1 322 ? -13.183 -8.287 -15.745 1.00 23.68 347 ARG A N 1
ATOM 2541 C CA . ARG A 1 322 ? -14.371 -7.809 -16.456 1.00 21.49 347 ARG A CA 1
ATOM 2542 C C . ARG A 1 322 ? -15.105 -8.924 -17.189 1.00 21.35 347 ARG A C 1
ATOM 2543 O O . ARG A 1 322 ? -16.275 -8.778 -17.536 1.00 26.60 347 ARG A O 1
ATOM 2551 N N . PHE A 1 323 ? -14.418 -10.037 -17.414 1.00 23.98 348 PHE A N 1
ATOM 2552 C CA . PHE A 1 323 ? -15.015 -11.146 -18.144 1.00 27.84 348 PHE A CA 1
ATOM 2553 C C . PHE A 1 323 ? -15.434 -12.301 -17.237 1.00 27.65 348 PHE A C 1
ATOM 2554 O O . PHE A 1 323 ? -15.773 -13.387 -17.714 1.00 31.69 348 PHE A O 1
ATOM 2562 N N . LEU A 1 324 ? -15.433 -12.060 -15.930 1.00 28.41 349 LEU A N 1
ATOM 2563 C CA . LEU A 1 324 ? -15.925 -13.055 -14.989 1.00 32.59 349 LEU A CA 1
ATOM 2564 C C . LEU A 1 324 ? -17.437 -13.166 -15.133 1.00 27.25 349 LEU A C 1
ATOM 2565 O O . LEU A 1 324 ? -18.155 -12.170 -15.019 1.00 35.70 349 LEU A O 1
ATOM 2570 N N . LYS A 1 325 ? -17.919 -14.376 -15.393 1.00 30.82 350 LYS A N 1
ATOM 2571 C CA . LYS A 1 325 ? -19.345 -14.595 -15.601 1.00 41.03 350 LYS A CA 1
ATOM 2572 C C . LYS A 1 325 ? -20.113 -14.395 -14.302 1.00 37.35 350 LYS A C 1
ATOM 2573 O O . LYS A 1 325 ? -20.083 -15.250 -13.418 1.00 53.94 350 LYS A O 1
ATOM 2579 N N . PHE A 1 326 ? -20.805 -13.268 -14.192 1.00 35.18 351 PHE A N 1
ATOM 2580 C CA . PHE A 1 326 ? -21.545 -12.955 -12.977 1.00 32.50 351 PHE A CA 1
ATOM 2581 C C . PHE A 1 326 ? -22.859 -13.728 -12.928 1.00 36.78 351 PHE A C 1
ATOM 2582 O O . PHE A 1 326 ? -23.195 -14.336 -11.913 1.00 34.56 351 PHE A O 1
ATOM 2590 N N . ASP A 1 327 ? -23.590 -13.710 -14.038 1.00 37.74 352 ASP A N 1
ATOM 2591 C CA . ASP A 1 327 ? -24.859 -14.426 -14.154 1.00 35.27 352 ASP A CA 1
ATOM 2592 C C . ASP A 1 327 ? -25.137 -14.661 -15.635 1.00 38.36 352 ASP A C 1
ATOM 2593 O O . ASP A 1 327 ? -25.479 -13.730 -16.361 1.00 50.02 352 ASP A O 1
ATOM 2598 N N . GLU A 1 328 ? -24.990 -15.905 -16.083 1.00 33.21 353 GLU A N 1
ATOM 2599 C CA . GLU A 1 328 ? -25.047 -16.209 -17.512 1.00 35.27 353 GLU A CA 1
ATOM 2600 C C . GLU A 1 328 ? -26.448 -16.484 -18.055 1.00 29.83 353 GLU A C 1
ATOM 2601 O O . GLU A 1 328 ? -26.597 -17.159 -19.069 1.00 36.58 353 GLU A O 1
ATOM 2607 N N . ARG A 1 329 ? -27.471 -15.955 -17.396 1.00 25.68 354 ARG A N 1
ATOM 2608 C CA . ARG A 1 329 ? -28.845 -16.233 -17.805 1.00 24.16 354 ARG A CA 1
ATOM 2609 C C . ARG A 1 329 ? -29.454 -15.117 -18.646 1.00 22.06 354 ARG A C 1
ATOM 2610 O O . ARG A 1 329 ? -29.200 -13.937 -18.414 1.00 24.79 354 ARG A O 1
ATOM 2618 N N . ALA A 1 330 ? -30.263 -15.507 -19.627 1.00 22.97 355 ALA A N 1
ATOM 2619 C CA . ALA A 1 330 ? -31.127 -14.558 -20.315 1.00 22.46 355 ALA A CA 1
ATOM 2620 C C . ALA A 1 330 ? -32.107 -14.022 -19.287 1.00 22.48 355 ALA A C 1
ATOM 2621 O O . ALA A 1 330 ? -32.535 -14.749 -18.392 1.00 23.77 355 ALA A O 1
ATOM 2623 N N . PHE A 1 331 ? -32.478 -12.754 -19.408 1.00 19.23 356 PHE A N 1
ATOM 2624 C CA . PHE A 1 331 ? -33.418 -12.193 -18.451 1.00 19.18 356 PHE A CA 1
ATOM 2625 C C . PHE A 1 331 ? -34.233 -11.041 -19.010 1.00 24.74 356 PHE A C 1
ATOM 2626 O O . PHE A 1 331 ? -33.856 -10.406 -19.998 1.00 22.91 356 PHE A O 1
ATOM 2634 N N . LYS A 1 332 ? -35.362 -10.789 -18.360 1.00 21.17 357 LYS A N 1
ATOM 2635 C CA . LYS A 1 332 ? -36.104 -9.559 -18.566 1.00 20.63 357 LYS A CA 1
ATOM 2636 C C . LYS A 1 332 ? -36.403 -9.006 -17.191 1.00 19.25 357 LYS A C 1
ATOM 2637 O O . LYS A 1 332 ? -36.584 -9.761 -16.231 1.00 20.26 357 LYS A O 1
ATOM 2643 N N . THR A 1 333 ? -36.440 -7.685 -17.088 1.00 19.86 358 THR A N 1
ATOM 2644 C CA . THR A 1 333 ? -36.652 -7.060 -15.802 1.00 19.41 358 THR A CA 1
ATOM 2645 C C . THR A 1 333 ? -37.509 -5.816 -15.963 1.00 19.76 358 THR A C 1
ATOM 2646 O O . THR A 1 333 ? -37.544 -5.208 -17.034 1.00 23.52 358 THR A O 1
ATOM 2650 N N . LYS A 1 334 ? -38.224 -5.470 -14.900 1.00 18.45 359 LYS A N 1
ATOM 2651 C CA . LYS A 1 334 ? -38.967 -4.224 -14.831 1.00 19.79 359 LYS A CA 1
ATOM 2652 C C . LYS A 1 334 ? -38.717 -3.606 -13.468 1.00 18.78 359 LYS A C 1
ATOM 2653 O O . LYS A 1 334 ? -38.275 -4.287 -12.548 1.00 20.63 359 LYS A O 1
ATOM 2659 N N . VAL A 1 335 ? -38.986 -2.314 -13.341 1.00 17.46 360 VAL A N 1
ATOM 2660 C CA . VAL A 1 335 ? -38.745 -1.631 -12.083 1.00 17.41 360 VAL A CA 1
ATOM 2661 C C . VAL A 1 335 ? -39.891 -0.684 -11.742 1.00 16.95 360 VAL A C 1
ATOM 2662 O O . VAL A 1 335 ? -40.586 -0.173 -12.630 1.00 19.26 360 VAL A O 1
ATOM 2666 N N . ASP A 1 336 ? -40.112 -0.493 -10.445 1.00 14.79 361 ASP A N 1
ATOM 2667 C CA . ASP A 1 336 ? -41.024 0.535 -9.961 1.00 16.11 361 ASP A CA 1
ATOM 2668 C C . ASP A 1 336 ? -40.328 1.413 -8.931 1.00 17.44 361 ASP A C 1
ATOM 2669 O O . ASP A 1 336 ? -39.416 0.963 -8.229 1.00 17.10 361 ASP A O 1
ATOM 2674 N N . LEU A 1 337 ? -40.777 2.663 -8.855 1.00 16.45 362 LEU A N 1
ATOM 2675 C CA . LEU A 1 337 ? -40.446 3.564 -7.757 1.00 17.33 362 LEU A CA 1
ATOM 2676 C C . LEU A 1 337 ? -41.749 3.829 -7.014 1.00 20.58 362 LEU A C 1
ATOM 2677 O O . LEU A 1 337 ? -42.824 3.868 -7.621 1.00 19.76 362 LEU A O 1
ATOM 2682 N N . THR A 1 338 ? -41.666 4.007 -5.700 1.00 17.35 363 THR A N 1
ATOM 2683 C CA . THR A 1 338 ? -42.867 4.209 -4.901 1.00 17.34 363 THR A CA 1
ATOM 2684 C C . THR A 1 338 ? -42.857 5.544 -4.177 1.00 19.57 363 THR A C 1
ATOM 2685 O O . THR A 1 338 ? -41.794 6.127 -3.926 1.00 18.54 363 THR A O 1
ATOM 2689 N N . LYS A 1 339 ? -44.049 6.017 -3.836 1.00 20.13 364 LYS A N 1
ATOM 2690 C CA . LYS A 1 339 ? -44.212 7.272 -3.109 1.00 21.47 364 LYS A CA 1
ATOM 2691 C C . LYS A 1 339 ? -45.006 7.064 -1.820 1.00 21.81 364 LYS A C 1
ATOM 2692 O O . LYS A 1 339 ? -44.892 7.843 -0.880 1.00 24.98 364 LYS A O 1
ATOM 2698 N N . GLU A 1 340 ? -45.819 6.013 -1.795 1.00 19.80 365 GLU A N 1
ATOM 2699 C CA A GLU A 1 340 ? -46.599 5.659 -0.615 0.55 22.55 365 GLU A CA 1
ATOM 2700 C CA B GLU A 1 340 ? -46.602 5.658 -0.617 0.45 22.79 365 GLU A CA 1
ATOM 2701 C C . GLU A 1 340 ? -46.161 4.287 -0.115 1.00 23.18 365 GLU A C 1
ATOM 2702 O O . GLU A 1 340 ? -45.758 3.440 -0.903 1.00 21.49 365 GLU A O 1
ATOM 2713 N N . PRO A 1 341 ? -46.230 4.064 1.205 1.00 19.59 366 PRO A N 1
ATOM 2714 C CA . PRO A 1 341 ? -45.875 2.738 1.720 1.00 18.22 366 PRO A CA 1
ATOM 2715 C C . PRO A 1 341 ? -46.678 1.641 1.025 1.00 18.12 366 PRO A C 1
ATOM 2716 O O . PRO A 1 341 ? -47.851 1.849 0.691 1.00 22.95 366 PRO A O 1
ATOM 2720 N N . LEU A 1 342 ? -46.051 0.492 0.801 1.00 18.86 367 LEU A N 1
ATOM 2721 C CA . LEU A 1 342 ? -46.753 -0.647 0.220 1.00 20.95 367 LEU A CA 1
ATOM 2722 C C . LEU A 1 342 ? -47.572 -1.338 1.302 1.00 22.46 367 LEU A C 1
ATOM 2723 O O . LEU A 1 342 ? -47.075 -1.581 2.404 1.00 20.52 367 LEU A O 1
ATOM 2728 N N . PRO A 1 343 ? -48.838 -1.653 1.001 1.00 19.89 368 PRO A N 1
ATOM 2729 C CA . PRO A 1 343 ? -49.613 -2.359 2.020 1.00 20.03 368 PRO A CA 1
ATOM 2730 C C . PRO A 1 343 ? -49.121 -3.799 2.107 1.00 16.92 368 PRO A C 1
ATOM 2731 O O . PRO A 1 343 ? -48.518 -4.310 1.163 1.00 18.86 368 PRO A O 1
ATOM 2735 N N . SER A 1 344 ? -49.365 -4.438 3.244 1.00 19.29 369 SER A N 1
ATOM 2736 C CA . SER A 1 344 ? -48.936 -5.808 3.456 1.00 18.20 369 SER A CA 1
ATOM 2737 C C . SER A 1 344 ? -49.386 -6.735 2.320 1.00 17.88 369 SER A C 1
ATOM 2738 O O . SER A 1 344 ? -48.631 -7.604 1.879 1.00 20.48 369 SER A O 1
ATOM 2741 N N . LYS A 1 345 ? -50.623 -6.550 1.857 1.00 18.81 370 LYS A N 1
ATOM 2742 C CA . LYS A 1 345 ? -51.181 -7.415 0.825 1.00 18.08 370 LYS A CA 1
ATOM 2743 C C . LYS A 1 345 ? -50.402 -7.322 -0.484 1.00 17.45 370 LYS A C 1
ATOM 2744 O O . LYS A 1 345 ? -50.435 -8.250 -1.288 1.00 19.37 370 LYS A O 1
ATOM 2750 N N . ALA A 1 346 ? -49.716 -6.205 -0.708 1.00 18.91 371 ALA A N 1
ATOM 2751 C CA . ALA A 1 346 ? -48.885 -6.081 -1.902 1.00 19.61 371 ALA A CA 1
ATOM 2752 C C . ALA A 1 346 ? -47.697 -7.033 -1.832 1.00 19.41 371 ALA A C 1
ATOM 2753 O O . ALA A 1 346 ? -47.392 -7.726 -2.801 1.00 19.54 371 ALA A O 1
ATOM 2755 N N . PHE A 1 347 ? -47.024 -7.066 -0.684 1.00 17.95 372 PHE A N 1
ATOM 2756 C CA . PHE A 1 347 ? -45.944 -8.024 -0.486 1.00 18.58 372 PHE A CA 1
ATOM 2757 C C . PHE A 1 347 ? -46.454 -9.466 -0.483 1.00 17.89 372 PHE A C 1
ATOM 2758 O O . PHE A 1 347 ? -45.795 -10.359 -1.017 1.00 18.79 372 PHE A O 1
ATOM 2766 N N . TYR A 1 348 ? -47.614 -9.702 0.127 1.00 19.33 373 TYR A N 1
ATOM 2767 C CA . TYR A 1 348 ? -48.176 -11.050 0.142 1.00 19.02 373 TYR A CA 1
ATOM 2768 C C . TYR A 1 348 ? -48.415 -11.558 -1.281 1.00 17.70 373 TYR A C 1
ATOM 2769 O O . TYR A 1 348 ? -48.025 -12.675 -1.625 1.00 19.90 373 TYR A O 1
ATOM 2778 N N . GLY A 1 349 ? -49.047 -10.732 -2.109 1.00 18.74 374 GLY A N 1
ATOM 2779 C CA . GLY A 1 349 ? -49.339 -11.115 -3.481 1.00 18.40 374 GLY A CA 1
ATOM 2780 C C . GLY A 1 349 ? -48.088 -11.249 -4.334 1.00 18.87 374 GLY A C 1
ATOM 2781 O O . GLY A 1 349 ? -48.013 -12.102 -5.222 1.00 19.13 374 GLY A O 1
ATOM 2782 N N . LEU A 1 350 ? -47.097 -10.406 -4.072 1.00 18.37 375 LEU A N 1
ATOM 2783 C CA . LEU A 1 350 ? -45.829 -10.499 -4.784 1.00 17.69 375 LEU A CA 1
ATOM 2784 C C . LEU A 1 350 ? -45.167 -11.832 -4.462 1.00 19.84 375 LEU A C 1
ATOM 2785 O O . LEU A 1 350 ? -44.663 -12.524 -5.344 1.00 19.51 375 LEU A O 1
ATOM 2790 N N . LEU A 1 351 ? -45.167 -12.186 -3.182 1.00 18.87 376 LEU A N 1
ATOM 2791 C CA . LEU A 1 351 ? -44.585 -13.443 -2.742 1.00 20.38 376 LEU A CA 1
ATOM 2792 C C . LEU A 1 351 ? -45.346 -14.663 -3.278 1.00 19.76 376 LEU A C 1
ATOM 2793 O O . LEU A 1 351 ? -44.734 -15.678 -3.613 1.00 20.65 376 LEU A O 1
ATOM 2798 N N . GLU A 1 352 ? -46.671 -14.568 -3.368 1.00 19.32 377 GLU A N 1
ATOM 2799 C CA . GLU A 1 352 ? -47.462 -15.660 -3.939 1.00 18.40 377 GLU A CA 1
ATOM 2800 C C . GLU A 1 352 ? -47.048 -15.893 -5.389 1.00 21.99 377 GLU A C 1
ATOM 2801 O O . GLU A 1 352 ? -46.871 -17.032 -5.826 1.00 22.58 377 GLU A O 1
ATOM 2807 N N . ARG A 1 353 ? -46.873 -14.802 -6.125 1.00 20.47 378 ARG A N 1
ATOM 2808 C CA . ARG A 1 353 ? -46.489 -14.896 -7.527 1.00 19.91 378 ARG A CA 1
ATOM 2809 C C . ARG A 1 353 ? -45.065 -15.448 -7.688 1.00 22.21 378 ARG A C 1
ATOM 2810 O O . ARG A 1 353 ? -44.800 -16.271 -8.572 1.00 20.60 378 ARG A O 1
ATOM 2818 N N . LEU A 1 354 ? -44.156 -15.013 -6.822 1.00 20.15 379 LEU A N 1
ATOM 2819 C CA . LEU A 1 354 ? -42.810 -15.579 -6.793 1.00 18.28 379 LEU A CA 1
ATOM 2820 C C . LEU A 1 354 ? -42.838 -17.082 -6.498 1.00 22.58 379 LEU A C 1
ATOM 2821 O O . LEU A 1 354 ? -42.070 -17.848 -7.075 1.00 21.05 379 LEU A O 1
ATOM 2826 N N . SER A 1 355 ? -43.728 -17.505 -5.606 1.00 21.43 380 SER A N 1
ATOM 2827 C CA . SER A 1 355 ? -43.790 -18.914 -5.225 1.00 21.69 380 SER A CA 1
ATOM 2828 C C . SER A 1 355 ? -44.219 -19.801 -6.395 1.00 21.33 380 SER A C 1
ATOM 2829 O O . SER A 1 355 ? -43.948 -21.004 -6.411 1.00 25.02 380 SER A O 1
ATOM 2832 N N . LYS A 1 356 ? -44.872 -19.195 -7.378 1.00 20.93 381 LYS A N 1
ATOM 2833 C CA . LYS A 1 356 ? -45.366 -19.929 -8.535 1.00 24.15 381 LYS A CA 1
ATOM 2834 C C . LYS A 1 356 ? -44.365 -19.907 -9.679 1.00 23.68 381 LYS A C 1
ATOM 2835 O O . LYS A 1 356 ? -44.535 -20.609 -10.674 1.00 25.98 381 LYS A O 1
ATOM 2841 N N . GLU A 1 357 ? -43.322 -19.093 -9.535 1.00 23.00 382 GLU A N 1
ATOM 2842 C CA . GLU A 1 357 ? -42.303 -18.971 -10.573 1.00 22.16 382 GLU A CA 1
ATOM 2843 C C . GLU A 1 357 ? -40.905 -18.843 -9.968 1.00 21.73 382 GLU A C 1
ATOM 2844 O O . GLU A 1 357 ? -40.403 -17.735 -9.779 1.00 22.31 382 GLU A O 1
ATOM 2850 N N . PRO A 1 358 ? -40.272 -19.985 -9.666 1.00 23.15 383 PRO A N 1
ATOM 2851 C CA . PRO A 1 358 ? -38.972 -19.983 -8.987 1.00 22.39 383 PRO A CA 1
ATOM 2852 C C . PRO A 1 358 ? -37.868 -19.295 -9.789 1.00 24.77 383 PRO A C 1
ATOM 2853 O O . PRO A 1 358 ? -36.819 -18.996 -9.218 1.00 23.47 383 PRO A O 1
ATOM 2857 N N . ASN A 1 359 ? -38.089 -19.062 -11.081 1.00 21.73 384 ASN A N 1
ATOM 2858 C CA . ASN A 1 359 ? -37.108 -18.344 -11.897 1.00 22.12 384 ASN A CA 1
ATOM 2859 C C . ASN A 1 359 ? -37.212 -16.831 -11.741 1.00 22.04 384 ASN A C 1
ATOM 2860 O O . ASN A 1 359 ? -36.392 -16.085 -12.275 1.00 21.10 384 ASN A O 1
ATOM 2865 N N . GLY A 1 360 ? -38.225 -16.377 -11.014 1.00 22.24 385 GLY A N 1
ATOM 2866 C CA . GLY A 1 360 ? -38.377 -14.956 -10.766 1.00 19.53 385 GLY A CA 1
ATOM 2867 C C . GLY A 1 360 ? -37.711 -14.551 -9.465 1.00 20.65 385 GLY A C 1
ATOM 2868 O O . GLY A 1 360 ? -37.581 -15.357 -8.543 1.00 22.23 385 GLY A O 1
ATOM 2869 N N . PHE A 1 361 ? -37.273 -13.301 -9.389 1.00 20.39 386 PHE A N 1
ATOM 2870 C CA . PHE A 1 361 ? -36.795 -12.762 -8.124 1.00 19.78 386 PHE A CA 1
ATOM 2871 C C . PHE A 1 361 ? -37.026 -11.260 -8.051 1.00 19.54 386 PHE A C 1
ATOM 2872 O O . PHE A 1 361 ? -37.332 -10.617 -9.061 1.00 20.37 386 PHE A O 1
ATOM 2880 N N . ILE A 1 362 ? -36.928 -10.706 -6.849 1.00 18.51 387 ILE A N 1
ATOM 2881 C CA . ILE A 1 362 ? -37.073 -9.270 -6.685 1.00 19.43 387 ILE A CA 1
ATOM 2882 C C . ILE A 1 362 ? -35.853 -8.688 -5.992 1.00 17.68 387 ILE A C 1
ATOM 2883 O O . ILE A 1 362 ? -35.155 -9.381 -5.250 1.00 19.27 387 ILE A O 1
ATOM 2888 N N . ALA A 1 363 ? -35.586 -7.416 -6.257 1.00 18.78 388 ALA A N 1
ATOM 2889 C CA . ALA A 1 363 ? -34.545 -6.687 -5.550 1.00 18.05 388 ALA A CA 1
ATOM 2890 C C . ALA A 1 363 ? -35.178 -5.431 -4.980 1.00 19.03 388 ALA A C 1
ATOM 2891 O O . ALA A 1 363 ? -35.827 -4.676 -5.705 1.00 19.57 388 ALA A O 1
ATOM 2893 N N . LEU A 1 364 ? -35.014 -5.225 -3.677 1.00 15.30 389 LEU A N 1
ATOM 2894 C CA . LEU A 1 364 ? -35.661 -4.115 -2.981 1.00 16.64 389 LEU A CA 1
ATOM 2895 C C . LEU A 1 364 ? -34.647 -3.157 -2.361 1.00 16.73 389 LEU A C 1
ATOM 2896 O O . LEU A 1 364 ? -33.750 -3.576 -1.624 1.00 16.53 389 LEU A O 1
ATOM 2901 N N . ASN A 1 365 ? -34.814 -1.865 -2.638 1.00 17.03 390 ASN A N 1
ATOM 2902 C CA . ASN A 1 365 ? -33.934 -0.827 -2.102 1.00 15.66 390 ASN A CA 1
ATOM 2903 C C . ASN A 1 365 ? -34.725 0.338 -1.570 1.00 17.60 390 ASN A C 1
ATOM 2904 O O . ASN A 1 365 ? -35.708 0.761 -2.178 1.00 18.62 390 ASN A O 1
ATOM 2909 N N . GLY A 1 366 ? -34.298 0.854 -0.427 1.00 17.29 391 GLY A N 1
ATOM 2910 C CA . GLY A 1 366 ? -34.882 2.058 0.119 1.00 16.63 391 GLY A CA 1
ATOM 2911 C C . GLY A 1 366 ? -34.112 3.275 -0.349 1.00 16.18 391 GLY A C 1
ATOM 2912 O O . GLY A 1 366 ? -32.893 3.218 -0.545 1.00 18.85 391 GLY A O 1
ATOM 2913 N N . PHE A 1 367 ? -34.827 4.374 -0.555 1.00 16.44 392 PHE A N 1
ATOM 2914 C CA . PHE A 1 367 ? -34.173 5.653 -0.787 1.00 17.79 392 PHE A CA 1
ATOM 2915 C C . PHE A 1 367 ? -34.085 6.370 0.562 1.00 18.99 392 PHE A C 1
ATOM 2916 O O . PHE A 1 367 ? -33.763 5.738 1.573 1.00 18.17 392 PHE A O 1
ATOM 2924 N N . GLY A 1 368 ? -34.377 7.667 0.605 1.00 17.51 393 GLY A N 1
ATOM 2925 C CA . GLY A 1 368 ? -34.176 8.418 1.833 1.00 18.29 393 GLY A CA 1
ATOM 2926 C C . GLY A 1 368 ? -32.706 8.768 1.987 1.00 17.33 393 GLY A C 1
ATOM 2927 O O . GLY A 1 368 ? -31.923 8.665 1.034 1.00 18.66 393 GLY A O 1
ATOM 2928 N N . GLY A 1 369 ? -32.317 9.183 3.187 1.00 19.91 394 GLY A N 1
ATOM 2929 C CA . GLY A 1 369 ? -30.945 9.598 3.404 1.00 18.41 394 GLY A CA 1
ATOM 2930 C C . GLY A 1 369 ? -30.564 10.714 2.449 1.00 17.76 394 GLY A C 1
ATOM 2931 O O . GLY A 1 369 ? -31.334 11.649 2.232 1.00 20.51 394 GLY A O 1
ATOM 2932 N N . GLN A 1 370 ? -29.379 10.614 1.858 1.00 18.29 395 GLN A N 1
ATOM 2933 C CA A GLN A 1 370 ? -28.866 11.627 0.941 0.50 19.09 395 GLN A CA 1
ATOM 2934 C CA B GLN A 1 370 ? -28.917 11.678 0.976 0.50 19.33 395 GLN A CA 1
ATOM 2935 C C . GLN A 1 370 ? -29.730 11.754 -0.314 1.00 19.37 395 GLN A C 1
ATOM 2936 O O . GLN A 1 370 ? -29.755 12.801 -0.964 1.00 21.16 395 GLN A O 1
ATOM 2947 N N . MET A 1 371 ? -30.423 10.677 -0.668 1.00 19.81 396 MET A N 1
ATOM 2948 C CA . MET A 1 371 ? -31.269 10.728 -1.858 1.00 19.38 396 MET A CA 1
ATOM 2949 C C . MET A 1 371 ? -32.412 11.733 -1.694 1.00 25.46 396 MET A C 1
ATOM 2950 O O . MET A 1 371 ? -32.924 12.248 -2.684 1.00 27.94 396 MET A O 1
ATOM 2955 N N . SER A 1 372 ? -32.798 12.021 -0.450 1.00 20.32 397 SER A N 1
ATOM 2956 C CA . SER A 1 372 ? -33.840 13.014 -0.174 1.00 22.82 397 SER A CA 1
ATOM 2957 C C . SER A 1 372 ? -33.299 14.435 -0.041 1.00 23.89 397 SER A C 1
ATOM 2958 O O . SER A 1 372 ? -34.068 15.397 -0.003 1.00 27.47 397 SER A O 1
ATOM 2961 N N . LYS A 1 373 ? -31.981 14.569 0.044 1.00 20.18 398 LYS A N 1
ATOM 2962 C CA . LYS A 1 373 ? -31.370 15.876 0.251 1.00 22.15 398 LYS A CA 1
ATOM 2963 C C . LYS A 1 373 ? -30.821 16.470 -1.040 1.00 21.48 398 LYS A C 1
ATOM 2964 O O . LYS A 1 373 ? -30.503 17.655 -1.105 1.00 32.22 398 LYS A O 1
ATOM 2970 N N . ILE A 1 374 ? -30.709 15.635 -2.066 1.00 19.86 399 ILE A N 1
ATOM 2971 C CA . ILE A 1 374 ? -30.288 16.086 -3.380 1.00 22.47 399 ILE A CA 1
ATOM 2972 C C . ILE A 1 374 ? -31.513 16.577 -4.148 1.00 20.64 399 ILE A C 1
ATOM 2973 O O . ILE A 1 374 ? -32.551 15.910 -4.169 1.00 21.20 399 ILE A O 1
ATOM 2978 N N . SER A 1 375 ? -31.406 17.753 -4.759 1.00 20.89 400 SER A N 1
ATOM 2979 C CA . SER A 1 375 ? -32.543 18.345 -5.450 1.00 19.15 400 SER A CA 1
ATOM 2980 C C . SER A 1 375 ? -32.921 17.507 -6.668 1.00 22.44 400 SER A C 1
ATOM 2981 O O . SER A 1 375 ? -32.058 16.868 -7.271 1.00 22.56 400 SER A O 1
ATOM 2984 N N . SER A 1 376 ? -34.203 17.507 -7.022 1.00 21.67 401 SER A N 1
ATOM 2985 C CA . SER A 1 376 ? -34.674 16.718 -8.159 1.00 18.96 401 SER A CA 1
ATOM 2986 C C . SER A 1 376 ? -34.036 17.146 -9.473 1.00 20.44 401 SER A C 1
ATOM 2987 O O . SER A 1 376 ? -33.984 16.361 -10.417 1.00 19.90 401 SER A O 1
ATOM 2990 N N . ASP A 1 377 ? -33.549 18.381 -9.541 1.00 21.73 402 ASP A N 1
ATOM 2991 C CA . ASP A 1 377 ? -32.907 18.836 -10.773 1.00 22.42 402 ASP A CA 1
ATOM 2992 C C . ASP A 1 377 ? -31.389 19.026 -10.673 1.00 21.12 402 ASP A C 1
ATOM 2993 O O . ASP A 1 377 ? -30.777 19.569 -11.592 1.00 22.35 402 ASP A O 1
ATOM 2998 N N . PHE A 1 378 ? -30.781 18.568 -9.581 1.00 20.22 403 PHE A N 1
ATOM 2999 C CA . PHE A 1 378 ? -29.323 18.631 -9.450 1.00 17.71 403 PHE A CA 1
ATOM 3000 C C . PHE A 1 378 ? -28.655 17.922 -10.631 1.00 18.48 403 PHE A C 1
ATOM 3001 O O . PHE A 1 378 ? -27.737 18.456 -11.267 1.00 19.82 403 PHE A O 1
ATOM 3009 N N . THR A 1 379 ? -29.121 16.711 -10.911 1.00 18.25 404 THR A N 1
ATOM 3010 C CA 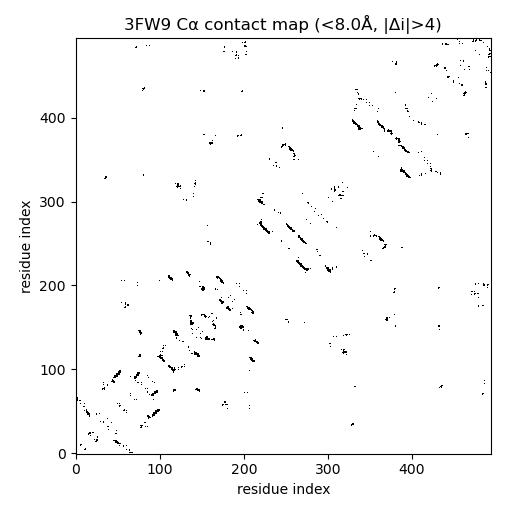. THR A 1 379 ? -28.753 15.991 -12.125 1.00 18.57 404 THR A CA 1
ATOM 3011 C C . THR A 1 379 ? -30.055 15.450 -12.729 1.00 19.38 404 THR A C 1
ATOM 3012 O O . THR A 1 379 ? -31.119 15.598 -12.136 1.00 18.81 404 THR A O 1
ATOM 3016 N N . PRO A 1 380 ? -29.988 14.844 -13.921 1.00 17.23 405 PRO A N 1
ATOM 3017 C CA . PRO A 1 380 ? -31.245 14.434 -14.561 1.00 18.59 405 PRO A CA 1
ATOM 3018 C C . PRO A 1 380 ? -32.124 13.428 -13.802 1.00 15.30 405 PRO A C 1
ATOM 3019 O O . PRO A 1 380 ? -33.336 13.451 -13.996 1.00 17.75 405 PRO A O 1
ATOM 3023 N N . PHE A 1 381 ? -31.542 12.564 -12.975 1.00 16.47 406 PHE A N 1
ATOM 3024 C CA . PHE A 1 381 ? -32.338 11.594 -12.218 1.00 16.16 406 PHE A CA 1
ATOM 3025 C C . PHE A 1 381 ? -33.189 12.354 -11.206 1.00 16.74 406 PHE A C 1
ATOM 3026 O O . PHE A 1 381 ? -32.644 12.997 -10.305 1.00 17.48 406 PHE A O 1
ATOM 3034 N N . PRO A 1 382 ? -34.527 12.301 -11.356 1.00 17.11 407 PRO A N 1
ATOM 3035 C CA . PRO A 1 382 ? -35.386 13.215 -10.596 1.00 17.24 407 PRO A CA 1
ATOM 3036 C C . PRO A 1 382 ? -35.988 12.639 -9.322 1.00 18.75 407 PRO A C 1
ATOM 3037 O O . PRO A 1 382 ? -36.630 13.392 -8.577 1.00 19.29 407 PRO A O 1
ATOM 3041 N N . HIS A 1 383 ? -35.803 11.347 -9.072 1.00 18.08 408 HIS A N 1
ATOM 3042 C CA . HIS A 1 383 ? -36.539 10.686 -7.993 1.00 18.59 408 HIS A CA 1
ATOM 3043 C C . HIS A 1 383 ? -35.811 10.803 -6.661 1.00 17.38 408 HIS A C 1
ATOM 3044 O O . HIS A 1 383 ? -35.055 9.909 -6.259 1.00 18.95 408 HIS A O 1
ATOM 3051 N N . ARG A 1 384 ? -36.046 11.925 -5.985 1.00 18.19 409 ARG A N 1
ATOM 3052 C CA . ARG A 1 384 ? -35.307 12.265 -4.776 1.00 17.26 409 ARG A CA 1
ATOM 3053 C C . ARG A 1 384 ? -36.279 12.327 -3.598 1.00 17.19 409 ARG A C 1
ATOM 3054 O O . ARG A 1 384 ? -36.942 11.329 -3.306 1.00 17.69 409 ARG A O 1
ATOM 3062 N N . SER A 1 385 ? -36.391 13.474 -2.930 1.00 17.41 410 SER A N 1
ATOM 3063 C CA . SER A 1 385 ? -37.339 13.588 -1.825 1.00 19.69 410 SER A CA 1
ATOM 3064 C C . SER A 1 385 ? -38.728 13.095 -2.234 1.00 20.86 410 SER A C 1
ATOM 3065 O O . SER A 1 385 ? -39.207 13.399 -3.326 1.00 21.28 410 SER A O 1
ATOM 3068 N N . GLY A 1 386 ? -39.363 12.325 -1.358 1.00 20.05 411 GLY A N 1
ATOM 3069 C CA . GLY A 1 386 ? -40.684 11.783 -1.641 1.00 22.25 411 GLY A CA 1
ATOM 3070 C C . GLY A 1 386 ? -40.656 10.368 -2.195 1.00 23.52 411 GLY A C 1
ATOM 3071 O O . GLY A 1 386 ? -41.653 9.642 -2.136 1.00 25.54 411 GLY A O 1
ATOM 3072 N N . THR A 1 387 ? -39.515 9.966 -2.741 1.00 20.47 412 THR A N 1
ATOM 3073 C CA . THR A 1 387 ? -39.356 8.613 -3.257 1.00 19.25 412 THR A CA 1
ATOM 3074 C C . THR A 1 387 ? -38.975 7.692 -2.116 1.00 19.68 412 THR A C 1
ATOM 3075 O O . THR A 1 387 ? -37.991 7.937 -1.416 1.00 22.29 412 THR A O 1
ATOM 3079 N N . ARG A 1 388 ? -39.756 6.635 -1.922 1.00 17.82 413 ARG A N 1
ATOM 3080 C CA . ARG A 1 388 ? -39.545 5.738 -0.794 1.00 16.43 413 ARG A CA 1
ATOM 3081 C C . ARG A 1 388 ? -38.705 4.516 -1.166 1.00 18.03 413 ARG A C 1
ATOM 3082 O O . ARG A 1 388 ? -37.685 4.252 -0.533 1.00 18.83 413 ARG A O 1
ATOM 3090 N N . LEU A 1 389 ? -39.148 3.762 -2.171 1.00 16.78 414 LEU A N 1
ATOM 3091 C CA . LEU A 1 389 ? -38.474 2.530 -2.551 1.00 15.81 414 LEU A CA 1
ATOM 3092 C C . LEU A 1 389 ? -38.236 2.422 -4.036 1.00 16.15 414 LEU A C 1
ATOM 3093 O O . LEU A 1 389 ? -38.941 3.042 -4.841 1.00 18.87 414 LEU A O 1
ATOM 3098 N N . MET A 1 390 ? -37.243 1.607 -4.380 1.00 15.51 415 MET A N 1
ATOM 3099 C CA . MET A 1 390 ? -37.089 1.088 -5.732 1.00 16.09 415 MET A CA 1
ATOM 3100 C C . MET A 1 390 ? -37.301 -0.423 -5.668 1.00 18.80 415 MET A C 1
ATOM 3101 O O . MET A 1 390 ? -36.705 -1.110 -4.834 1.00 19.61 415 MET A O 1
ATOM 3106 N N . VAL A 1 391 ? -38.160 -0.932 -6.542 1.00 16.35 416 VAL A N 1
ATOM 3107 C CA . VAL A 1 391 ? -38.559 -2.332 -6.530 1.00 18.78 416 VAL A CA 1
ATOM 3108 C C . VAL A 1 391 ? -38.311 -2.912 -7.911 1.00 19.71 416 VAL A C 1
ATOM 3109 O O . VAL A 1 391 ? -38.914 -2.468 -8.892 1.00 19.73 416 VAL A O 1
ATOM 3113 N N . GLU A 1 392 ? -37.409 -3.885 -7.994 1.00 17.13 417 GLU A N 1
ATOM 3114 C CA A GLU A 1 392 ? -37.068 -4.512 -9.269 0.61 16.52 417 GLU A CA 1
ATOM 3115 C CA B GLU A 1 392 ? -37.090 -4.509 -9.273 0.39 16.53 417 GLU A CA 1
ATOM 3116 C C . GLU A 1 392 ? -37.642 -5.926 -9.333 1.00 18.16 417 GLU A C 1
ATOM 3117 O O . GLU A 1 392 ? -37.562 -6.675 -8.355 1.00 18.62 417 GLU A O 1
ATOM 3128 N N . TYR A 1 393 ? -38.227 -6.278 -10.479 1.00 16.59 418 TYR A N 1
ATOM 3129 C CA . TYR A 1 393 ? -38.777 -7.613 -10.717 1.00 16.35 418 TYR A CA 1
ATOM 3130 C C . TYR A 1 393 ? -37.999 -8.212 -11.873 1.00 19.54 418 TYR A C 1
ATOM 3131 O O . TYR A 1 393 ? -37.859 -7.584 -12.917 1.00 20.12 418 TYR A O 1
ATOM 3140 N N . ILE A 1 394 ? -37.487 -9.422 -11.688 1.00 18.35 419 ILE A N 1
ATOM 3141 C CA . ILE A 1 394 ? -36.623 -10.040 -12.685 1.00 17.84 419 ILE A CA 1
ATOM 3142 C C . ILE A 1 394 ? -37.068 -11.468 -12.913 1.00 19.13 419 ILE A C 1
ATOM 3143 O O . ILE A 1 394 ? -37.420 -12.172 -11.969 1.00 20.30 419 ILE A O 1
ATOM 3148 N N . VAL A 1 395 ? -37.069 -11.901 -14.168 1.00 18.41 420 VAL A N 1
ATOM 3149 C CA . VAL A 1 395 ? -37.195 -13.321 -14.459 1.00 18.64 420 VAL A CA 1
ATOM 3150 C C . VAL A 1 395 ? -36.014 -13.717 -15.345 1.00 20.62 420 VAL A C 1
ATOM 3151 O O . VAL A 1 395 ? -35.663 -12.998 -16.277 1.00 20.27 420 VAL A O 1
ATOM 3155 N N . ALA A 1 396 ? -35.380 -14.839 -15.026 1.00 20.15 421 ALA A N 1
ATOM 3156 C CA . ALA A 1 396 ? -34.136 -15.227 -15.684 1.00 22.10 421 ALA A CA 1
ATOM 3157 C C . ALA A 1 396 ? -34.112 -16.730 -15.902 1.00 21.71 421 ALA A C 1
ATOM 3158 O O . ALA A 1 396 ? -34.702 -17.488 -15.128 1.00 25.50 421 ALA A O 1
ATOM 3160 N N . TRP A 1 397 ? -33.437 -17.169 -16.960 1.00 21.72 422 TRP A N 1
ATOM 3161 C CA . TRP A 1 397 ? -33.453 -18.587 -17.301 1.00 23.26 422 TRP A CA 1
ATOM 3162 C C . TRP A 1 397 ? -32.208 -18.975 -18.083 1.00 26.29 422 TRP A C 1
ATOM 3163 O O . TRP A 1 397 ? -31.596 -18.140 -18.744 1.00 25.10 422 TRP A O 1
ATOM 3174 N N . ASN A 1 398 ? -31.827 -20.244 -17.997 1.00 26.94 423 ASN A N 1
ATOM 3175 C CA . ASN A 1 398 ? -30.689 -20.726 -18.767 1.00 30.14 423 ASN A CA 1
ATOM 3176 C C . ASN A 1 398 ? -31.132 -21.329 -20.093 1.00 29.14 423 ASN A C 1
ATOM 3177 O O . ASN A 1 398 ? -32.329 -21.452 -20.366 1.00 28.40 423 ASN A O 1
ATOM 3182 N N . GLN A 1 399 ? -30.162 -21.695 -20.922 1.00 31.61 424 GLN A N 1
ATOM 3183 C CA . GLN A 1 399 ? -30.454 -22.154 -22.274 1.00 36.48 424 GLN A CA 1
ATOM 3184 C C . GLN A 1 399 ? -31.360 -23.381 -22.291 1.00 33.97 424 GLN A C 1
ATOM 3185 O O . GLN A 1 399 ? -32.157 -23.557 -23.212 1.00 34.68 424 GLN A O 1
ATOM 3191 N N . SER A 1 400 ? -31.246 -24.226 -21.272 1.00 33.70 425 SER A N 1
ATOM 3192 C CA . SER A 1 400 ? -32.036 -25.452 -21.226 1.00 32.58 425 SER A CA 1
ATOM 3193 C C . SER A 1 400 ? -33.507 -25.170 -20.933 1.00 33.27 425 SER A C 1
ATOM 3194 O O . SER A 1 400 ? -34.354 -26.054 -21.069 1.00 36.44 425 SER A O 1
ATOM 3197 N N . GLU A 1 401 ? -33.805 -23.934 -20.541 1.00 30.81 426 GLU A N 1
ATOM 3198 C CA . GLU A 1 401 ? -35.161 -23.546 -20.163 1.00 32.72 426 GLU A CA 1
ATOM 3199 C C . GLU A 1 401 ? -35.824 -22.661 -21.217 1.00 33.43 426 GLU A C 1
ATOM 3200 O O . GLU A 1 401 ? -36.900 -22.111 -20.983 1.00 30.41 426 GLU A O 1
ATOM 3206 N N . GLN A 1 402 ? -35.179 -22.530 -22.374 1.00 33.44 427 GLN A N 1
ATOM 3207 C CA . GLN A 1 402 ? -35.642 -21.629 -23.429 1.00 36.52 427 GLN A CA 1
ATOM 3208 C C . GLN A 1 402 ? -37.095 -21.849 -23.853 1.00 34.68 427 GLN A C 1
ATOM 3209 O O . GLN A 1 402 ? -37.780 -20.903 -24.241 1.00 33.49 427 GLN A O 1
ATOM 3215 N N . LYS A 1 403 ? -37.558 -23.094 -23.784 1.00 34.05 428 LYS A N 1
ATOM 3216 C CA . LYS A 1 403 ? -38.921 -23.427 -24.189 1.00 38.41 428 LYS A CA 1
ATOM 3217 C C . LYS A 1 403 ? -39.950 -22.605 -23.421 1.00 35.69 428 LYS A C 1
ATOM 3218 O O . LYS A 1 403 ? -41.042 -22.340 -23.921 1.00 32.58 428 LYS A O 1
ATOM 3224 N N . LYS A 1 404 ? -39.588 -22.192 -22.210 1.00 31.08 429 LYS A N 1
ATOM 3225 C CA . LYS A 1 404 ? -40.523 -21.506 -21.323 1.00 29.03 429 LYS A CA 1
ATOM 3226 C C . LYS A 1 404 ? -40.463 -19.982 -21.414 1.00 26.82 429 LYS A C 1
ATOM 3227 O O . LYS A 1 404 ? -41.102 -19.288 -20.624 1.00 24.59 429 LYS A O 1
ATOM 3233 N N . LYS A 1 405 ? -39.706 -19.467 -22.378 1.00 25.52 430 LYS A N 1
ATOM 3234 C CA . LYS A 1 405 ? -39.528 -18.026 -22.523 1.00 26.82 430 LYS A CA 1
ATOM 3235 C C . LYS A 1 405 ? -40.839 -17.238 -22.480 1.00 24.15 430 LYS A C 1
ATOM 3236 O O . LYS A 1 405 ? -40.986 -16.304 -21.695 1.00 24.22 430 LYS A O 1
ATOM 3242 N N . THR A 1 406 ? -41.790 -17.603 -23.330 1.00 26.46 431 THR A N 1
ATOM 3243 C CA . THR A 1 406 ? -43.050 -16.874 -23.390 1.00 22.87 431 THR A CA 1
ATOM 3244 C C . THR A 1 406 ? -43.738 -16.876 -22.029 1.00 23.34 431 THR A C 1
ATOM 3245 O O . THR A 1 406 ? -44.241 -15.846 -21.579 1.00 22.81 431 THR A O 1
ATOM 3249 N N . GLU A 1 407 ? -43.742 -18.034 -21.375 1.00 22.25 432 GLU A N 1
ATOM 3250 C CA . GLU A 1 407 ? -44.323 -18.172 -20.038 1.00 22.11 432 GLU A CA 1
ATOM 3251 C C . GLU A 1 407 ? -43.629 -17.267 -19.019 1.00 22.14 432 GLU A C 1
ATOM 3252 O O . GLU A 1 407 ? -44.288 -16.624 -18.194 1.00 22.50 432 GLU A O 1
ATOM 3258 N N . PHE A 1 408 ? -42.301 -17.225 -19.069 1.00 21.64 433 PHE A N 1
ATOM 3259 C CA . PHE A 1 408 ? -41.535 -16.383 -18.155 1.00 20.66 433 PHE A CA 1
ATOM 3260 C C . PHE A 1 408 ? -41.905 -14.916 -18.332 1.00 19.07 433 PHE A C 1
ATOM 3261 O O . PHE A 1 408 ? -42.130 -14.193 -17.354 1.00 20.12 433 PHE A O 1
ATOM 3269 N N . LEU A 1 409 ? -41.959 -14.474 -19.584 1.00 21.53 434 LEU A N 1
ATOM 3270 C CA . LEU A 1 409 ? -42.292 -13.084 -19.877 1.00 22.66 434 LEU A CA 1
ATOM 3271 C C . LEU A 1 409 ? -43.728 -12.763 -19.474 1.00 22.08 434 LEU A C 1
ATOM 3272 O O . LEU A 1 409 ? -44.012 -11.658 -19.003 1.00 24.01 434 LEU A O 1
ATOM 3277 N N . ASP A 1 410 ? -44.632 -13.724 -19.655 1.00 22.66 435 ASP A N 1
ATOM 3278 C CA . ASP A 1 410 ? -46.015 -13.536 -19.235 1.00 20.84 435 ASP A CA 1
ATOM 3279 C C . ASP A 1 410 ? -46.085 -13.345 -17.718 1.00 22.11 435 ASP A C 1
ATOM 3280 O O . ASP A 1 410 ? -46.821 -12.490 -17.225 1.00 21.55 435 ASP A O 1
ATOM 3285 N N . TRP A 1 411 ? -45.308 -14.137 -16.986 1.00 20.23 436 TRP A N 1
ATOM 3286 C CA . TRP A 1 411 ? -45.288 -14.036 -15.530 1.00 18.50 436 TRP A CA 1
ATOM 3287 C C . TRP A 1 411 ? -44.873 -12.627 -15.112 1.00 21.97 436 TRP A C 1
ATOM 3288 O O . TRP A 1 411 ? -45.508 -12.009 -14.255 1.00 20.26 436 TRP A O 1
ATOM 3299 N N . LEU A 1 412 ? -43.815 -12.119 -15.733 1.00 19.93 437 LEU A N 1
ATOM 3300 C CA . LEU A 1 412 ? -43.292 -10.799 -15.397 1.00 21.64 437 LEU A CA 1
ATOM 3301 C C . LEU A 1 412 ? -44.313 -9.707 -15.710 1.00 21.20 437 LEU A C 1
ATOM 3302 O O . LEU A 1 412 ? -44.521 -8.776 -14.925 1.00 18.43 437 LEU A O 1
ATOM 3307 N N . GLU A 1 413 ? -44.956 -9.829 -16.865 1.00 20.44 438 GLU A N 1
ATOM 3308 C CA . GLU A 1 413 ? -45.987 -8.885 -17.267 1.00 20.17 438 GLU A CA 1
ATOM 3309 C C . GLU A 1 413 ? -47.092 -8.823 -16.217 1.00 20.02 438 GLU A C 1
ATOM 3310 O O . GLU A 1 413 ? -47.572 -7.744 -15.858 1.00 19.31 438 GLU A O 1
ATOM 3316 N N . LYS A 1 414 ? -47.490 -9.990 -15.721 1.00 19.70 439 LYS A N 1
ATOM 3317 C CA . LYS A 1 414 ? -48.583 -10.068 -14.759 1.00 20.02 439 LYS A CA 1
ATOM 3318 C C . LYS A 1 414 ? -48.186 -9.526 -13.385 1.00 18.34 439 LYS A C 1
ATOM 3319 O O . LYS A 1 414 ? -49.008 -8.928 -12.694 1.00 21.18 439 LYS A O 1
ATOM 3325 N N . VAL A 1 415 ? -46.930 -9.722 -12.992 1.00 18.64 440 VAL A N 1
ATOM 3326 C CA . VAL A 1 415 ? -46.430 -9.118 -11.757 1.00 17.61 440 VAL A CA 1
ATOM 3327 C C . VAL A 1 415 ? -46.494 -7.592 -11.826 1.00 19.75 440 VAL A C 1
ATOM 3328 O O . VAL A 1 415 ? -46.940 -6.928 -10.886 1.00 18.70 440 VAL A O 1
ATOM 3332 N N . TYR A 1 416 ? -46.036 -7.035 -12.941 1.00 19.05 441 TYR A N 1
ATOM 3333 C CA . TYR A 1 416 ? -46.035 -5.589 -13.119 1.00 17.62 441 TYR A CA 1
ATOM 3334 C C . TYR A 1 416 ? -47.472 -5.037 -13.091 1.00 18.10 441 TYR A C 1
ATOM 3335 O O . TYR A 1 416 ? -47.736 -3.978 -12.505 1.00 19.02 441 TYR A O 1
ATOM 3344 N N . GLU A 1 417 ? -48.410 -5.764 -13.697 1.00 18.28 442 GLU A N 1
ATOM 3345 C CA . GLU A 1 417 ? -49.806 -5.341 -13.659 1.00 20.38 442 GLU A CA 1
ATOM 3346 C C . GLU A 1 417 ? -50.366 -5.429 -12.236 1.00 19.42 442 GLU A C 1
ATOM 3347 O O . GLU A 1 417 ? -51.114 -4.552 -11.800 1.00 21.08 442 GLU A O 1
ATOM 3353 N N . PHE A 1 418 ? -49.994 -6.476 -11.504 1.00 19.47 443 PHE A N 1
ATOM 3354 C CA . PHE A 1 418 ? -50.455 -6.611 -10.125 1.00 19.97 443 PHE A CA 1
ATOM 3355 C C . PHE A 1 418 ? -49.997 -5.442 -9.239 1.00 18.00 443 PHE A C 1
ATOM 3356 O O . PHE A 1 418 ? -50.738 -4.974 -8.373 1.00 19.03 443 PHE A O 1
ATOM 3364 N N . MET A 1 419 ? -48.771 -4.973 -9.446 1.00 16.74 444 MET A N 1
ATOM 3365 C CA . MET A 1 419 ? -48.218 -3.931 -8.589 1.00 17.62 444 MET A CA 1
ATOM 3366 C C . MET A 1 419 ? -48.732 -2.528 -8.911 1.00 18.38 444 MET A C 1
ATOM 3367 O O . MET A 1 419 ? -48.554 -1.597 -8.122 1.00 17.41 444 MET A O 1
ATOM 3372 N N . LYS A 1 420 ? -49.369 -2.380 -10.068 1.00 18.62 445 LYS A N 1
ATOM 3373 C CA . LYS A 1 420 ? -49.799 -1.067 -10.556 1.00 19.09 445 LYS A CA 1
ATOM 3374 C C . LYS A 1 420 ? -50.453 -0.135 -9.522 1.00 20.41 445 LYS A C 1
ATOM 3375 O O . LYS A 1 420 ? -50.052 1.013 -9.405 1.00 21.98 445 LYS A O 1
ATOM 3381 N N . PRO A 1 421 ? -51.455 -0.619 -8.768 1.00 19.39 446 PRO A N 1
ATOM 3382 C CA . PRO A 1 421 ? -52.156 0.285 -7.843 1.00 20.12 446 PRO A CA 1
ATOM 3383 C C . PRO A 1 421 ? -51.314 0.737 -6.653 1.00 22.51 446 PRO A C 1
ATOM 3384 O O . PRO A 1 421 ? -51.673 1.711 -5.986 1.00 21.75 446 PRO A O 1
ATOM 3388 N N . PHE A 1 422 ? -50.218 0.040 -6.377 1.00 20.23 447 PHE A N 1
ATOM 3389 C CA . PHE A 1 422 ? -49.460 0.307 -5.159 1.00 21.69 447 PHE A CA 1
ATOM 3390 C C . PHE A 1 422 ? -48.268 1.220 -5.373 1.00 22.59 447 PHE A C 1
ATOM 3391 O O . PHE A 1 422 ? -47.712 1.756 -4.418 1.00 22.51 447 PHE A O 1
ATOM 3399 N N . VAL A 1 423 ? -47.865 1.394 -6.625 1.00 19.33 448 VAL A N 1
ATOM 3400 C CA . VAL A 1 423 ? -46.625 2.102 -6.909 1.00 19.14 448 VAL A CA 1
ATOM 3401 C C . VAL A 1 423 ? -46.923 3.479 -7.477 1.00 19.89 448 VAL A C 1
ATOM 3402 O O . VAL A 1 423 ? -48.074 3.897 -7.509 1.00 22.46 448 VAL A O 1
ATOM 3406 N N . SER A 1 424 ? -45.887 4.197 -7.900 1.00 20.63 449 SER A N 1
ATOM 3407 C CA . SER A 1 424 ? -46.084 5.536 -8.437 1.00 18.68 449 SER A CA 1
ATOM 3408 C C . SER A 1 424 ? -47.025 5.507 -9.629 1.00 20.79 449 SER A C 1
ATOM 3409 O O . SER A 1 424 ? -47.047 4.545 -10.397 1.00 21.06 449 SER A O 1
ATOM 3412 N N . LYS A 1 425 ? -47.806 6.568 -9.779 1.00 23.07 450 LYS A N 1
ATOM 3413 C CA . LYS A 1 425 ? -48.747 6.652 -10.889 1.00 23.43 450 LYS A CA 1
ATOM 3414 C C . LYS A 1 425 ? -48.870 8.091 -11.371 1.00 27.49 450 LYS A C 1
ATOM 3415 O O . LYS A 1 425 ? -48.576 9.027 -10.629 1.00 27.19 450 LYS A O 1
ATOM 3421 N N . ASN A 1 426 ? -49.287 8.255 -12.623 1.00 27.27 451 ASN A N 1
ATOM 3422 C CA . ASN A 1 426 ? -49.501 9.578 -13.206 1.00 28.81 451 ASN A CA 1
ATOM 3423 C C . ASN A 1 426 ? -48.269 10.485 -13.177 1.00 32.07 451 ASN A C 1
ATOM 3424 O O . ASN A 1 426 ? -48.313 11.576 -12.607 1.00 36.24 451 ASN A O 1
ATOM 3429 N N . PRO A 1 427 ? -47.167 10.040 -13.800 1.00 26.19 452 PRO A N 1
ATOM 3430 C CA . PRO A 1 427 ? -47.054 8.759 -14.504 1.00 23.95 452 PRO A CA 1
ATOM 3431 C C . PRO A 1 427 ? -46.397 7.684 -13.643 1.00 23.78 452 PRO A C 1
ATOM 3432 O O . PRO A 1 427 ? -45.846 7.980 -12.579 1.00 22.79 452 PRO A O 1
ATOM 3436 N N . ARG A 1 428 ? -46.445 6.444 -14.113 1.00 21.28 453 ARG A N 1
ATOM 3437 C CA . ARG A 1 428 ? -45.709 5.369 -13.461 1.00 17.64 453 ARG A CA 1
ATOM 3438 C C . ARG A 1 428 ? -44.223 5.582 -13.736 1.00 20.09 453 ARG A C 1
ATOM 3439 O O . ARG A 1 428 ? -43.778 5.562 -14.888 1.00 20.68 453 ARG A O 1
ATOM 3447 N N . LEU A 1 429 ? -43.464 5.804 -12.669 1.00 18.66 454 LEU A N 1
ATOM 3448 C CA . LEU A 1 429 ? -42.077 6.243 -12.789 1.00 19.43 454 LEU A CA 1
ATOM 3449 C C . LEU A 1 429 ? -41.137 5.113 -13.169 1.00 19.17 454 LEU A C 1
ATOM 3450 O O . LEU A 1 429 ? -41.409 3.945 -12.907 1.00 19.54 454 LEU A O 1
ATOM 3455 N N . GLY A 1 430 ? -40.027 5.480 -13.794 1.00 17.52 455 GLY A N 1
ATOM 3456 C CA . GLY A 1 430 ? -38.998 4.525 -14.152 1.00 17.36 455 GLY A CA 1
ATOM 3457 C C . GLY A 1 430 ? -37.607 5.108 -13.975 1.00 16.37 455 GLY A C 1
ATOM 3458 O O . GLY A 1 430 ? -37.437 6.185 -13.405 1.00 16.85 455 GLY A O 1
ATOM 3459 N N . TYR A 1 431 ? -36.616 4.397 -14.491 1.00 15.61 456 TYR A N 1
ATOM 3460 C CA . TYR A 1 431 ? -35.211 4.726 -14.269 1.00 16.99 456 TYR A CA 1
ATOM 3461 C C . TYR A 1 431 ? -34.480 4.402 -15.561 1.00 17.57 456 TYR A C 1
ATOM 3462 O O . TYR A 1 431 ? -34.579 3.282 -16.056 1.00 16.94 456 TYR A O 1
ATOM 3471 N N . VAL A 1 432 ? -33.769 5.376 -16.127 1.00 14.43 457 VAL A N 1
ATOM 3472 C CA . VAL A 1 432 ? -33.217 5.175 -17.471 1.00 15.57 457 VAL A CA 1
ATOM 3473 C C . VAL A 1 432 ? -32.185 4.040 -17.550 1.00 18.52 457 VAL A C 1
ATOM 3474 O O . VAL A 1 432 ? -32.050 3.412 -18.591 1.00 19.71 457 VAL A O 1
ATOM 3478 N N . ASN A 1 433 ? -31.463 3.761 -16.467 1.00 16.21 458 ASN A N 1
ATOM 3479 C CA . ASN A 1 433 ? -30.570 2.598 -16.472 1.00 17.93 458 ASN A CA 1
ATOM 3480 C C . ASN A 1 433 ? -31.343 1.281 -16.500 1.00 18.42 458 ASN A C 1
ATOM 3481 O O . ASN A 1 433 ? -30.770 0.223 -16.783 1.00 20.21 458 ASN A O 1
ATOM 3486 N N . HIS A 1 434 ? -32.634 1.358 -16.184 1.00 18.16 459 HIS A N 1
ATOM 3487 C CA A HIS A 1 434 ? -33.508 0.190 -16.261 0.44 19.01 459 HIS A CA 1
ATOM 3488 C CA B HIS A 1 434 ? -33.540 0.219 -16.224 0.56 19.04 459 HIS A CA 1
ATOM 3489 C C . HIS A 1 434 ? -34.422 0.370 -17.456 1.00 20.99 459 HIS A C 1
ATOM 3490 O O . HIS A 1 434 ? -35.638 0.192 -17.376 1.00 22.26 459 HIS A O 1
ATOM 3503 N N . ILE A 1 435 ? -33.802 0.718 -18.579 1.00 23.07 460 ILE A N 1
ATOM 3504 C CA A ILE A 1 435 ? -34.514 1.007 -19.817 0.38 21.54 460 ILE A CA 1
ATOM 3505 C CA B ILE A 1 435 ? -34.529 1.010 -19.805 0.62 19.99 460 ILE A CA 1
ATOM 3506 C C . ILE A 1 435 ? -35.534 -0.084 -20.138 1.00 23.99 460 ILE A C 1
ATOM 3507 O O . ILE A 1 435 ? -35.216 -1.274 -20.089 1.00 25.28 460 ILE A O 1
ATOM 3516 N N . ASP A 1 436 ? -36.752 0.336 -20.471 1.00 20.65 461 ASP A N 1
ATOM 3517 C CA . ASP A 1 436 ? -37.851 -0.586 -20.725 1.00 23.49 461 ASP A CA 1
ATOM 3518 C C . ASP A 1 436 ? -38.574 -0.205 -22.008 1.00 20.48 461 ASP A C 1
ATOM 3519 O O . ASP A 1 436 ? -39.271 0.810 -22.064 1.00 22.20 461 ASP A O 1
ATOM 3524 N N . LEU A 1 437 ? -38.412 -1.028 -23.038 1.00 19.96 462 LEU A N 1
ATOM 3525 C CA . LEU A 1 437 ? -38.989 -0.727 -24.343 1.00 21.94 462 LEU A CA 1
ATOM 3526 C C . LEU A 1 437 ? -40.480 -1.014 -24.418 1.00 22.08 462 LEU A C 1
ATOM 3527 O O . LEU A 1 437 ? -41.122 -0.704 -25.421 1.00 25.68 462 LEU A O 1
ATOM 3532 N N . ASP A 1 438 ? -41.038 -1.601 -23.365 1.00 23.77 463 ASP A N 1
ATOM 3533 C CA . ASP A 1 438 ? -42.480 -1.813 -23.333 1.00 22.88 463 ASP A CA 1
ATOM 3534 C C . ASP A 1 438 ? -43.187 -0.460 -23.310 1.00 33.97 463 ASP A C 1
ATOM 3535 O O . ASP A 1 438 ? -44.353 -0.350 -23.683 1.00 41.43 463 ASP A O 1
ATOM 3540 N N . LEU A 1 439 ? -42.469 0.567 -22.864 1.00 31.00 464 LEU A N 1
ATOM 3541 C CA . LEU A 1 439 ? -43.000 1.928 -22.830 1.00 35.83 464 LEU A CA 1
ATOM 3542 C C . LEU A 1 439 ? -43.184 2.498 -24.235 1.00 39.27 464 LEU A C 1
ATOM 3543 O O . LEU A 1 439 ? -43.838 3.525 -24.412 1.00 48.65 464 LEU A O 1
ATOM 3548 N N . GLY A 1 440 ? -42.599 1.831 -25.228 1.00 32.90 465 GLY A N 1
ATOM 3549 C CA . GLY A 1 440 ? -42.658 2.284 -26.607 1.00 27.38 465 GLY A CA 1
ATOM 3550 C C . GLY A 1 440 ? -41.276 2.633 -27.143 1.00 23.56 465 GLY A C 1
ATOM 3551 O O . GLY A 1 440 ? -40.272 2.416 -26.466 1.00 25.70 465 GLY A O 1
ATOM 3552 N N . GLY A 1 441 ? -41.221 3.170 -28.358 1.00 22.78 466 GLY A N 1
ATOM 3553 C CA . GLY A 1 441 ? -39.958 3.549 -28.967 1.00 22.21 466 GLY A CA 1
ATOM 3554 C C . GLY A 1 441 ? -40.136 4.311 -30.269 1.00 23.24 466 GLY A C 1
ATOM 3555 O O . GLY A 1 441 ? -41.163 4.188 -30.940 1.00 28.33 466 GLY A O 1
ATOM 3556 N N . ILE A 1 442 ? -39.130 5.101 -30.617 1.00 20.09 467 ILE A N 1
ATOM 3557 C CA . ILE A 1 442 ? -39.124 5.880 -31.846 1.00 20.82 467 ILE A CA 1
ATOM 3558 C C . ILE A 1 442 ? -38.373 5.168 -32.957 1.00 21.50 467 ILE A C 1
ATOM 3559 O O . ILE A 1 442 ? -37.236 4.737 -32.767 1.00 23.53 467 ILE A O 1
ATOM 3564 N N . ASP A 1 443 ? -39.007 5.058 -34.122 1.00 24.16 468 ASP A N 1
ATOM 3565 C CA . ASP A 1 443 ? -38.301 4.682 -35.341 1.00 25.30 468 ASP A CA 1
ATOM 3566 C C . ASP A 1 443 ? -37.841 5.966 -36.023 1.00 24.16 468 ASP A C 1
ATOM 3567 O O . ASP A 1 443 ? -38.645 6.691 -36.621 1.00 21.83 468 ASP A O 1
ATOM 3572 N N . TRP A 1 444 ? -36.546 6.246 -35.920 1.00 23.33 469 TRP A N 1
ATOM 3573 C CA . TRP A 1 444 ? -35.995 7.495 -36.428 1.00 18.92 469 TRP A CA 1
ATOM 3574 C C . TRP A 1 444 ? -36.015 7.571 -37.952 1.00 20.67 469 TRP A C 1
ATOM 3575 O O . TRP A 1 444 ? -35.727 8.614 -38.529 1.00 25.98 469 TRP A O 1
ATOM 3586 N N . GLY A 1 445 ? -36.379 6.467 -38.596 1.00 24.07 470 GLY A N 1
ATOM 3587 C CA . GLY A 1 445 ? -36.488 6.451 -40.045 1.00 26.96 470 GLY A CA 1
ATOM 3588 C C . GLY A 1 445 ? -37.893 6.742 -40.534 1.00 26.52 470 GLY A C 1
ATOM 3589 O O . GLY A 1 445 ? -38.148 6.772 -41.738 1.00 29.14 470 GLY A O 1
ATOM 3590 N N . ASN A 1 446 ? -38.804 6.969 -39.594 1.00 24.98 471 ASN A N 1
ATOM 3591 C CA . ASN A 1 446 ? -40.219 7.169 -39.889 1.00 23.34 471 ASN A CA 1
ATOM 3592 C C . ASN A 1 446 ? -40.591 8.642 -39.744 1.00 25.33 471 ASN A C 1
ATOM 3593 O O . ASN A 1 446 ? -40.655 9.167 -38.637 1.00 23.64 471 ASN A O 1
ATOM 3598 N N . LYS A 1 447 ? -40.835 9.304 -40.870 1.00 25.53 472 LYS A N 1
ATOM 3599 C CA . LYS A 1 447 ? -41.002 10.753 -40.891 1.00 28.00 472 LYS A CA 1
ATOM 3600 C C . LYS A 1 447 ? -42.161 11.249 -40.025 1.00 24.90 472 LYS A C 1
ATOM 3601 O O . LYS A 1 447 ? -42.023 12.249 -39.314 1.00 27.47 472 LYS A O 1
ATOM 3607 N N . THR A 1 448 ? -43.304 10.571 -40.093 1.00 24.57 473 THR A N 1
ATOM 3608 C CA . THR A 1 448 ? -44.480 11.021 -39.349 1.00 21.51 473 THR A CA 1
ATOM 3609 C C 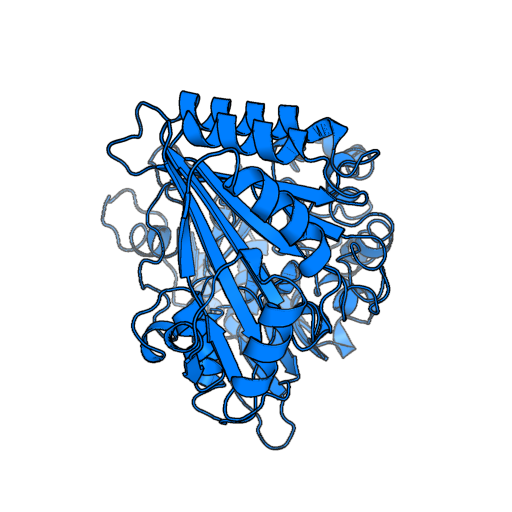. THR A 1 448 ? -44.221 10.914 -37.847 1.00 22.64 473 THR A C 1
ATOM 3610 O O . THR A 1 448 ? -44.630 11.778 -37.074 1.00 23.11 473 THR A O 1
ATOM 3614 N N . VAL A 1 449 ? -43.527 9.859 -37.440 1.00 22.60 474 VAL A N 1
ATOM 3615 C CA . VAL A 1 449 ? -43.171 9.686 -36.037 1.00 22.25 474 VAL A CA 1
ATOM 3616 C C . VAL A 1 449 ? -42.170 10.753 -35.602 1.00 21.02 474 VAL A C 1
ATOM 3617 O O . VAL A 1 449 ? -42.357 11.416 -34.577 1.00 23.04 474 VAL A O 1
ATOM 3621 N N . VAL A 1 450 ? -41.123 10.945 -36.394 1.00 21.13 475 VAL A N 1
ATOM 3622 C CA . VAL A 1 450 ? -40.111 11.940 -36.054 1.00 22.45 475 VAL A CA 1
ATOM 3623 C C . VAL A 1 450 ? -40.686 13.358 -35.943 1.00 20.62 475 VAL A C 1
ATOM 3624 O O . VAL A 1 450 ? -40.272 14.128 -35.079 1.00 24.13 475 VAL A O 1
ATOM 3628 N N . ASN A 1 451 ? -41.643 13.699 -36.803 1.00 21.07 476 ASN A N 1
ATOM 3629 C CA . ASN A 1 451 ? -42.303 15.000 -36.719 1.00 23.69 476 ASN A CA 1
ATOM 3630 C C . ASN A 1 451 ? -42.879 15.258 -35.329 1.00 21.74 476 ASN A C 1
ATOM 3631 O O . ASN A 1 451 ? -42.889 16.394 -34.850 1.00 27.36 476 ASN A O 1
ATOM 3636 N N . ASN A 1 452 ? -43.361 14.196 -34.689 1.00 21.98 477 ASN A N 1
ATOM 3637 C CA . ASN A 1 452 ? -44.027 14.313 -33.402 1.00 23.74 477 ASN A CA 1
ATOM 3638 C C . ASN A 1 452 ? -43.204 13.689 -32.287 1.00 24.28 477 ASN A C 1
ATOM 3639 O O . ASN A 1 452 ? -43.756 13.223 -31.287 1.00 21.12 477 ASN A O 1
ATOM 3644 N N . ALA A 1 453 ? -41.886 13.677 -32.468 1.00 21.27 478 ALA A N 1
ATOM 3645 C CA . ALA A 1 453 ? -40.995 12.934 -31.586 1.00 18.38 478 ALA A CA 1
ATOM 3646 C C . ALA A 1 453 ? -41.036 13.410 -30.144 1.00 20.18 478 ALA A C 1
ATOM 3647 O O . ALA A 1 453 ? -40.940 12.606 -29.224 1.00 20.74 478 ALA A O 1
ATOM 3649 N N . ILE A 1 454 ? -41.165 14.714 -29.941 1.00 21.43 479 ILE A N 1
ATOM 3650 C CA . ILE A 1 454 ? -41.165 15.231 -28.578 1.00 21.27 479 ILE A CA 1
ATOM 3651 C C . ILE A 1 454 ? -42.368 14.723 -27.776 1.00 22.97 479 ILE A C 1
ATOM 3652 O O . ILE A 1 454 ? -42.195 14.208 -26.671 1.00 23.18 479 ILE A O 1
ATOM 3657 N N . GLU A 1 455 ? -43.577 14.829 -28.325 1.00 21.07 480 GLU A N 1
ATOM 3658 C CA A GLU A 1 455 ? -44.766 14.338 -27.637 0.57 22.73 480 GLU A CA 1
ATOM 3659 C CA B GLU A 1 455 ? -44.766 14.334 -27.627 0.43 22.74 480 GLU A CA 1
ATOM 3660 C C . GLU A 1 455 ? -44.715 12.824 -27.434 1.00 24.41 480 GLU A C 1
ATOM 3661 O O . GLU A 1 455 ? -45.000 12.320 -26.347 1.00 24.18 480 GLU A O 1
ATOM 3672 N N . ILE A 1 456 ? -44.359 12.105 -28.490 1.00 21.26 481 ILE A N 1
ATOM 3673 C CA . ILE A 1 456 ? -44.302 10.652 -28.433 1.00 21.11 481 ILE A CA 1
ATOM 3674 C C 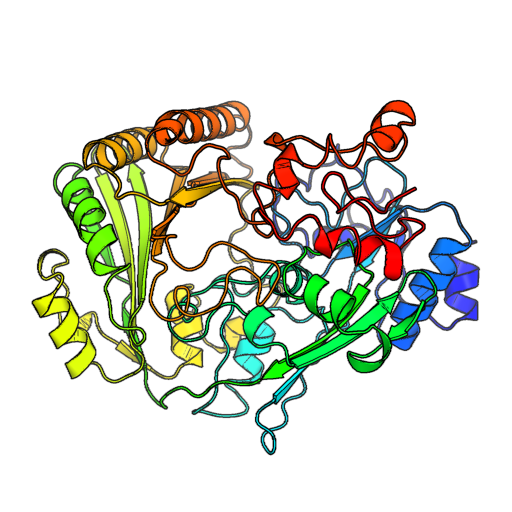. ILE A 1 456 ? -43.333 10.184 -27.352 1.00 23.04 481 ILE A C 1
ATOM 3675 O O . ILE A 1 456 ? -43.648 9.285 -26.571 1.00 24.12 481 ILE A O 1
ATOM 3680 N N . SER A 1 457 ? -42.170 10.824 -27.295 1.00 19.55 482 SER A N 1
ATOM 3681 C CA A SER A 1 457 ? -41.115 10.411 -26.374 0.26 19.70 482 SER A CA 1
ATOM 3682 C CA B SER A 1 457 ? -41.105 10.430 -26.373 0.74 18.68 482 SER A CA 1
ATOM 3683 C C . SER A 1 457 ? -41.419 10.776 -24.921 1.00 22.96 482 SER A C 1
ATOM 3684 O O . SER A 1 457 ? -40.735 10.308 -24.008 1.00 23.37 482 SER A O 1
ATOM 3689 N N . ARG A 1 458 ? -42.434 11.611 -24.711 1.00 21.94 483 ARG A N 1
ATOM 3690 C CA . ARG A 1 458 ? -42.826 11.995 -23.356 1.00 24.73 483 ARG A CA 1
ATOM 3691 C C . ARG A 1 458 ? -43.270 10.784 -22.547 1.00 25.16 483 ARG A C 1
ATOM 3692 O O . ARG A 1 458 ? -43.101 10.752 -21.327 1.00 24.36 483 ARG A O 1
ATOM 3700 N N . SER A 1 459 ? -43.831 9.786 -23.223 1.00 24.87 484 SER A N 1
ATOM 3701 C CA . SER A 1 459 ? -44.29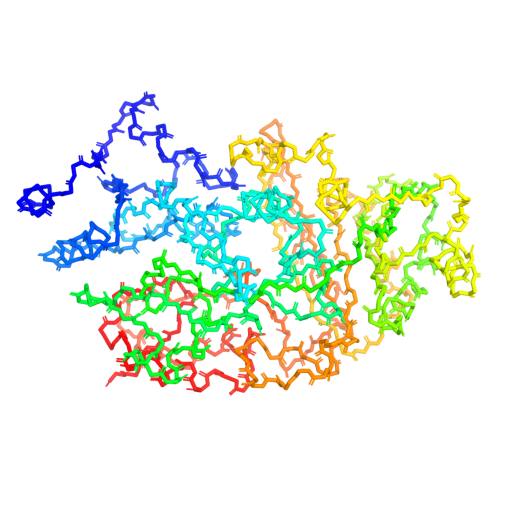0 8.572 -22.549 1.00 23.49 484 SER A CA 1
ATOM 3702 C C . SER A 1 459 ? -43.220 8.023 -21.612 1.00 24.76 484 SER A C 1
ATOM 3703 O O . SER A 1 459 ? -43.451 7.855 -20.412 1.00 35.31 484 SER A O 1
ATOM 3706 N N . TRP A 1 460 ? -42.048 7.742 -22.160 1.00 20.28 485 TRP A N 1
ATOM 3707 C CA . TRP A 1 460 ? -40.958 7.234 -21.337 1.00 20.24 485 TRP A CA 1
ATOM 3708 C C . TRP A 1 460 ? -40.113 8.358 -20.741 1.00 21.18 485 TRP A C 1
ATOM 3709 O O . TRP A 1 460 ? -39.612 8.234 -19.623 1.00 19.84 485 TRP A O 1
ATOM 3720 N N . GLY A 1 461 ? -39.951 9.449 -21.482 1.00 19.81 486 GLY A N 1
ATOM 3721 C CA . GLY A 1 461 ? -39.122 10.555 -21.036 1.00 19.16 486 GLY A CA 1
ATOM 3722 C C . GLY A 1 461 ? -39.536 11.118 -19.691 1.00 19.98 486 GLY A C 1
ATOM 3723 O O . GLY A 1 461 ? -38.696 11.365 -18.822 1.00 20.58 486 GLY A O 1
ATOM 3724 N N . GLU A 1 462 ? -40.832 11.330 -19.510 1.00 18.84 487 GLU A N 1
ATOM 3725 C CA . GLU A 1 462 ? -41.322 11.863 -18.248 1.00 21.51 487 GLU A CA 1
ATOM 3726 C C . GLU A 1 462 ? -41.265 10.833 -17.124 1.00 20.87 487 GLU A C 1
ATOM 3727 O O . GLU A 1 462 ? -41.110 11.19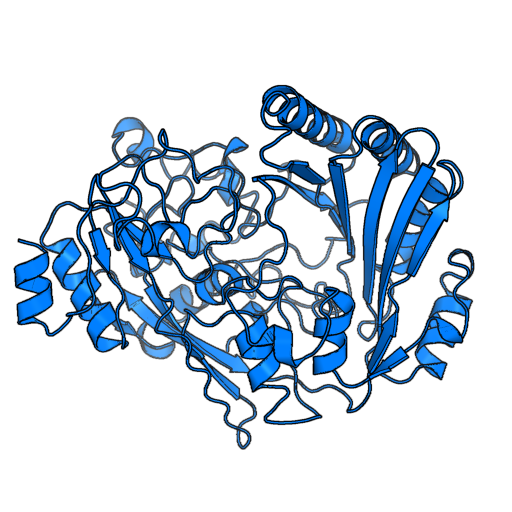4 -15.960 1.00 21.67 487 GLU A O 1
ATOM 3733 N N . SER A 1 463 ? -41.363 9.550 -17.465 1.00 19.41 488 SER A N 1
ATOM 3734 C CA A SER A 1 463 ? -41.246 8.493 -16.461 0.60 19.77 488 SER A CA 1
ATOM 3735 C CA B SER A 1 463 ? -41.252 8.500 -16.454 0.40 20.03 488 SER A CA 1
ATOM 3736 C C . SER A 1 463 ? -39.825 8.406 -15.918 1.00 18.76 488 SER A C 1
ATOM 3737 O O . SER A 1 463 ? -39.613 8.172 -14.727 1.00 18.06 488 SER A O 1
ATOM 3742 N N . TYR A 1 464 ? -38.849 8.602 -16.797 1.00 17.45 489 TYR A N 1
ATOM 3743 C CA . TYR A 1 464 ? -37.442 8.562 -16.406 1.00 15.31 489 TYR A CA 1
ATOM 3744 C C . TYR A 1 464 ? -36.960 9.866 -15.759 1.00 15.42 489 TYR A C 1
ATOM 3745 O O . TYR A 1 464 ? -36.096 9.839 -14.867 1.00 16.26 489 TYR A O 1
ATOM 3754 N N . PHE A 1 465 ? -37.480 11.002 -16.234 1.00 16.94 490 PHE A N 1
ATOM 3755 C CA . PHE A 1 465 ? -36.871 12.300 -15.940 1.00 17.74 490 PHE A CA 1
ATOM 3756 C C . PHE A 1 465 ? -37.813 13.371 -15.407 1.00 18.69 490 PHE A C 1
ATOM 3757 O O . PHE A 1 465 ? -37.359 14.451 -15.018 1.00 19.03 490 PHE A O 1
ATOM 3765 N N . LEU A 1 466 ? -39.113 13.084 -15.401 1.00 18.45 491 LEU A N 1
ATOM 3766 C CA . LEU A 1 466 ? -40.111 14.057 -14.959 1.00 20.37 491 LEU A CA 1
ATOM 3767 C C . LEU A 1 466 ? -39.845 15.445 -15.544 1.00 22.27 491 LEU A C 1
ATOM 3768 O O . LEU A 1 466 ? -39.691 15.581 -16.759 1.00 22.01 491 LEU A O 1
ATOM 3773 N N . SER A 1 467 ? -39.779 16.465 -14.692 1.00 21.08 492 SER A N 1
ATOM 3774 C CA . SER A 1 467 ? -39.661 17.845 -15.167 1.00 24.94 492 SER A CA 1
ATOM 3775 C C . SER A 1 467 ? -38.316 18.165 -15.807 1.00 21.66 492 SER A C 1
ATOM 3776 O O . SER A 1 467 ? -38.160 19.221 -16.427 1.00 27.94 492 SER A O 1
ATOM 3779 N N . ASN A 1 468 ? -37.351 17.266 -15.655 1.00 21.13 493 ASN A N 1
ATOM 3780 C CA . ASN A 1 468 ? -36.030 17.465 -16.244 1.00 20.98 493 ASN A CA 1
ATOM 3781 C C . ASN A 1 468 ? -36.007 17.205 -17.748 1.00 22.81 493 ASN A C 1
ATOM 3782 O O . ASN A 1 468 ? -35.022 17.505 -18.428 1.00 22.06 493 ASN A O 1
ATOM 3787 N N . TYR A 1 469 ? -37.101 16.657 -18.265 1.00 21.15 494 TYR A N 1
ATOM 3788 C CA A TYR A 1 469 ? -37.170 16.303 -19.675 0.37 18.59 494 TYR A CA 1
ATOM 3789 C CA B TYR A 1 469 ? -37.213 16.301 -19.685 0.63 18.07 494 TYR A CA 1
ATOM 3790 C C . TYR A 1 469 ? -36.939 17.503 -20.591 1.00 22.31 494 TYR A C 1
ATOM 3791 O O . TYR A 1 469 ? -36.217 17.395 -21.586 1.00 22.61 494 TYR A O 1
ATOM 3808 N N . GLU A 1 470 ? -37.522 18.648 -20.245 1.00 22.99 495 GLU A N 1
ATOM 3809 C CA . GLU A 1 470 ? -37.369 19.855 -21.056 1.00 23.26 495 GLU A CA 1
ATOM 3810 C C . GLU A 1 470 ? -35.916 20.311 -21.213 1.00 23.67 495 GLU A C 1
ATOM 3811 O O . GLU A 1 470 ? -35.471 20.603 -22.325 1.00 23.80 495 GLU A O 1
ATOM 3817 N N . ARG A 1 471 ? -35.178 20.378 -20.110 1.00 21.84 496 ARG A N 1
ATOM 3818 C CA . ARG A 1 471 ? -33.770 20.769 -20.179 1.00 24.37 496 ARG A CA 1
ATOM 3819 C C . ARG A 1 471 ? -32.943 19.739 -20.962 1.00 23.87 496 ARG A C 1
ATOM 3820 O O . ARG A 1 471 ? -32.021 20.098 -21.694 1.00 23.05 496 ARG A O 1
ATOM 3828 N N . LEU A 1 472 ? -33.279 18.460 -20.821 1.00 20.03 497 LEU A N 1
ATOM 3829 C CA . LEU A 1 472 ? -32.585 17.422 -21.569 1.00 18.27 497 LEU A CA 1
ATOM 3830 C C . LEU A 1 472 ? -32.721 17.659 -23.075 1.00 21.13 497 LEU A C 1
ATOM 3831 O O . LEU A 1 472 ? -31.749 17.529 -23.822 1.00 20.05 497 LEU A O 1
ATOM 3836 N N . ILE A 1 473 ? -33.927 18.013 -23.511 1.00 20.16 498 ILE A N 1
ATOM 3837 C CA . ILE A 1 473 ? -34.165 18.290 -24.923 1.00 20.56 498 ILE A CA 1
ATOM 3838 C C . ILE A 1 473 ? -33.309 19.469 -25.397 1.00 22.01 498 ILE A C 1
ATOM 3839 O O . ILE A 1 473 ? -32.708 19.418 -26.469 1.00 22.47 498 ILE A O 1
ATOM 3844 N N . ARG A 1 474 ? -33.241 20.526 -24.596 1.00 21.98 499 ARG A N 1
ATOM 3845 C CA A ARG A 1 474 ? -32.419 21.681 -24.943 0.62 21.94 499 ARG A CA 1
ATOM 3846 C CA B ARG A 1 474 ? -32.422 21.678 -24.950 0.38 23.10 499 ARG A CA 1
ATOM 3847 C C . ARG A 1 474 ? -30.945 21.291 -25.038 1.00 22.54 499 ARG A C 1
ATOM 3848 O O . ARG A 1 474 ? -30.229 21.723 -25.945 1.00 26.36 499 ARG A O 1
ATOM 3863 N N . ALA A 1 475 ? -30.493 20.463 -24.105 1.00 22.80 500 ALA A N 1
ATOM 3864 C CA . ALA A 1 475 ? -29.111 20.012 -24.114 1.00 20.43 500 ALA A CA 1
ATOM 3865 C C . ALA A 1 475 ? -28.821 19.153 -25.346 1.00 23.82 500 ALA A C 1
ATOM 3866 O O . ALA A 1 475 ? -27.757 19.264 -25.953 1.00 23.36 500 ALA A O 1
ATOM 3868 N N . LYS A 1 476 ? -29.772 18.298 -25.706 1.00 20.75 501 LYS A N 1
ATOM 3869 C CA . LYS A 1 476 ? -29.636 17.432 -26.875 1.00 17.78 501 LYS A CA 1
ATOM 3870 C C . LYS A 1 476 ? -29.479 18.264 -28.140 1.00 22.82 501 LYS A C 1
ATOM 3871 O O . LYS A 1 476 ? -28.650 17.967 -29.001 1.00 23.41 501 LYS A O 1
ATOM 3877 N N . THR A 1 477 ? -30.282 19.311 -28.243 1.00 20.94 502 THR A N 1
ATOM 3878 C CA . THR A 1 477 ? -30.252 20.168 -29.424 1.00 23.96 502 THR A CA 1
ATOM 3879 C C . THR A 1 477 ? -28.909 20.890 -29.552 1.00 24.67 502 THR A C 1
ATOM 3880 O O . THR A 1 477 ? -28.400 21.079 -30.659 1.00 29.46 502 THR A O 1
ATOM 3884 N N . LEU A 1 478 ? -28.333 21.279 -28.418 1.00 25.06 503 LEU A N 1
ATOM 3885 C CA . LEU A 1 478 ? -27.029 21.935 -28.394 1.00 25.85 503 LEU A CA 1
ATOM 3886 C C . LEU A 1 478 ? -25.884 21.020 -28.827 1.00 25.96 503 LEU A C 1
ATOM 3887 O O . LEU A 1 478 ? -25.025 21.419 -29.615 1.00 32.52 503 LEU A O 1
ATOM 3892 N N . ILE A 1 479 ? -25.860 19.801 -28.302 1.00 24.94 504 ILE A N 1
ATOM 3893 C CA . ILE A 1 479 ? -24.701 18.933 -28.477 1.00 23.03 504 ILE A CA 1
ATOM 3894 C C . ILE A 1 479 ? -24.816 17.955 -29.656 1.00 22.22 504 ILE A C 1
ATOM 3895 O O . ILE A 1 479 ? -23.803 17.530 -30.213 1.00 24.49 504 ILE A O 1
ATOM 3900 N N . ASP A 1 480 ? -26.038 17.605 -30.045 1.00 23.75 505 ASP A N 1
ATOM 3901 C CA . ASP A 1 480 ? -26.228 16.627 -31.122 1.00 22.83 505 ASP A CA 1
ATOM 3902 C C . ASP A 1 480 ? -27.453 16.983 -31.967 1.00 22.48 505 ASP A C 1
ATOM 3903 O O . ASP A 1 480 ? -28.387 16.190 -32.079 1.00 23.56 505 ASP A O 1
ATOM 3908 N N . PRO A 1 481 ? -27.451 18.187 -32.568 1.00 25.39 506 PRO A N 1
ATOM 3909 C CA . PRO A 1 481 ? -28.619 18.685 -33.303 1.00 26.62 506 PRO A CA 1
ATOM 3910 C C . PRO A 1 481 ? -29.025 17.771 -34.457 1.00 26.03 506 PRO A C 1
ATOM 3911 O O . PRO A 1 481 ? -30.202 17.724 -34.817 1.00 29.06 506 PRO A O 1
ATOM 3915 N N . ASN A 1 482 ? -28.064 17.050 -35.021 1.00 25.03 507 ASN A N 1
ATOM 3916 C CA . ASN A 1 482 ? -28.337 16.191 -36.165 1.00 29.39 507 ASN A CA 1
ATOM 3917 C C . ASN A 1 482 ? -28.665 14.757 -35.755 1.00 25.17 507 ASN A C 1
ATOM 3918 O O . ASN A 1 482 ? -28.826 13.880 -36.602 1.00 26.72 507 ASN A O 1
ATOM 3923 N N . ASN A 1 483 ? -28.764 14.530 -34.447 1.00 21.41 508 ASN A N 1
ATOM 3924 C CA . ASN A 1 483 ? -29.209 13.242 -33.912 1.00 22.88 508 ASN A CA 1
ATOM 3925 C C . ASN A 1 483 ? -28.345 12.066 -34.354 1.00 21.43 508 ASN A C 1
ATOM 3926 O O . ASN A 1 483 ? -28.857 11.017 -34.744 1.00 22.51 508 ASN A O 1
ATOM 3931 N N . VAL A 1 484 ? -27.031 12.248 -34.286 1.00 20.17 509 VAL A N 1
ATOM 3932 C CA . VAL A 1 484 ? -26.090 11.189 -34.631 1.00 20.40 509 VAL A CA 1
ATOM 3933 C C . VAL A 1 484 ? -26.126 10.057 -33.602 1.00 20.72 509 VAL A C 1
ATOM 3934 O O . VAL A 1 484 ? -25.888 8.895 -33.924 1.00 21.30 509 VAL A O 1
ATOM 3938 N N . PHE A 1 485 ? -26.443 10.403 -32.360 1.00 19.08 510 PHE A N 1
ATOM 3939 C CA . PHE A 1 485 ? -26.511 9.416 -31.296 1.00 19.56 510 PHE A CA 1
ATOM 3940 C C . PHE A 1 485 ? -27.961 9.178 -30.919 1.00 19.69 510 PHE A C 1
ATOM 3941 O O . PHE A 1 485 ? -28.581 9.988 -30.234 1.00 20.22 510 PHE A O 1
ATOM 3949 N N . ASN A 1 486 ? -28.500 8.060 -31.389 1.00 17.27 511 ASN A N 1
ATOM 3950 C CA . ASN A 1 486 ? -29.928 7.798 -31.246 1.00 17.85 511 ASN A CA 1
ATOM 3951 C C . ASN A 1 486 ? -30.222 6.328 -31.001 1.00 19.07 511 ASN A C 1
ATOM 3952 O O . ASN A 1 486 ? -29.431 5.461 -31.354 1.00 20.61 511 ASN A O 1
ATOM 3957 N N . HIS A 1 487 ? -31.359 6.064 -30.365 1.00 18.36 512 HIS A N 1
ATOM 3958 C CA . HIS A 1 487 ? -31.848 4.707 -30.152 1.00 17.73 512 HIS A CA 1
ATOM 3959 C C . HIS A 1 487 ? -33.357 4.837 -29.919 1.00 16.82 512 HIS A C 1
ATOM 3960 O O . HIS A 1 487 ? -33.879 5.938 -29.973 1.00 17.54 512 HIS A O 1
ATOM 3967 N N . PRO A 1 488 ? -34.068 3.725 -29.691 1.00 17.19 513 PRO A N 1
ATOM 3968 C CA . PRO A 1 488 ? -35.531 3.852 -29.659 1.00 18.91 513 PRO A CA 1
ATOM 3969 C C . PRO A 1 488 ? -36.065 4.803 -28.589 1.00 18.68 513 PRO A C 1
ATOM 3970 O O . PRO A 1 488 ? -37.167 5.332 -28.754 1.00 20.34 513 PRO A O 1
ATOM 3974 N N . GLN A 1 489 ? -35.307 5.025 -27.519 1.00 19.55 514 GLN A N 1
ATOM 3975 C CA . GLN A 1 489 ? -35.763 5.926 -26.460 1.00 17.80 514 GLN A CA 1
ATOM 3976 C C . GLN A 1 489 ? -34.812 7.090 -26.184 1.00 20.21 514 GLN A C 1
ATOM 3977 O O . GLN A 1 489 ? -34.800 7.645 -25.084 1.00 24.02 514 GLN A O 1
ATOM 3983 N N . SER A 1 490 ? -34.029 7.479 -27.183 1.00 16.76 515 SER A N 1
ATOM 3984 C CA . SER A 1 490 ? -33.109 8.596 -27.010 1.00 19.09 515 SER A CA 1
ATOM 3985 C C . SER A 1 490 ? -33.862 9.931 -27.000 1.00 19.58 515 SER A C 1
ATOM 3986 O O . SER A 1 490 ? -34.902 10.069 -27.635 1.00 20.08 515 SER A O 1
ATOM 3989 N N . ILE A 1 491 ? -33.339 10.896 -26.253 1.00 19.59 516 ILE A N 1
ATOM 3990 C CA . ILE A 1 491 ? -33.932 12.229 -26.174 1.00 20.27 516 ILE A CA 1
ATOM 3991 C C . ILE A 1 491 ? -33.948 12.900 -27.549 1.00 18.45 516 ILE A C 1
ATOM 3992 O O . ILE A 1 491 ? -32.910 13.015 -28.203 1.00 21.10 516 ILE A O 1
ATOM 3997 N N . PRO A 1 492 ? -35.128 13.349 -28.007 1.00 20.26 517 PRO A N 1
ATOM 3998 C CA . PRO A 1 492 ? -35.207 13.988 -29.329 1.00 21.20 517 PRO A CA 1
ATOM 3999 C C . PRO A 1 492 ? -34.582 15.379 -29.333 1.00 24.73 517 PRO A C 1
ATOM 4000 O O . PRO A 1 492 ? -34.702 16.104 -28.345 1.00 24.63 517 PRO A O 1
ATOM 4004 N N . PRO A 1 493 ? -33.916 15.747 -30.438 1.00 22.46 518 PRO A N 1
ATOM 4005 C CA . PRO A 1 493 ? -33.484 17.126 -30.639 1.00 24.05 518 PRO A CA 1
ATOM 4006 C C . PRO A 1 493 ? -34.682 17.883 -31.173 1.00 32.74 518 PRO A C 1
ATOM 4007 O O . PRO A 1 493 ? -35.576 17.251 -31.737 1.00 31.22 518 PRO A O 1
ATOM 4011 N N . MET A 1 494 ? -34.710 19.200 -31.015 1.00 31.72 519 MET A N 1
ATOM 4012 C CA . MET A 1 494 ? -35.745 19.982 -31.676 1.00 30.96 519 MET A CA 1
ATOM 4013 C C . MET A 1 494 ? -35.394 20.163 -33.144 1.00 40.08 519 MET A C 1
ATOM 4014 O O . MET A 1 494 ? -34.225 20.315 -33.493 1.00 42.63 519 MET A O 1
ATOM 4019 N N . ALA A 1 495 ? -36.409 20.130 -34.002 1.00 43.19 520 ALA A N 1
ATOM 4020 C CA . ALA A 1 495 ? -36.198 20.240 -35.441 1.00 58.79 520 ALA A CA 1
ATOM 4021 C C . ALA A 1 495 ? -35.915 21.680 -35.853 1.00 69.83 520 ALA A C 1
ATOM 4022 O O . ALA A 1 495 ? -36.711 22.301 -36.557 1.00 75.60 520 ALA A O 1
#

Nearest PDB structures (foldseek):
  3fw8-assembly1_A  TM=1.001E+00  e=0.000E+00  Eschscholzia californica
  3d2h-assembly1_A  TM=9.997E-01  e=0.000E+00  Eschscholzia californica
  3fw7-assembly1_A  TM=1.001E+00  e=6.180E-104  Eschscholzia californica
  4ec3-assembly1_A  TM=9.987E-01  e=4.759E-100  Eschscholzia californica
  4pzf-assembly1_A  TM=9.975E-01  e=8.920E-100  Eschscholzia californica

Secondary structure (DSSP, 8-state):
-HHHHHHHTT---EEE----TT-HHHHHHHHT---GGG-STTS---SEEE---SHHHHHHHHHHHHTSS-EEEEESS---TT-TTS--SS-EEEEE-TT---EEEETTTTEEEEETT-BHHHHHHHHHHH-SSEE----S-TT-BHHHHHHT----TTHHHH--GGGGEEEEEEE-TT--EE-HHHH-HHHHHHHTTS-TTSS-EEEEEEEE-EE--SSEEEEEEEEEE-HHHHHHHHHHHHHHHHHS-TTEEEEEEEEEETTEEEEEEEEEESS-HHHHHHHHHHH-GGG---GGG-EEE-HHHHHHHHTT-S-GGGGG-TTS-S---EEEEEEEE-SSPPPHHHHHHHHHHHHH-TTEEEEEEE--GGGGTS-TTTSS----TT--EEEEEEEEE-GGGGGGHHHHHHHHHHHHHHHGGGS--SSPP--GGG--GGG----TT-HHHHHTHHHHHHHHHHHHHGGGHHHHHHHHHHH-TT--S--TTPPPPP-

Organism: Eschscholzia californica (NCBI:txid3467)

GO terms:
  GO:0031410 cytoplasmic vesicle (C, EXP)